Protein AF-A0A943F9J1-F1 (afdb_monomer_lite)

Structure (mmCIF, N/CA/C/O backbone):
data_AF-A0A943F9J1-F1
#
_entry.id   AF-A0A943F9J1-F1
#
loop_
_atom_site.group_PDB
_atom_site.id
_atom_site.type_symbol
_atom_site.label_atom_id
_atom_site.label_alt_id
_atom_site.label_comp_id
_atom_site.label_asym_id
_atom_site.label_entity_id
_atom_site.label_seq_id
_atom_site.pdbx_PDB_ins_code
_atom_site.Cartn_x
_atom_site.Cartn_y
_atom_site.Cartn_z
_atom_site.occupancy
_atom_site.B_iso_or_equiv
_atom_site.auth_seq_id
_atom_site.auth_comp_id
_atom_site.auth_asym_id
_atom_site.auth_atom_id
_atom_site.pdbx_PDB_model_num
ATOM 1 N N . MET A 1 1 ? -6.545 38.038 2.248 1.00 49.56 1 MET A N 1
ATOM 2 C CA . MET A 1 1 ? -5.521 37.145 2.833 1.00 49.56 1 MET A CA 1
ATOM 3 C C . MET A 1 1 ? -4.761 36.527 1.677 1.00 49.56 1 MET A C 1
ATOM 5 O O . MET A 1 1 ? -5.420 36.119 0.730 1.00 49.56 1 MET A O 1
ATOM 9 N N . LYS A 1 2 ? -3.420 36.535 1.690 1.00 49.53 2 LYS A N 1
ATOM 10 C CA . LYS A 1 2 ? -2.661 35.766 0.694 1.00 49.53 2 LYS A CA 1
ATOM 11 C C . LYS A 1 2 ? -3.026 34.298 0.884 1.00 49.53 2 LYS A C 1
ATOM 13 O O . LYS A 1 2 ? -3.078 33.840 2.023 1.00 49.53 2 LYS A O 1
ATOM 18 N N . GLU A 1 3 ? -3.320 33.613 -0.208 1.00 57.94 3 GLU A N 1
ATOM 19 C CA . GLU A 1 3 ? -3.523 32.171 -0.203 1.00 57.94 3 GLU A CA 1
ATOM 20 C C . GLU A 1 3 ? -2.223 31.537 0.317 1.00 57.94 3 GLU A C 1
ATOM 22 O O . GLU A 1 3 ? -1.167 31.671 -0.299 1.00 57.94 3 GLU A O 1
ATOM 27 N N . GLN A 1 4 ? -2.266 30.983 1.528 1.00 74.19 4 GLN A N 1
ATOM 28 C CA . GLN A 1 4 ? -1.142 30.284 2.144 1.00 74.19 4 GLN A CA 1
ATOM 29 C C . GLN A 1 4 ? -1.491 28.802 2.166 1.00 74.19 4 GLN A C 1
ATOM 31 O O . GLN A 1 4 ? -2.358 28.372 2.924 1.00 74.19 4 GLN A O 1
ATOM 36 N N . SER A 1 5 ? -0.832 28.032 1.307 1.00 77.56 5 SER A N 1
ATOM 37 C CA . SER A 1 5 ? -0.854 26.573 1.352 1.00 77.56 5 SER A CA 1
ATOM 38 C C . SER A 1 5 ? 0.151 26.076 2.389 1.00 77.56 5 SER A C 1
ATOM 40 O O . SER A 1 5 ? 1.277 26.572 2.442 1.00 77.56 5 SER A O 1
ATOM 42 N N . LEU A 1 6 ? -0.242 25.085 3.189 1.00 82.19 6 LEU A N 1
ATOM 43 C CA . LEU A 1 6 ? 0.651 24.397 4.119 1.00 82.19 6 LEU A CA 1
ATOM 44 C C . LEU A 1 6 ? 1.064 23.056 3.504 1.00 82.19 6 LEU A C 1
ATOM 46 O O . LEU A 1 6 ? 0.203 22.248 3.165 1.00 82.19 6 LEU A O 1
ATOM 50 N N . GLU A 1 7 ? 2.366 22.819 3.371 1.00 85.38 7 GLU A N 1
ATOM 51 C CA . GLU A 1 7 ? 2.911 21.535 2.923 1.00 85.38 7 GLU A CA 1
ATOM 52 C C . GLU A 1 7 ? 3.159 20.630 4.134 1.00 85.38 7 GLU A C 1
ATOM 54 O O . GLU A 1 7 ? 3.753 21.055 5.126 1.00 85.38 7 GLU A O 1
ATOM 59 N N . TRP A 1 8 ? 2.650 19.398 4.083 1.00 88.38 8 TRP A N 1
ATOM 60 C CA . TRP A 1 8 ? 2.723 18.443 5.189 1.00 88.38 8 TRP A CA 1
ATOM 61 C C . TRP A 1 8 ? 3.667 17.309 4.808 1.00 88.38 8 TRP A C 1
ATOM 63 O O . TRP A 1 8 ? 3.462 16.639 3.796 1.00 88.38 8 TRP A O 1
ATOM 73 N N . LYS A 1 9 ? 4.678 17.064 5.643 1.00 92.00 9 LYS A N 1
ATOM 74 C CA . LYS A 1 9 ? 5.601 15.938 5.487 1.00 92.00 9 LYS A CA 1
ATOM 75 C C . LYS A 1 9 ? 5.171 14.791 6.412 1.00 92.00 9 LYS A C 1
ATOM 77 O O . LYS A 1 9 ? 4.972 15.058 7.599 1.00 92.00 9 LYS A O 1
ATOM 82 N N . PRO A 1 10 ? 5.012 13.547 5.919 1.00 94.69 10 PRO A N 1
ATOM 83 C CA . PRO A 1 10 ? 4.739 12.396 6.779 1.00 94.69 10 PRO A CA 1
ATOM 84 C C . PRO A 1 10 ? 5.828 12.231 7.840 1.00 94.69 10 PRO A C 1
ATOM 86 O O . PRO A 1 10 ? 7.007 12.298 7.508 1.00 94.69 10 PRO A O 1
ATOM 89 N N . ILE A 1 11 ? 5.440 11.998 9.095 1.00 97.19 11 ILE A N 1
ATOM 90 C CA . ILE A 1 11 ? 6.367 11.697 10.200 1.00 97.19 11 ILE A CA 1
ATOM 91 C C . ILE A 1 11 ? 6.554 10.190 10.395 1.00 97.19 11 ILE A C 1
ATOM 93 O O . ILE A 1 11 ? 7.554 9.758 10.966 1.00 97.19 11 ILE A O 1
ATOM 97 N N . ALA A 1 12 ? 5.589 9.393 9.936 1.00 96.88 12 ALA A N 1
ATOM 98 C CA . ALA A 1 12 ? 5.567 7.944 10.057 1.00 96.88 12 ALA A CA 1
ATOM 99 C C . ALA A 1 12 ? 4.621 7.323 9.020 1.00 96.88 12 ALA A C 1
ATOM 101 O O . ALA A 1 12 ? 3.794 8.017 8.426 1.00 96.88 12 ALA A O 1
ATOM 102 N N . TYR A 1 13 ? 4.687 6.003 8.869 1.00 95.94 13 TYR A N 1
ATOM 103 C CA . TYR A 1 13 ? 3.686 5.209 8.156 1.00 95.94 13 TYR A CA 1
ATOM 104 C C . TYR A 1 13 ? 3.177 4.088 9.043 1.00 95.94 13 TYR A C 1
ATOM 106 O O . TYR A 1 13 ? 3.896 3.585 9.911 1.00 95.94 13 TYR A O 1
ATOM 114 N N . ILE A 1 14 ? 1.938 3.673 8.798 1.00 95.56 14 ILE A N 1
ATOM 115 C CA . ILE A 1 14 ? 1.375 2.5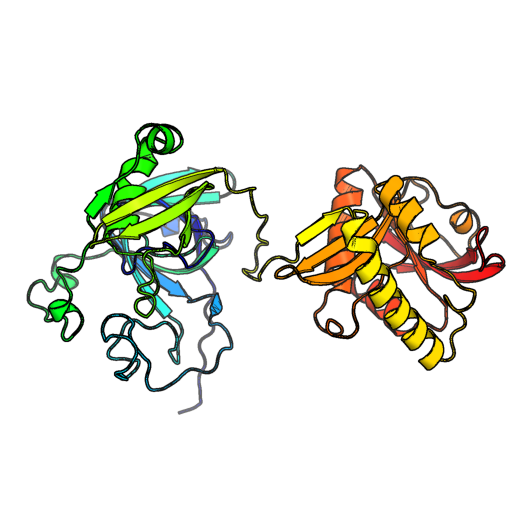06 9.466 1.00 95.56 14 ILE A CA 1
ATOM 116 C C . ILE A 1 14 ? 1.662 1.219 8.688 1.00 95.56 14 ILE A C 1
ATOM 118 O O . ILE A 1 14 ? 1.430 1.143 7.484 1.00 95.56 14 ILE A O 1
ATOM 122 N N . ARG A 1 15 ? 2.136 0.185 9.381 1.00 93.62 15 ARG A N 1
ATOM 123 C CA . ARG A 1 15 ? 2.170 -1.194 8.893 1.00 93.62 15 ARG A CA 1
ATOM 124 C C . ARG A 1 15 ? 0.997 -1.951 9.488 1.00 93.62 15 ARG A C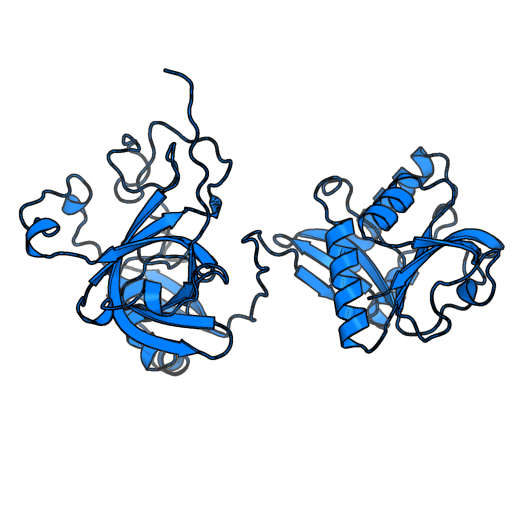 1
ATOM 126 O O . ARG A 1 15 ? 0.960 -2.171 10.697 1.00 93.62 15 ARG A O 1
ATOM 133 N N . SER A 1 16 ? 0.027 -2.308 8.658 1.00 92.75 16 SER A N 1
ATOM 134 C CA . SER A 1 16 ? -1.191 -2.998 9.088 1.00 92.75 16 SER A CA 1
ATOM 135 C C . SER A 1 16 ? -1.422 -4.263 8.271 1.00 92.75 16 SER A C 1
ATOM 137 O O . SER A 1 16 ? -0.820 -4.474 7.222 1.00 92.75 16 SER A O 1
ATOM 139 N N . ASP A 1 17 ? -2.338 -5.100 8.746 1.00 91.81 17 ASP A N 1
ATOM 140 C CA . ASP A 1 17 ? -2.748 -6.328 8.063 1.00 91.81 17 ASP A CA 1
ATOM 141 C C . ASP A 1 17 ? -3.622 -6.078 6.816 1.00 91.81 17 ASP A C 1
ATOM 143 O O . ASP A 1 17 ? -4.121 -7.037 6.227 1.00 91.81 17 ASP A O 1
ATOM 147 N N . PHE A 1 18 ? -3.852 -4.815 6.435 1.00 88.62 18 PHE A N 1
ATOM 148 C CA . PHE A 1 18 ? -4.780 -4.424 5.374 1.00 88.62 18 PHE A CA 1
ATOM 149 C C . PHE A 1 18 ? -4.041 -3.848 4.162 1.00 88.62 18 PHE A C 1
ATOM 151 O O . PHE A 1 18 ? -3.758 -2.649 4.139 1.00 88.62 18 PHE A O 1
ATOM 158 N N . PRO A 1 19 ? -3.745 -4.655 3.132 1.00 77.88 19 PRO A N 1
ATOM 159 C CA . PRO A 1 19 ? -3.079 -4.164 1.926 1.00 77.88 19 PRO A CA 1
ATOM 160 C C . PRO A 1 19 ? -4.005 -3.329 1.030 1.00 77.88 19 PRO A C 1
ATOM 162 O O . PRO A 1 19 ? -3.524 -2.527 0.236 1.00 77.88 19 PRO A O 1
ATOM 165 N N . THR A 1 20 ? -5.328 -3.479 1.163 1.00 81.25 20 THR A N 1
ATOM 166 C CA . THR A 1 20 ? -6.324 -2.730 0.383 1.00 81.25 20 THR A CA 1
ATOM 167 C C . THR A 1 20 ? -7.402 -2.125 1.281 1.00 81.25 20 THR A C 1
ATOM 169 O O . THR A 1 20 ? -7.576 -2.521 2.433 1.00 81.25 20 THR A O 1
ATOM 172 N N . LYS A 1 21 ? -8.183 -1.182 0.738 1.00 80.69 21 LYS A N 1
ATOM 173 C CA . LYS A 1 21 ? -9.325 -0.556 1.430 1.00 80.69 21 LYS A CA 1
ATOM 174 C C . LYS A 1 21 ? -10.444 -1.530 1.814 1.00 80.69 21 LYS A C 1
ATOM 176 O O . LYS A 1 21 ? -11.231 -1.228 2.713 1.00 80.69 21 LYS A O 1
ATOM 181 N N . PHE A 1 22 ? -10.584 -2.649 1.104 1.00 83.25 22 PHE A N 1
ATOM 182 C CA . PHE A 1 22 ? -11.685 -3.581 1.328 1.00 83.25 22 PHE A CA 1
ATOM 183 C C . PHE A 1 22 ? -11.382 -4.487 2.525 1.00 83.25 22 PHE A C 1
ATOM 185 O O . PHE A 1 22 ? -10.398 -5.215 2.520 1.00 83.25 22 PHE A O 1
ATOM 192 N N . GLY A 1 23 ? -12.240 -4.444 3.549 1.00 83.75 23 GLY A N 1
ATOM 193 C CA . GLY A 1 23 ? -12.040 -5.179 4.805 1.00 83.75 23 GLY A CA 1
ATOM 194 C C . GLY A 1 23 ? -11.454 -4.342 5.947 1.00 83.75 23 GLY A C 1
ATOM 195 O O . GLY A 1 23 ? -11.485 -4.792 7.090 1.00 83.75 23 GLY A O 1
ATOM 196 N N . ILE A 1 24 ? -11.001 -3.109 5.685 1.00 86.81 24 ILE A N 1
ATOM 197 C CA . ILE A 1 24 ? -10.580 -2.185 6.749 1.00 86.81 24 ILE A CA 1
ATOM 198 C C . ILE A 1 24 ? -11.785 -1.861 7.653 1.00 86.81 24 ILE A C 1
ATOM 200 O O . ILE A 1 24 ? -12.880 -1.590 7.138 1.00 86.81 24 ILE A O 1
ATOM 204 N N . PRO A 1 25 ? -11.617 -1.853 8.991 1.00 85.94 25 PRO A N 1
ATOM 205 C CA . PRO A 1 25 ? -12.645 -1.388 9.912 1.00 85.94 25 PRO A CA 1
ATOM 206 C C . PRO A 1 25 ? -13.172 -0.006 9.516 1.00 85.94 25 PRO A C 1
ATOM 208 O O . PRO A 1 25 ? -12.422 0.885 9.138 1.00 85.94 25 PRO A O 1
ATOM 211 N N . ARG A 1 26 ? -14.486 0.210 9.617 1.00 81.38 26 ARG A N 1
ATOM 212 C CA . ARG A 1 26 ? -15.098 1.476 9.167 1.00 81.38 26 ARG A CA 1
ATOM 213 C C . ARG A 1 26 ? -14.701 2.686 10.023 1.00 81.38 26 ARG A C 1
ATOM 215 O O . ARG A 1 26 ? -14.882 3.813 9.565 1.00 81.38 26 ARG A O 1
ATOM 222 N N . GLN A 1 27 ? -14.290 2.449 11.270 1.00 83.31 27 GLN A N 1
ATOM 223 C CA . GLN A 1 27 ? -13.806 3.441 12.230 1.00 83.31 27 GLN A CA 1
ATOM 224 C C . GLN A 1 27 ? -12.835 2.779 13.217 1.00 83.31 27 GLN A C 1
ATOM 226 O O . GLN A 1 27 ? -13.004 1.602 13.556 1.00 83.31 27 GLN A O 1
ATOM 231 N N . SER A 1 28 ? -11.873 3.555 13.712 1.00 86.50 28 SER A N 1
ATOM 232 C CA . SER A 1 28 ? -10.908 3.138 14.729 1.00 86.50 28 SER A CA 1
ATOM 233 C C . SER A 1 28 ? -11.588 2.617 15.999 1.00 86.50 28 SER A C 1
ATOM 235 O O . SER A 1 28 ? -12.594 3.174 16.443 1.00 86.50 28 SER A O 1
ATOM 237 N N . GLY A 1 29 ? -11.024 1.569 16.598 1.00 83.19 29 GLY A N 1
ATOM 238 C CA . GLY A 1 29 ? -11.502 0.969 17.851 1.00 83.19 29 GLY A CA 1
ATOM 239 C C . GLY A 1 29 ? -12.700 0.016 17.721 1.00 83.19 29 GLY A C 1
ATOM 240 O O . GLY A 1 29 ? -13.131 -0.540 18.726 1.00 83.19 29 GLY A O 1
ATOM 241 N N . LEU A 1 30 ? -13.239 -0.211 16.514 1.00 81.94 30 LEU A N 1
ATOM 242 C CA . LEU A 1 30 ? -14.321 -1.189 16.296 1.00 81.94 30 LEU A CA 1
ATOM 243 C C . LEU A 1 30 ? -13.842 -2.647 16.255 1.00 81.94 30 LEU A C 1
ATOM 245 O O . LEU A 1 30 ? -14.641 -3.566 16.434 1.00 81.94 30 LEU A O 1
ATOM 249 N N . VAL A 1 31 ? -12.562 -2.857 15.957 1.00 86.06 31 VAL A N 1
ATOM 250 C CA . VAL A 1 31 ? -11.927 -4.167 15.796 1.00 86.06 31 VAL A CA 1
ATOM 251 C C . VAL A 1 31 ? -10.566 -4.111 16.477 1.00 86.06 31 VAL A C 1
ATOM 253 O O . VAL A 1 31 ? -9.858 -3.117 16.336 1.00 86.06 31 VAL A O 1
ATOM 256 N N . ASP A 1 32 ? -10.174 -5.183 17.160 1.00 87.56 32 ASP A N 1
ATOM 257 C CA . ASP A 1 32 ? -8.895 -5.281 17.869 1.00 87.56 32 ASP A CA 1
ATOM 258 C C . ASP A 1 32 ? -7.740 -5.638 16.904 1.00 87.56 32 ASP A C 1
ATOM 260 O O . ASP A 1 32 ? -7.046 -6.642 17.063 1.00 87.56 32 ASP A O 1
ATOM 264 N N . THR A 1 33 ? -7.561 -4.850 15.841 1.00 89.94 33 THR A N 1
ATOM 265 C CA . THR A 1 33 ? -6.482 -5.025 14.853 1.00 89.94 33 THR A CA 1
ATOM 266 C C . THR A 1 33 ? -5.170 -4.498 15.406 1.00 89.94 33 THR A C 1
ATOM 268 O O . THR A 1 33 ? -5.124 -3.382 15.912 1.00 89.94 33 THR A O 1
ATOM 271 N N . THR A 1 34 ? -4.088 -5.270 15.295 1.00 93.69 34 THR A N 1
ATOM 272 C CA . THR A 1 34 ? -2.740 -4.798 15.656 1.00 93.69 34 THR A CA 1
ATOM 273 C C . THR A 1 34 ? -2.045 -4.197 14.439 1.00 93.69 34 THR A C 1
ATOM 275 O O . THR A 1 34 ? -2.126 -4.756 13.347 1.00 93.69 34 THR A O 1
ATOM 278 N N . ALA A 1 35 ? -1.343 -3.085 14.632 1.00 95.75 35 ALA A N 1
ATOM 279 C CA . ALA A 1 35 ? -0.528 -2.434 13.614 1.00 95.75 35 ALA A CA 1
ATOM 280 C C . ALA A 1 35 ? 0.742 -1.828 14.229 1.00 95.75 35 ALA A C 1
ATOM 282 O O . ALA A 1 35 ? 0.831 -1.633 15.444 1.00 95.75 35 ALA A O 1
ATOM 283 N N . GLU A 1 36 ? 1.717 -1.513 13.385 1.00 97.75 36 GLU A N 1
ATOM 284 C CA . GLU A 1 36 ? 2.947 -0.823 13.775 1.00 97.75 36 GLU A CA 1
ATOM 285 C C . GLU A 1 36 ? 2.964 0.586 13.189 1.00 97.75 36 GLU A C 1
ATOM 287 O O . GLU A 1 36 ? 2.632 0.776 12.024 1.00 97.75 36 GLU A O 1
ATOM 292 N N . ILE A 1 37 ? 3.396 1.575 13.961 1.00 98.31 37 ILE A N 1
ATOM 293 C CA . ILE A 1 37 ? 3.711 2.910 13.452 1.00 98.31 37 ILE A CA 1
ATOM 294 C C . ILE A 1 37 ? 5.225 3.019 13.359 1.00 98.31 37 ILE A C 1
ATOM 296 O O . ILE A 1 37 ? 5.921 2.939 14.374 1.00 98.31 37 ILE A O 1
ATOM 300 N N . VAL A 1 38 ? 5.721 3.200 12.137 1.00 96.56 38 VAL A N 1
ATOM 301 C CA . VAL A 1 38 ? 7.149 3.244 11.825 1.00 96.56 38 VAL A CA 1
ATOM 302 C C . VAL A 1 38 ? 7.514 4.647 11.373 1.00 96.56 38 VAL A C 1
ATOM 304 O O . VAL A 1 38 ? 7.017 5.122 10.351 1.00 96.56 38 VAL A O 1
ATOM 307 N N . PHE A 1 39 ? 8.377 5.314 12.137 1.00 97.00 39 PHE A N 1
ATOM 308 C CA . PHE A 1 39 ? 8.769 6.692 11.861 1.00 97.00 39 PHE A CA 1
ATOM 309 C C . PHE A 1 39 ? 9.657 6.808 10.615 1.00 97.00 39 PHE A C 1
ATOM 311 O O . PHE A 1 39 ? 10.505 5.955 10.316 1.00 97.00 39 PHE A O 1
ATOM 318 N N . GLU A 1 40 ? 9.483 7.915 9.902 1.00 94.75 40 GLU A N 1
ATOM 319 C CA . GLU A 1 40 ? 10.371 8.353 8.828 1.00 94.75 40 GLU A CA 1
ATOM 320 C C . GLU A 1 40 ? 11.780 8.616 9.377 1.00 94.75 40 GLU A C 1
ATOM 322 O O . GLU A 1 40 ? 11.898 9.068 10.518 1.00 94.75 40 GLU A O 1
ATOM 327 N N . PRO A 1 41 ? 12.869 8.398 8.608 1.00 93.31 41 PRO A N 1
ATOM 328 C CA . PRO A 1 41 ? 14.241 8.495 9.113 1.00 93.31 41 PRO A CA 1
ATOM 329 C C . PRO A 1 41 ? 14.560 9.780 9.884 1.00 93.31 41 PRO A C 1
ATOM 331 O O . PRO A 1 41 ? 15.302 9.745 10.863 1.00 93.31 41 PRO A O 1
ATOM 334 N N . TYR A 1 42 ? 13.969 10.909 9.483 1.00 93.62 42 TYR A N 1
ATOM 335 C CA . TYR A 1 42 ? 14.193 12.201 10.133 1.00 93.62 42 TYR A CA 1
ATOM 336 C C . TYR A 1 42 ? 13.493 12.351 11.498 1.00 93.62 42 TYR A C 1
ATOM 338 O O . TYR A 1 42 ? 13.812 13.290 12.222 1.00 93.62 42 TYR A O 1
ATOM 346 N N . CYS A 1 43 ? 12.569 11.449 11.845 1.00 94.12 43 CYS A N 1
ATOM 347 C CA . CYS A 1 43 ? 11.760 11.443 13.068 1.00 94.12 43 CYS A CA 1
ATOM 348 C C . CYS A 1 43 ? 11.992 10.168 13.913 1.00 94.12 43 CYS A C 1
ATOM 350 O O . CYS A 1 43 ? 11.144 9.767 14.701 1.00 94.12 43 CYS A O 1
ATOM 352 N N . ARG A 1 44 ? 13.142 9.494 13.750 1.00 94.06 44 ARG A N 1
ATOM 353 C CA . ARG A 1 44 ? 13.496 8.261 14.489 1.00 94.06 44 ARG A CA 1
ATOM 354 C C . ARG A 1 44 ? 14.255 8.498 15.798 1.00 94.06 44 ARG A C 1
ATOM 356 O O . ARG A 1 44 ? 14.685 7.532 16.426 1.00 94.06 44 ARG A O 1
ATOM 363 N N . GLN A 1 45 ? 14.481 9.747 16.209 1.00 92.94 45 GLN A N 1
ATOM 364 C CA . GLN A 1 45 ? 15.189 10.014 17.464 1.00 92.94 45 GLN A CA 1
ATOM 365 C C . GLN A 1 45 ? 14.302 9.620 18.651 1.00 92.94 45 GLN A C 1
ATOM 367 O O . GLN A 1 45 ? 13.115 9.929 18.665 1.00 92.94 45 GLN A O 1
ATOM 372 N N . GLN A 1 46 ? 14.854 8.950 19.662 1.00 91.88 46 GLN A N 1
ATOM 373 C CA . GLN A 1 46 ? 14.066 8.444 20.793 1.00 91.88 46 GLN A CA 1
ATOM 374 C C . GLN A 1 46 ? 13.418 9.576 21.611 1.00 91.88 46 GLN A C 1
ATOM 376 O O . GLN A 1 46 ? 12.390 9.384 22.254 1.00 91.88 46 GLN A O 1
ATOM 381 N N . GLU A 1 47 ? 13.984 10.780 21.573 1.00 95.44 47 GLU A N 1
ATOM 382 C CA . GLU A 1 47 ? 13.471 11.965 22.253 1.00 95.44 47 GLU A CA 1
ATOM 383 C C . GLU A 1 47 ? 12.047 12.327 21.823 1.00 95.44 47 GLU A C 1
ATOM 385 O O . GLU A 1 47 ? 11.283 12.809 22.658 1.00 95.44 47 GLU A O 1
ATOM 390 N N . VAL A 1 48 ? 11.668 12.064 20.565 1.00 92.94 48 VAL A N 1
ATOM 391 C CA . VAL A 1 48 ? 10.346 12.445 20.031 1.00 92.94 48 VAL A CA 1
ATOM 392 C C . VAL A 1 48 ? 9.201 11.653 20.665 1.00 92.94 48 VAL A C 1
ATOM 394 O O . VAL A 1 48 ? 8.061 12.105 20.645 1.00 92.94 48 VAL A O 1
ATOM 397 N N . ILE A 1 49 ? 9.504 10.493 21.255 1.00 96.31 49 ILE A N 1
ATOM 398 C CA . ILE A 1 49 ? 8.538 9.625 21.939 1.00 96.31 49 ILE A CA 1
ATOM 399 C C . ILE A 1 49 ? 8.742 9.590 23.460 1.00 96.31 49 ILE A C 1
ATOM 401 O O . ILE A 1 49 ? 8.152 8.756 24.148 1.00 96.31 49 ILE A O 1
ATOM 405 N N . ARG A 1 50 ? 9.600 10.448 24.022 1.00 97.25 50 ARG A N 1
ATOM 406 C CA . ARG A 1 50 ? 9.849 10.462 25.469 1.00 97.25 50 ARG A CA 1
ATOM 407 C C . ARG A 1 50 ? 8.539 10.724 26.225 1.00 97.25 50 ARG A C 1
ATOM 409 O O . ARG A 1 50 ? 7.881 11.729 25.985 1.00 97.25 50 ARG A O 1
ATOM 416 N N . GLY A 1 51 ? 8.186 9.825 27.146 1.00 97.44 51 GLY A N 1
ATOM 417 C CA . GLY A 1 51 ? 6.948 9.903 27.933 1.00 97.44 51 GLY A CA 1
ATOM 418 C C . GLY A 1 51 ? 5.695 9.392 27.211 1.00 97.44 51 GLY A C 1
ATOM 419 O O . GLY A 1 51 ? 4.614 9.422 27.788 1.00 97.44 51 GLY A O 1
ATOM 420 N N . ILE A 1 52 ? 5.799 8.887 25.972 1.00 98.00 52 ILE A N 1
ATOM 421 C CA . ILE A 1 52 ? 4.619 8.414 25.226 1.00 98.00 52 ILE A CA 1
ATOM 422 C C . ILE A 1 52 ? 3.934 7.215 25.900 1.00 98.00 52 ILE A C 1
ATOM 424 O O . ILE A 1 52 ? 2.716 7.088 25.832 1.00 98.00 52 ILE A O 1
ATOM 428 N N . GLU A 1 53 ? 4.706 6.361 26.581 1.00 97.56 53 GLU A N 1
ATOM 429 C CA . GLU A 1 53 ? 4.209 5.163 27.275 1.00 97.56 53 GLU A CA 1
ATOM 430 C C . GLU A 1 53 ? 3.370 5.485 28.522 1.00 97.56 53 GLU A C 1
ATOM 432 O O . GLU A 1 53 ? 2.691 4.604 29.044 1.00 97.56 53 GLU A O 1
ATOM 437 N N . GLU A 1 54 ? 3.354 6.744 28.975 1.00 97.75 54 GLU A N 1
ATOM 438 C CA . GLU A 1 54 ? 2.446 7.212 30.033 1.00 97.75 54 GLU A CA 1
ATOM 439 C C . GLU A 1 54 ? 0.983 7.276 29.552 1.00 97.75 54 GLU A C 1
ATOM 441 O O . GLU A 1 54 ? 0.055 7.334 30.362 1.00 97.75 54 GLU A O 1
ATOM 446 N N . TYR A 1 55 ? 0.758 7.221 28.233 1.00 98.06 55 TYR A N 1
ATOM 447 C CA . TYR A 1 55 ? -0.560 7.284 27.615 1.00 98.06 55 TYR A CA 1
ATOM 448 C C . TYR A 1 55 ? -0.964 5.930 27.039 1.00 98.06 55 TYR A C 1
ATOM 450 O O . TYR A 1 55 ? -0.237 5.291 26.284 1.00 98.06 55 TYR A O 1
ATOM 458 N N . THR A 1 56 ? -2.191 5.505 27.342 1.00 97.75 56 THR A N 1
ATOM 459 C CA . THR A 1 56 ? -2.740 4.255 26.790 1.00 97.75 56 THR A CA 1
ATOM 460 C C . THR A 1 56 ? -3.360 4.432 25.409 1.00 97.75 56 THR A C 1
ATOM 462 O O . THR A 1 56 ? -3.525 3.447 24.695 1.00 97.75 56 THR A O 1
ATOM 465 N N . HIS A 1 57 ? -3.730 5.659 25.034 1.00 98.31 57 HIS A N 1
ATOM 466 C CA . HIS A 1 57 ? -4.401 5.972 23.777 1.00 98.31 57 HIS A CA 1
ATOM 467 C C . HIS A 1 57 ? -3.747 7.176 23.107 1.00 98.31 57 HIS A C 1
ATOM 469 O O . HIS A 1 57 ? -3.294 8.106 23.777 1.00 98.31 57 HIS A O 1
ATOM 475 N N . LEU A 1 58 ? -3.721 7.145 21.779 1.00 98.50 58 LEU A N 1
ATOM 476 C CA . LEU A 1 58 ? -3.117 8.163 20.934 1.00 98.50 58 LEU A CA 1
ATOM 477 C C . LEU A 1 58 ? -4.103 8.580 19.843 1.00 98.50 58 LEU A C 1
ATOM 479 O O . LEU A 1 58 ? -4.780 7.742 19.244 1.00 98.50 58 LEU A O 1
ATOM 483 N N . TRP A 1 59 ? -4.132 9.874 19.550 1.00 98.44 59 TRP A N 1
ATOM 484 C CA . TRP A 1 59 ? -4.676 10.405 18.311 1.00 98.44 59 TRP A CA 1
ATOM 485 C C . TRP A 1 59 ? -3.649 10.281 17.196 1.00 98.44 59 TRP A C 1
ATOM 487 O O . TRP A 1 59 ? -2.499 10.689 17.360 1.00 98.44 59 TRP A O 1
ATOM 497 N N . LEU A 1 60 ? -4.090 9.781 16.046 1.00 98.38 60 LEU A N 1
ATOM 498 C CA . LEU A 1 60 ? -3.343 9.800 14.795 1.00 98.38 60 LEU A CA 1
ATOM 499 C C . LEU A 1 60 ? -4.005 10.780 13.834 1.00 98.38 60 LEU A C 1
ATOM 501 O O . LEU A 1 60 ? -5.194 10.638 13.541 1.00 98.38 60 LEU A O 1
ATOM 505 N N . ILE A 1 61 ? -3.229 11.723 13.306 1.00 97.56 61 ILE A N 1
ATOM 506 C CA . ILE A 1 61 ? -3.618 12.556 12.166 1.00 97.56 61 ILE A CA 1
ATOM 507 C C . ILE A 1 61 ? -2.907 11.999 10.940 1.00 97.56 61 ILE A C 1
ATOM 509 O O . ILE A 1 61 ? -1.680 11.920 10.913 1.00 97.56 61 ILE A O 1
ATOM 513 N N . TRP A 1 62 ? -3.662 11.596 9.926 1.00 94.94 62 TRP A N 1
ATOM 514 C CA . TRP A 1 62 ? -3.132 10.833 8.794 1.00 94.94 62 TRP A CA 1
ATOM 515 C C . TRP A 1 62 ? -3.757 11.270 7.468 1.00 94.94 62 TRP A C 1
ATOM 517 O O . TRP A 1 62 ? -4.765 11.973 7.453 1.00 94.94 62 TRP A O 1
ATOM 527 N N . GLY A 1 63 ? -3.140 10.906 6.345 1.00 89.38 63 GLY A N 1
ATOM 528 C CA . GLY A 1 63 ? -3.592 11.306 5.009 1.00 89.38 63 GLY A CA 1
ATOM 529 C C . GLY A 1 63 ? -4.335 10.205 4.268 1.00 89.38 63 GLY A C 1
ATOM 530 O O . GLY A 1 63 ? -3.857 9.076 4.221 1.00 89.38 63 GLY A O 1
ATOM 531 N N . PHE A 1 64 ? -5.453 10.520 3.607 1.00 80.56 64 PHE A N 1
ATOM 532 C CA . PHE A 1 64 ? -6.042 9.598 2.629 1.00 80.56 64 PHE A CA 1
ATOM 533 C C . PHE A 1 64 ? -5.154 9.559 1.372 1.00 80.56 64 PHE A C 1
ATOM 535 O O . PHE A 1 64 ? -5.409 10.285 0.413 1.00 80.56 64 PHE A O 1
ATOM 542 N N . SER A 1 65 ? -4.105 8.731 1.389 1.00 65.50 65 SER A N 1
ATOM 543 C CA . SER A 1 65 ? -3.067 8.642 0.345 1.00 65.50 65 SER A CA 1
ATOM 544 C C . SER A 1 65 ? -3.640 8.473 -1.066 1.00 65.50 65 SER A C 1
ATOM 546 O O . SER A 1 65 ? -3.259 9.200 -1.976 1.00 65.50 65 SER A O 1
ATOM 548 N N . GLU A 1 66 ? -4.646 7.613 -1.234 1.00 61.91 66 GLU A N 1
ATOM 549 C CA . GLU A 1 66 ? -5.327 7.397 -2.522 1.00 61.91 66 GLU A CA 1
ATOM 550 C C . GLU A 1 66 ? -6.184 8.585 -3.013 1.00 61.91 66 GLU A C 1
ATOM 552 O O . GLU A 1 66 ? -6.735 8.530 -4.109 1.00 61.91 66 GLU A O 1
ATOM 557 N N . MET A 1 67 ? -6.351 9.644 -2.214 1.00 61.97 67 MET A N 1
ATOM 558 C CA . MET A 1 67 ? -7.123 10.837 -2.586 1.00 61.97 67 MET A CA 1
ATOM 559 C C . MET A 1 67 ? -6.252 12.045 -2.941 1.00 61.97 67 MET A C 1
ATOM 561 O O . MET A 1 67 ? -6.794 13.086 -3.325 1.00 61.97 67 MET A O 1
ATOM 565 N N . ALA A 1 68 ? -4.926 11.934 -2.823 1.00 57.03 68 ALA A N 1
ATOM 566 C CA . ALA A 1 68 ? -4.012 13.007 -3.196 1.00 57.03 68 ALA A CA 1
ATOM 567 C C . ALA A 1 68 ? -4.230 13.402 -4.671 1.00 57.03 68 ALA A C 1
ATOM 569 O O . ALA A 1 68 ? -4.211 12.561 -5.564 1.00 57.03 68 ALA A O 1
ATOM 570 N N . GLY A 1 69 ? -4.507 14.685 -4.928 1.00 57.44 69 GLY A N 1
ATOM 571 C CA . GLY A 1 69 ? -4.754 15.210 -6.280 1.00 57.44 69 GLY A CA 1
ATOM 572 C C . GLY A 1 69 ? -6.168 14.999 -6.843 1.00 57.44 69 GLY A C 1
ATOM 573 O O . GLY A 1 69 ? -6.447 15.442 -7.956 1.00 57.44 69 GLY A O 1
ATOM 574 N N . SER A 1 70 ? -7.085 14.373 -6.099 1.00 61.84 70 SER A N 1
ATOM 575 C CA . SER A 1 70 ? -8.479 14.206 -6.534 1.00 61.84 70 SER A CA 1
ATOM 576 C C . SER A 1 70 ? -9.316 15.474 -6.348 1.00 61.84 70 SER A C 1
ATOM 578 O O . SER A 1 70 ? -9.141 16.229 -5.391 1.00 61.84 70 SER A O 1
ATOM 580 N N . THR A 1 71 ? -10.307 15.682 -7.218 1.00 71.38 71 THR A N 1
ATOM 581 C CA . THR A 1 71 ? -11.306 16.746 -7.044 1.00 71.38 71 THR A CA 1
ATOM 582 C C . THR A 1 71 ? -12.260 16.382 -5.900 1.00 71.38 71 THR A C 1
ATOM 584 O O . THR A 1 71 ? -12.919 15.341 -5.937 1.00 71.38 71 THR A O 1
ATOM 587 N N . TRP A 1 72 ? -12.349 17.221 -4.865 1.00 84.19 72 TRP A N 1
ATOM 588 C CA . TRP A 1 72 ? -13.303 17.018 -3.769 1.00 84.19 72 TRP A CA 1
ATOM 589 C C . TRP A 1 72 ? -14.733 17.412 -4.183 1.00 84.19 72 TRP A C 1
ATOM 591 O O . TRP A 1 72 ? -14.935 18.142 -5.155 1.00 84.19 72 TRP A O 1
ATOM 601 N N . SER A 1 73 ? -15.744 16.948 -3.438 1.00 85.25 73 SER A N 1
ATOM 602 C CA . SER A 1 73 ? -17.148 17.321 -3.671 1.00 85.25 73 SER A CA 1
ATOM 603 C C . SER A 1 73 ? -17.816 17.838 -2.392 1.00 85.25 73 SER A C 1
ATOM 605 O O . SER A 1 73 ? -17.637 17.229 -1.335 1.00 85.25 73 SER A O 1
ATOM 607 N N . PRO A 1 74 ? -18.657 18.894 -2.456 1.00 91.62 74 PRO A N 1
ATOM 608 C CA . PRO A 1 74 ? -19.382 19.414 -1.291 1.00 91.62 74 PRO A CA 1
ATOM 609 C C . PRO A 1 74 ? -20.286 18.400 -0.590 1.00 91.62 74 PRO A C 1
ATOM 611 O O . PRO A 1 74 ? -20.579 18.537 0.598 1.00 91.62 74 PRO A O 1
ATOM 614 N N . THR A 1 75 ? -20.753 17.384 -1.318 1.00 92.44 75 THR A N 1
ATOM 615 C CA . THR A 1 75 ? -21.646 16.352 -0.788 1.00 92.44 75 THR A CA 1
ATOM 616 C C . THR A 1 75 ? -21.226 14.965 -1.259 1.00 92.44 75 THR A C 1
ATOM 618 O O . THR A 1 75 ? -20.692 14.790 -2.351 1.00 92.44 75 THR A O 1
ATOM 621 N N . VAL A 1 76 ? -21.511 13.964 -0.433 1.00 88.38 76 VAL A N 1
ATOM 622 C CA . VAL A 1 76 ? -21.163 12.553 -0.646 1.00 88.38 76 VAL A CA 1
ATOM 623 C C . VAL A 1 76 ? -22.383 11.669 -0.397 1.00 88.38 76 VAL A C 1
ATOM 625 O O . VAL A 1 76 ? -23.396 12.140 0.121 1.00 88.38 76 VAL A O 1
ATOM 628 N N . ARG A 1 77 ? -22.307 10.388 -0.764 1.00 85.81 77 ARG A N 1
ATOM 629 C CA . ARG A 1 77 ? -23.357 9.384 -0.520 1.00 85.81 77 ARG A CA 1
ATOM 630 C C . ARG A 1 77 ? -22.856 8.362 0.506 1.00 85.81 77 ARG A C 1
ATOM 632 O O . ARG A 1 77 ? -22.170 7.418 0.118 1.00 85.81 77 ARG A O 1
ATOM 639 N N . PRO A 1 78 ? -23.123 8.553 1.813 1.00 80.25 78 PRO A N 1
ATOM 640 C CA . PRO A 1 78 ? -22.681 7.610 2.833 1.00 80.25 78 PRO A CA 1
ATOM 641 C C . PRO A 1 78 ? -23.298 6.220 2.616 1.00 80.25 78 PRO A C 1
ATOM 643 O O . PRO A 1 78 ? -24.515 6.129 2.436 1.00 80.25 78 PRO A O 1
ATOM 646 N N . PRO A 1 79 ? -22.512 5.130 2.711 1.00 72.56 79 PRO A N 1
ATOM 647 C CA . PRO A 1 79 ? -23.032 3.772 2.551 1.00 72.56 79 PRO A CA 1
ATOM 648 C C . PRO A 1 79 ? -24.175 3.437 3.522 1.00 72.56 79 PRO A C 1
ATOM 650 O O . PRO A 1 79 ? -25.140 2.796 3.127 1.00 72.56 79 PRO A O 1
ATOM 653 N N . ARG A 1 80 ? -24.109 3.940 4.766 1.00 71.00 80 ARG A N 1
ATOM 654 C CA . ARG A 1 80 ? -25.134 3.718 5.807 1.00 71.00 80 ARG A CA 1
ATOM 655 C C . ARG A 1 80 ? -26.507 4.319 5.485 1.00 71.00 80 ARG A C 1
ATOM 657 O O . ARG A 1 80 ? -27.482 3.946 6.114 1.00 71.00 80 ARG A O 1
ATOM 664 N N . LEU A 1 81 ? -26.597 5.218 4.504 1.00 70.88 81 LEU A N 1
ATOM 665 C CA . LEU A 1 81 ? -27.860 5.805 4.045 1.00 70.88 81 LEU A CA 1
ATOM 666 C C . LEU A 1 81 ? -28.369 5.151 2.748 1.00 70.88 81 LEU A C 1
ATOM 668 O O . LEU A 1 81 ? -29.035 5.799 1.938 1.00 70.88 81 LEU A O 1
ATOM 672 N N . GLY A 1 82 ? -27.979 3.896 2.497 1.00 66.00 82 GLY A N 1
ATOM 673 C CA . GLY A 1 82 ? -28.381 3.133 1.312 1.00 66.00 82 GLY A CA 1
ATOM 674 C C . GLY A 1 82 ? -27.860 3.703 -0.012 1.00 66.00 82 GLY A C 1
ATOM 675 O O . GLY A 1 82 ? -28.370 3.361 -1.071 1.00 66.00 82 GLY A O 1
ATOM 676 N N . GLY A 1 83 ? -26.886 4.622 0.024 1.00 66.06 83 GLY A N 1
ATOM 677 C CA . GLY A 1 83 ? -26.264 5.211 -1.168 1.00 66.06 83 GLY A CA 1
ATOM 678 C C . GLY A 1 83 ? -27.125 6.210 -1.956 1.00 66.06 83 GLY A C 1
ATOM 679 O O . GLY A 1 83 ? -26.599 6.872 -2.848 1.00 66.06 83 GLY A O 1
ATOM 680 N N . ASN A 1 84 ? -28.406 6.387 -1.621 1.00 69.69 84 ASN A N 1
ATOM 681 C CA . ASN A 1 84 ? -29.320 7.255 -2.376 1.00 69.69 84 ASN A CA 1
ATOM 682 C C . ASN A 1 84 ? -29.438 8.673 -1.797 1.00 69.69 84 ASN A C 1
ATOM 684 O O . ASN A 1 84 ? -29.679 9.627 -2.538 1.00 69.69 84 ASN A O 1
ATOM 688 N N . LYS A 1 85 ? -29.206 8.844 -0.489 1.00 83.06 85 LYS A N 1
ATOM 689 C CA . LYS A 1 85 ? -29.242 10.154 0.17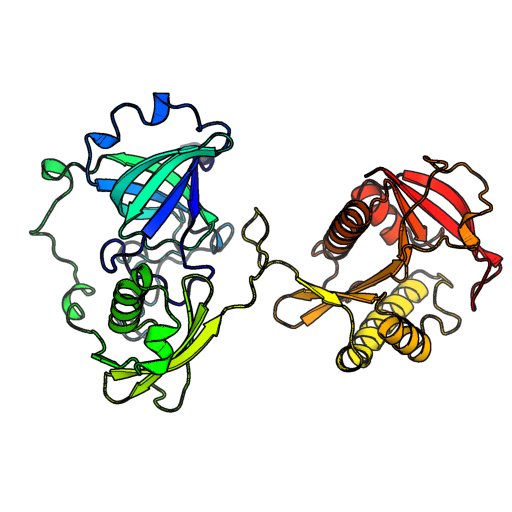7 1.00 83.06 85 LYS A CA 1
ATOM 690 C C . LYS A 1 85 ? -27.861 10.816 0.158 1.00 83.06 85 LYS A C 1
ATOM 692 O O . LYS A 1 85 ? -26.864 10.211 0.556 1.00 83.06 85 LYS A O 1
ATOM 697 N N . ARG A 1 86 ? -27.799 12.073 -0.294 1.00 88.94 86 ARG A N 1
ATOM 698 C CA . ARG A 1 86 ? -26.586 12.901 -0.216 1.00 88.94 86 ARG A CA 1
ATOM 699 C C . ARG A 1 86 ? -26.489 13.610 1.132 1.00 88.94 86 ARG A C 1
ATOM 701 O O . ARG A 1 86 ? -27.491 14.082 1.655 1.00 88.94 86 ARG A O 1
ATOM 708 N N . MET A 1 87 ? -25.270 13.715 1.651 1.00 90.38 87 MET A N 1
ATOM 709 C CA . MET A 1 87 ? -24.931 14.443 2.876 1.00 90.38 87 MET A CA 1
ATOM 710 C C . MET A 1 87 ? -23.773 15.400 2.604 1.00 90.38 87 MET A C 1
ATOM 712 O O . MET A 1 87 ? -22.899 15.083 1.796 1.00 90.38 87 MET A O 1
ATOM 716 N N . GLY A 1 88 ? -23.747 16.552 3.278 1.00 93.00 88 GLY A N 1
ATOM 717 C CA . GLY A 1 88 ? -22.599 17.464 3.231 1.00 93.00 88 GLY A CA 1
ATOM 718 C C . GLY A 1 88 ? -21.324 16.757 3.685 1.00 93.00 88 GLY A C 1
ATOM 719 O O . GLY A 1 88 ? -21.355 16.024 4.670 1.00 93.00 88 GLY A O 1
ATOM 720 N N . VAL A 1 89 ? -20.204 16.956 2.987 1.00 92.19 89 VAL A N 1
ATOM 721 C CA . VAL A 1 89 ? -18.959 16.212 3.252 1.00 92.19 89 VAL A CA 1
ATOM 722 C C . VAL A 1 89 ? -18.491 16.363 4.707 1.00 92.19 89 VAL A C 1
ATOM 724 O O . VAL A 1 89 ? -18.128 15.369 5.340 1.00 92.19 89 VAL A O 1
ATOM 727 N N . PHE A 1 90 ? -18.610 17.563 5.282 1.00 92.56 90 PHE A N 1
ATOM 728 C CA . PHE A 1 90 ? -18.240 17.850 6.673 1.00 92.56 90 PHE A CA 1
ATOM 729 C C . PHE A 1 90 ? -19.192 17.250 7.714 1.00 92.56 90 PHE A C 1
ATOM 731 O O . PHE A 1 90 ? -18.792 17.073 8.856 1.00 92.56 90 PHE A O 1
ATOM 738 N N . ALA A 1 91 ? -20.403 16.857 7.315 1.00 92.25 91 ALA A N 1
ATOM 739 C CA . ALA A 1 91 ? -21.343 16.115 8.158 1.00 92.25 91 ALA A CA 1
ATOM 740 C C . ALA A 1 91 ? -21.111 14.590 8.105 1.00 92.25 91 ALA A C 1
ATOM 742 O O . ALA A 1 91 ? -21.937 13.813 8.574 1.00 92.25 91 ALA A O 1
ATOM 743 N N . THR A 1 92 ? -20.019 14.136 7.485 1.00 89.50 92 THR A N 1
ATOM 744 C CA . THR A 1 92 ? -19.659 12.714 7.369 1.00 89.50 92 THR A CA 1
ATOM 745 C C . THR A 1 92 ? -18.229 12.486 7.857 1.00 89.50 92 THR A C 1
ATOM 747 O O . THR A 1 92 ? -17.594 13.420 8.335 1.00 89.50 92 THR A O 1
ATOM 750 N N . ARG A 1 93 ? -17.690 11.270 7.690 1.00 88.81 93 ARG A N 1
ATOM 751 C CA . ARG A 1 93 ? -16.248 10.950 7.786 1.00 88.81 93 ARG A CA 1
ATOM 752 C C . ARG A 1 93 ? -15.646 10.537 6.432 1.00 88.81 93 ARG A C 1
ATOM 754 O O . ARG A 1 93 ? -14.677 9.800 6.369 1.00 88.81 93 ARG A O 1
ATOM 761 N N . SER A 1 94 ? -16.250 10.987 5.329 1.00 86.56 94 SER A N 1
ATOM 762 C CA . SER A 1 94 ? -15.796 10.648 3.974 1.00 86.56 94 SER A CA 1
ATOM 763 C C . SER A 1 94 ? -14.386 11.180 3.669 1.00 86.56 94 SER A C 1
ATOM 765 O O . SER A 1 94 ? -14.068 12.271 4.148 1.00 86.56 94 SER A O 1
ATOM 767 N N . PRO A 1 95 ? -13.586 10.475 2.843 1.00 84.81 95 PRO A N 1
ATOM 768 C CA . PRO A 1 95 ? -12.254 10.922 2.435 1.00 84.81 95 PRO A CA 1
ATOM 769 C C . PRO A 1 95 ? -12.250 12.030 1.362 1.00 84.81 95 PRO A C 1
ATOM 771 O O . PRO A 1 95 ? -11.236 12.696 1.185 1.00 84.81 95 PRO A O 1
ATOM 774 N N . PHE A 1 96 ? -13.368 12.273 0.662 1.00 86.12 96 PHE A N 1
ATOM 775 C CA . PHE A 1 96 ? -13.475 13.236 -0.454 1.00 86.12 96 PHE A CA 1
ATOM 776 C C . PHE A 1 96 ? -13.608 14.698 0.018 1.00 86.12 96 PHE A C 1
ATOM 778 O O . PHE A 1 96 ? -14.583 15.382 -0.303 1.00 86.12 96 PHE A O 1
ATOM 785 N N . ARG A 1 97 ? -12.652 15.165 0.823 1.00 89.00 97 ARG A N 1
ATOM 786 C CA . ARG A 1 97 ? -12.627 16.490 1.468 1.00 89.00 97 ARG A CA 1
ATOM 787 C C . ARG A 1 97 ? -11.655 17.448 0.780 1.00 89.00 97 ARG A C 1
ATOM 789 O O . ARG A 1 97 ? -10.744 16.971 0.115 1.00 89.00 97 ARG A O 1
ATOM 796 N N . PRO A 1 98 ? -11.780 18.773 1.005 1.00 88.69 98 PRO A N 1
ATOM 797 C CA . PRO A 1 98 ? -10.772 19.736 0.552 1.00 88.69 98 PRO A CA 1
ATOM 798 C C . PRO A 1 98 ? -9.369 19.408 1.075 1.00 88.69 98 PRO A C 1
ATOM 800 O O . PRO A 1 98 ? -8.412 19.435 0.315 1.00 88.69 98 PRO A O 1
ATOM 803 N N . ASN A 1 99 ? -9.278 19.037 2.358 1.00 88.81 99 ASN A N 1
ATOM 804 C CA . ASN A 1 99 ? -8.066 18.512 2.976 1.00 88.81 99 ASN A CA 1
ATOM 805 C C . ASN A 1 99 ? -8.310 17.035 3.311 1.00 88.81 99 ASN A C 1
ATOM 807 O O . ASN A 1 99 ? -9.145 16.758 4.184 1.00 88.81 99 ASN A O 1
ATOM 811 N N . PRO A 1 100 ? -7.642 16.088 2.629 1.00 89.06 100 PRO A N 1
ATOM 812 C CA . PRO A 1 100 ? -7.847 14.656 2.818 1.00 89.06 100 PRO A CA 1
ATOM 813 C C . PRO A 1 100 ? -7.138 14.158 4.090 1.00 89.06 100 PRO A C 1
ATOM 815 O O . PRO A 1 100 ? -6.261 13.300 4.033 1.00 89.06 100 PRO A O 1
ATOM 818 N N . VAL A 1 101 ? -7.549 14.687 5.243 1.00 91.88 101 VAL A N 1
ATOM 819 C CA . VAL A 1 101 ? -7.012 14.350 6.564 1.00 91.88 101 VAL A CA 1
ATOM 820 C C . VAL A 1 101 ? -8.000 13.462 7.320 1.00 91.88 101 VAL A C 1
ATOM 822 O O . VAL A 1 101 ? -9.183 13.794 7.450 1.00 91.88 101 VAL A O 1
ATOM 825 N N . GLY A 1 102 ? -7.500 12.329 7.802 1.00 93.25 102 GLY A N 1
ATOM 826 C CA . GLY A 1 102 ? -8.176 11.399 8.693 1.00 93.25 102 GLY A CA 1
ATOM 827 C C . GLY A 1 102 ? -7.754 11.587 10.151 1.00 93.25 102 GLY A C 1
ATOM 828 O O . GLY A 1 102 ? -6.722 12.192 10.451 1.00 93.25 102 GLY A O 1
ATOM 829 N N . LEU A 1 103 ? -8.586 11.068 11.053 1.00 95.88 103 LEU A N 1
ATOM 830 C CA . LEU A 1 103 ? -8.369 11.075 12.496 1.00 95.88 103 LEU A CA 1
ATOM 831 C C . LEU A 1 103 ? -8.756 9.707 13.058 1.00 95.88 103 LEU A C 1
ATOM 833 O O . LEU A 1 103 ? -9.893 9.273 12.855 1.00 95.88 103 LEU A O 1
ATOM 837 N N . SER A 1 104 ? -7.843 9.078 13.795 1.00 96.31 104 SER A N 1
ATOM 838 C CA . SER A 1 104 ? -8.070 7.776 14.436 1.00 96.31 104 SER A CA 1
ATOM 839 C C . SER A 1 104 ? -7.602 7.802 15.886 1.00 96.31 104 SER A C 1
ATOM 841 O O . SER A 1 104 ? -6.529 8.330 16.171 1.00 96.31 104 SER A O 1
ATOM 843 N N . CYS A 1 105 ? -8.392 7.227 16.794 1.00 96.94 105 CYS A N 1
ATOM 844 C CA . CYS A 1 105 ? -7.969 6.965 18.171 1.00 96.94 105 CYS A CA 1
ATOM 845 C C . CYS A 1 105 ? -7.524 5.508 18.261 1.00 96.94 105 CYS A C 1
ATOM 847 O O . CYS A 1 105 ? -8.320 4.603 18.004 1.00 96.94 105 CYS A O 1
ATOM 849 N N . VAL A 1 106 ? -6.258 5.285 18.603 1.00 97.81 106 VAL A N 1
ATOM 850 C CA . VAL A 1 106 ? -5.667 3.948 18.719 1.00 97.81 106 VAL A CA 1
ATOM 851 C C . VAL A 1 106 ? -5.172 3.712 20.135 1.00 97.81 106 VAL A C 1
ATOM 853 O O . VAL A 1 106 ? -4.777 4.648 20.832 1.00 97.81 106 VAL A O 1
ATOM 856 N N . ARG A 1 107 ? -5.155 2.452 20.563 1.00 97.94 107 ARG A N 1
ATOM 857 C CA . ARG A 1 107 ? -4.557 2.059 21.838 1.00 97.94 107 ARG A CA 1
ATOM 858 C C . ARG A 1 107 ? -3.070 1.777 21.648 1.00 97.94 107 ARG A C 1
ATOM 860 O O . ARG A 1 107 ? -2.716 0.935 20.830 1.00 97.94 107 ARG A O 1
ATOM 867 N N . LEU A 1 108 ? -2.204 2.414 22.430 1.00 98.38 108 LEU A N 1
ATOM 868 C CA . LEU A 1 108 ? -0.784 2.071 22.499 1.00 98.38 108 LEU A CA 1
ATOM 869 C C . LEU A 1 108 ? -0.612 0.780 23.310 1.00 98.38 108 LEU A C 1
ATOM 871 O O . LEU A 1 108 ? -1.077 0.677 24.447 1.00 98.38 108 LEU A O 1
ATOM 875 N N . LYS A 1 109 ? 0.031 -0.230 22.718 1.00 97.94 109 LYS A N 1
ATOM 876 C CA . LYS A 1 109 ? 0.295 -1.522 23.369 1.00 97.94 109 LYS A CA 1
ATOM 877 C C . LYS A 1 109 ? 1.699 -1.585 23.950 1.00 97.94 109 LYS A C 1
ATOM 879 O O . LYS A 1 109 ? 1.856 -2.083 25.059 1.00 97.94 109 LYS A O 1
ATOM 884 N N . LYS A 1 110 ? 2.695 -1.125 23.191 1.00 97.62 110 LYS A N 1
ATOM 885 C CA . LYS A 1 110 ? 4.100 -1.037 23.608 1.00 97.62 110 LYS A CA 1
ATOM 886 C C . LYS A 1 110 ? 4.905 -0.185 22.633 1.00 97.62 110 LYS A C 1
ATOM 888 O O . LYS A 1 110 ? 4.496 -0.003 21.484 1.00 97.62 110 LYS A O 1
ATOM 893 N N . VAL A 1 111 ? 6.074 0.254 23.081 1.00 97.75 111 VAL A N 1
ATOM 894 C CA . VAL A 1 111 ? 7.127 0.804 22.228 1.00 97.75 111 VAL A CA 1
ATOM 895 C C . VAL A 1 111 ? 8.217 -0.247 22.033 1.00 97.75 111 VAL A C 1
ATOM 897 O O . VAL A 1 111 ? 8.661 -0.887 22.983 1.00 97.75 111 VAL A O 1
ATOM 900 N N . GLU A 1 112 ? 8.669 -0.427 20.796 1.00 96.81 112 GLU A N 1
ATOM 901 C CA . GLU A 1 112 ? 9.826 -1.257 20.467 1.00 96.81 112 GLU A CA 1
ATOM 902 C C . GLU A 1 112 ? 10.950 -0.393 19.901 1.00 96.81 112 GLU A C 1
ATOM 904 O O . GLU A 1 112 ? 10.726 0.408 19.000 1.00 96.81 112 GLU A O 1
ATOM 909 N N . LEU A 1 113 ? 12.176 -0.571 20.394 1.00 94.25 113 LEU A N 1
ATOM 910 C CA . LEU A 1 113 ? 13.359 0.066 19.816 1.00 94.25 113 LEU A CA 1
ATOM 911 C C . LEU A 1 113 ? 14.049 -0.922 18.874 1.00 94.25 113 LEU A C 1
ATOM 913 O O . LEU A 1 113 ? 14.552 -1.960 19.306 1.00 94.25 113 LEU A O 1
ATOM 917 N N . ARG A 1 114 ? 14.079 -0.600 17.580 1.00 92.62 114 ARG A N 1
ATOM 918 C CA . ARG A 1 114 ? 14.653 -1.446 16.526 1.00 92.62 114 ARG A CA 1
ATOM 919 C C . ARG A 1 114 ? 15.887 -0.786 15.918 1.00 92.62 114 ARG A C 1
ATOM 921 O O . ARG A 1 114 ? 15.912 0.417 15.679 1.00 92.62 114 ARG A O 1
ATOM 928 N N . LYS A 1 115 ? 16.912 -1.586 15.608 1.00 86.31 115 LYS A N 1
ATOM 929 C CA . LYS A 1 115 ? 18.231 -1.094 15.162 1.00 86.31 115 LYS A CA 1
ATOM 930 C C . LYS A 1 115 ? 18.178 -0.214 13.903 1.00 86.31 115 LYS A C 1
ATOM 932 O O . LYS A 1 115 ? 18.882 0.785 13.841 1.00 86.31 115 LYS A O 1
ATOM 937 N N . SER A 1 116 ? 17.384 -0.592 12.902 1.00 85.62 116 SER A N 1
ATOM 938 C CA . SER A 1 116 ? 17.260 0.128 11.622 1.00 85.62 116 SER A CA 1
ATOM 939 C C . SER A 1 116 ? 16.094 1.123 11.585 1.00 85.62 116 SER A C 1
ATOM 941 O O . SER A 1 116 ? 16.131 2.091 10.826 1.00 85.62 116 SER A O 1
ATOM 943 N N . GLU A 1 117 ? 15.060 0.898 12.396 1.00 85.69 117 GLU A N 1
ATOM 944 C CA . GLU A 1 117 ? 13.792 1.642 12.337 1.00 85.69 117 GLU A CA 1
ATOM 945 C C . GLU A 1 117 ? 13.628 2.654 13.474 1.00 85.69 117 GLU A C 1
ATOM 947 O O . GLU A 1 117 ? 12.734 3.490 13.408 1.00 85.69 117 GLU A O 1
ATOM 952 N N . GLY A 1 118 ? 14.507 2.635 14.479 1.00 92.88 118 GLY A N 1
ATOM 953 C CA . GLY A 1 118 ? 14.368 3.476 15.664 1.00 92.88 118 GLY A CA 1
ATOM 954 C C . GLY A 1 118 ? 13.167 3.041 16.517 1.00 92.88 118 GLY A C 1
ATOM 955 O O . GLY A 1 118 ? 12.928 1.834 16.640 1.00 92.88 118 GLY A O 1
ATOM 956 N N . PRO A 1 119 ? 12.435 3.976 17.149 1.00 95.69 119 PRO A N 1
ATOM 957 C CA . PRO A 1 119 ? 11.217 3.650 17.876 1.00 95.69 119 PRO A CA 1
ATOM 958 C C . PRO A 1 119 ? 10.113 3.186 16.922 1.00 95.69 119 PRO A C 1
ATOM 960 O O . PRO A 1 119 ? 9.889 3.779 15.873 1.00 95.69 119 PRO A O 1
ATOM 963 N N . VAL A 1 120 ? 9.387 2.147 17.317 1.00 97.62 120 VAL A N 1
ATOM 964 C CA . VAL A 1 120 ? 8.194 1.640 16.638 1.00 97.62 120 VAL A CA 1
ATOM 965 C C . VAL A 1 120 ? 7.074 1.543 17.661 1.00 97.62 120 VAL A C 1
ATOM 967 O O . VAL A 1 120 ? 7.238 0.919 18.711 1.00 97.62 120 VAL A O 1
ATOM 970 N N . LEU A 1 121 ? 5.932 2.170 17.373 1.00 98.38 121 LEU A N 1
ATOM 971 C CA . LEU A 1 121 ? 4.766 2.100 18.255 1.00 98.38 121 LEU A CA 1
ATOM 972 C C . LEU A 1 121 ? 3.889 0.936 17.818 1.00 98.38 121 LEU A C 1
ATOM 974 O O . LEU A 1 121 ? 3.389 0.923 16.695 1.00 98.38 121 LEU A O 1
ATOM 978 N N . ILE A 1 122 ? 3.673 -0.026 18.706 1.00 98.06 122 ILE A N 1
ATOM 979 C CA . ILE A 1 122 ? 2.737 -1.120 18.463 1.00 98.06 122 ILE A CA 1
ATOM 980 C C . ILE A 1 122 ? 1.380 -0.685 18.990 1.00 98.06 122 ILE A C 1
ATOM 982 O O . ILE A 1 122 ? 1.227 -0.423 20.187 1.00 98.06 122 ILE A O 1
ATOM 986 N N . VAL A 1 123 ? 0.403 -0.589 18.095 1.00 97.88 123 VAL A N 1
ATOM 987 C CA . VAL A 1 123 ? -0.925 -0.046 18.385 1.00 97.88 123 VAL A CA 1
ATOM 988 C C . VAL A 1 123 ? -2.033 -1.041 18.058 1.00 97.88 123 VAL A C 1
ATOM 990 O O . VAL A 1 123 ? -1.857 -1.960 17.260 1.00 97.88 123 VAL A O 1
ATOM 993 N N . GLU A 1 124 ? -3.188 -0.850 18.686 1.00 95.88 124 GLU A N 1
ATOM 994 C CA . GLU A 1 124 ? -4.400 -1.641 18.488 1.00 95.88 124 GLU A CA 1
ATOM 995 C C . GLU A 1 124 ? -5.585 -0.739 18.116 1.00 95.88 124 GLU A C 1
ATOM 997 O O . GLU A 1 124 ? -5.694 0.393 18.595 1.00 95.88 124 GLU A O 1
ATOM 1002 N N . GLY A 1 125 ? -6.478 -1.241 17.262 1.00 92.44 125 GLY A N 1
ATOM 1003 C CA . GLY A 1 125 ? -7.695 -0.537 16.855 1.00 92.44 125 GLY A CA 1
ATOM 1004 C C . GLY A 1 125 ? -7.514 0.425 15.683 1.00 92.44 125 GLY A C 1
ATOM 1005 O O . GLY A 1 125 ? -8.380 1.269 15.454 1.00 92.44 125 GLY A O 1
ATOM 1006 N N . ALA A 1 126 ? -6.408 0.317 14.946 1.00 92.50 126 ALA A N 1
ATOM 1007 C CA . ALA A 1 126 ? -6.160 1.139 13.771 1.00 92.50 126 ALA A CA 1
ATOM 1008 C C . ALA A 1 126 ? -7.063 0.733 12.591 1.00 92.50 126 ALA A C 1
ATOM 1010 O O . ALA A 1 126 ? -7.208 -0.449 12.270 1.00 92.50 126 ALA A O 1
ATOM 1011 N N . ASP A 1 127 ? -7.625 1.734 11.919 1.00 91.62 127 ASP A N 1
ATOM 1012 C CA . ASP A 1 127 ? -8.500 1.645 10.744 1.00 91.62 127 ASP A CA 1
ATOM 1013 C C . ASP A 1 127 ? -7.826 2.201 9.475 1.00 91.62 127 ASP A C 1
ATOM 1015 O O . ASP A 1 127 ? -8.461 2.844 8.639 1.00 91.62 127 ASP A O 1
ATOM 1019 N N . LEU A 1 128 ? -6.518 1.969 9.339 1.00 91.44 128 LEU A N 1
ATOM 1020 C CA . LEU A 1 128 ? -5.701 2.492 8.246 1.00 91.44 128 LEU A CA 1
ATOM 1021 C C . LEU A 1 128 ? -5.167 1.359 7.360 1.00 91.44 128 LEU A C 1
ATOM 1023 O O . LEU A 1 128 ? -4.786 0.284 7.841 1.00 91.44 128 LEU A O 1
ATOM 1027 N N . MET A 1 129 ? -5.086 1.638 6.060 1.00 88.69 129 MET A N 1
ATOM 1028 C CA . MET A 1 129 ? -4.451 0.755 5.082 1.00 88.69 129 MET A CA 1
ATOM 1029 C C . MET A 1 129 ? -2.940 0.715 5.319 1.00 88.69 129 MET A C 1
ATOM 1031 O O . MET A 1 129 ? -2.347 1.712 5.744 1.00 88.69 129 MET A O 1
ATOM 1035 N N . ASN A 1 130 ? -2.309 -0.413 5.024 1.00 87.69 130 ASN A N 1
ATOM 1036 C CA . ASN A 1 130 ? -0.865 -0.553 5.085 1.00 87.69 130 ASN A CA 1
ATOM 1037 C C . ASN A 1 130 ? -0.181 0.528 4.227 1.00 87.69 130 ASN A C 1
ATOM 1039 O O . ASN A 1 130 ? -0.604 0.799 3.105 1.00 87.69 130 ASN A O 1
ATOM 1043 N N . GLY A 1 131 ? 0.853 1.168 4.769 1.00 88.06 131 GLY A N 1
ATOM 1044 C CA . GLY A 1 131 ? 1.571 2.266 4.121 1.00 88.06 131 GLY A CA 1
ATOM 1045 C C . GLY A 1 131 ? 0.871 3.628 4.186 1.00 88.06 131 GLY A C 1
ATOM 1046 O O . GLY A 1 131 ? 1.361 4.584 3.592 1.00 88.06 131 GLY A O 1
ATOM 1047 N N . THR A 1 132 ? -0.255 3.770 4.897 1.00 90.31 132 THR A N 1
ATOM 1048 C CA . THR A 1 132 ? -0.913 5.082 5.037 1.00 90.31 132 THR A CA 1
ATOM 1049 C C . THR A 1 132 ? -0.003 6.063 5.800 1.00 90.31 132 THR A C 1
ATOM 1051 O O . THR A 1 132 ? 0.474 5.712 6.887 1.00 90.31 132 THR A O 1
ATOM 1054 N N . PRO A 1 133 ? 0.235 7.286 5.275 1.00 94.25 133 PRO A N 1
ATOM 1055 C CA . PRO A 1 133 ? 1.076 8.286 5.925 1.00 94.25 133 PRO A CA 1
ATOM 1056 C C . PRO A 1 133 ? 0.402 8.874 7.164 1.00 94.25 133 PRO A C 1
ATOM 1058 O O . PRO A 1 133 ? -0.763 9.278 7.128 1.00 94.25 133 PRO A O 1
ATOM 1061 N N . ILE A 1 134 ? 1.173 8.990 8.239 1.00 97.12 134 ILE A N 1
ATOM 1062 C CA . ILE A 1 134 ? 0.814 9.678 9.477 1.00 97.12 134 ILE A CA 1
ATOM 1063 C C . ILE A 1 134 ? 1.570 11.003 9.508 1.00 97.12 134 ILE A C 1
ATOM 1065 O O . ILE A 1 134 ? 2.785 11.051 9.319 1.00 97.12 134 ILE A O 1
ATOM 1069 N N . TYR A 1 135 ? 0.838 12.083 9.749 1.00 96.62 135 TYR A N 1
ATOM 1070 C CA . TYR A 1 135 ? 1.365 13.441 9.811 1.00 96.62 135 TYR A CA 1
ATOM 1071 C C . TYR A 1 135 ? 1.589 13.928 11.236 1.00 96.62 135 TYR A C 1
ATOM 1073 O O . TYR A 1 135 ? 2.450 14.775 11.448 1.00 96.62 135 TYR A O 1
ATOM 1081 N N . ASP A 1 136 ? 0.832 13.409 12.204 1.00 97.94 136 ASP A N 1
ATOM 1082 C CA . ASP A 1 136 ? 0.983 13.800 13.601 1.00 97.94 136 ASP A CA 1
ATOM 1083 C C . ASP A 1 136 ? 0.450 12.728 14.558 1.00 97.94 136 ASP A C 1
ATOM 1085 O O . ASP A 1 136 ? -0.466 11.969 14.220 1.00 97.94 136 ASP A O 1
ATOM 1089 N N . ILE A 1 137 ? 1.021 12.692 15.762 1.00 98.44 137 ILE A N 1
ATOM 1090 C CA . ILE A 1 137 ? 0.619 11.808 16.860 1.00 98.44 137 ILE A CA 1
ATOM 1091 C C . ILE A 1 137 ? 0.452 12.664 18.112 1.00 98.44 137 ILE A C 1
ATOM 1093 O O . ILE A 1 137 ? 1.348 13.428 18.470 1.00 98.44 137 ILE A O 1
ATOM 1097 N N . LYS A 1 138 ? -0.679 12.521 18.805 1.00 98.38 138 LYS A N 1
ATOM 1098 C CA . LYS A 1 138 ? -0.939 13.227 20.068 1.00 98.38 138 LYS A CA 1
ATOM 1099 C C . LYS A 1 138 ? -1.433 12.268 21.146 1.00 98.38 138 LYS A C 1
ATOM 1101 O O . LYS A 1 138 ? -2.127 11.309 20.814 1.00 98.38 138 LYS A O 1
ATOM 1106 N N . PRO A 1 139 ? -1.131 12.512 22.431 1.00 98.12 139 PRO A N 1
ATOM 1107 C CA . PRO A 1 139 ? -1.774 11.773 23.508 1.00 98.12 139 PRO A CA 1
ATOM 1108 C C . PRO A 1 139 ? -3.285 12.026 23.502 1.00 98.12 139 PRO A C 1
ATOM 1110 O O . PRO A 1 139 ? -3.724 13.160 23.314 1.00 98.12 139 PRO A O 1
ATOM 1113 N N . TYR A 1 140 ? -4.072 10.973 23.718 1.00 98.06 140 TYR A N 1
ATOM 1114 C CA . TYR A 1 140 ? -5.505 11.093 23.975 1.00 98.06 140 TYR A CA 1
ATOM 1115 C C . TYR A 1 140 ? -5.728 11.366 25.464 1.00 98.06 140 TYR A C 1
ATOM 1117 O O . TYR A 1 140 ? -5.295 10.589 26.322 1.00 98.06 140 TYR A O 1
ATOM 1125 N N . LEU A 1 141 ? -6.439 12.444 25.784 1.00 97.62 141 LEU A N 1
ATOM 1126 C CA . LEU A 1 141 ? -6.708 12.859 27.156 1.00 97.62 141 LEU A CA 1
ATOM 1127 C C . LEU A 1 141 ? -8.185 12.649 27.468 1.00 97.62 141 LEU A C 1
ATOM 1129 O O . LEU A 1 141 ? -9.018 13.478 27.130 1.00 97.62 141 LEU A O 1
ATOM 1133 N N . ALA A 1 142 ? -8.528 11.563 28.165 1.00 95.81 142 ALA A N 1
ATOM 1134 C CA . ALA A 1 142 ? -9.929 11.177 28.374 1.00 95.81 142 ALA A CA 1
ATOM 1135 C C . ALA A 1 142 ? -10.810 12.270 29.005 1.00 95.81 142 ALA A C 1
ATOM 1137 O O . ALA A 1 142 ? -11.968 12.393 28.637 1.00 95.81 142 ALA A O 1
ATOM 1138 N N . HIS A 1 143 ? -10.269 13.084 29.912 1.00 94.62 143 HIS A N 1
ATOM 1139 C CA . HIS A 1 143 ? -11.012 14.179 30.546 1.00 94.62 143 HIS A CA 1
ATOM 1140 C C . HIS A 1 143 ? -11.271 15.386 29.623 1.00 94.62 143 HIS A C 1
ATOM 1142 O O . HIS A 1 143 ? -12.065 16.248 29.985 1.00 94.62 143 HIS A O 1
ATOM 1148 N N . ILE A 1 144 ? -10.595 15.463 28.470 1.00 95.12 144 ILE A N 1
ATOM 1149 C CA . ILE A 1 144 ? -10.730 16.541 27.474 1.00 95.12 144 ILE A CA 1
ATOM 1150 C C . ILE A 1 144 ? -11.419 16.025 26.211 1.00 95.12 144 ILE A C 1
ATOM 1152 O O . ILE A 1 144 ? -12.295 16.689 25.676 1.00 95.12 144 ILE A O 1
ATOM 1156 N N . ASP A 1 145 ? -11.023 14.844 25.743 1.00 96.44 145 ASP A N 1
ATOM 1157 C CA . ASP A 1 145 ? -11.401 14.327 24.430 1.00 96.44 145 ASP A CA 1
ATOM 1158 C C . ASP A 1 145 ? -12.651 13.433 24.470 1.00 96.44 145 ASP A C 1
ATOM 1160 O O . ASP A 1 145 ? -13.318 13.253 23.446 1.00 96.44 145 ASP A O 1
ATOM 1164 N N . ALA A 1 146 ? -12.976 12.832 25.624 1.00 95.62 146 ALA A N 1
ATOM 1165 C CA . ALA A 1 146 ? -14.121 11.934 25.732 1.00 95.62 146 ALA A CA 1
ATOM 1166 C C . ALA A 1 146 ? -15.415 12.718 25.978 1.00 95.62 146 ALA A C 1
ATOM 1168 O O . ALA A 1 146 ? -15.604 13.307 27.039 1.00 95.62 146 ALA A O 1
ATOM 1169 N N . HIS A 1 147 ? -16.346 12.604 25.031 1.00 94.69 147 HIS A N 1
ATOM 1170 C CA . HIS A 1 147 ? -17.705 13.140 25.126 1.00 94.69 147 HIS A CA 1
ATOM 1171 C C . HIS A 1 147 ? -18.747 12.018 24.972 1.00 94.69 147 HIS A C 1
ATOM 1173 O O . HIS A 1 147 ? -19.333 11.869 23.893 1.00 94.69 147 HIS A O 1
ATOM 1179 N N . PRO A 1 148 ? -18.965 11.167 25.997 1.00 92.56 148 PRO A N 1
ATOM 1180 C CA . PRO A 1 148 ? -19.936 10.068 25.931 1.00 92.56 148 PRO A CA 1
ATOM 1181 C C . PRO A 1 148 ? -21.374 10.522 25.632 1.00 92.56 148 PRO A C 1
ATOM 1183 O O . PRO A 1 148 ? -22.180 9.742 25.134 1.00 92.56 148 PRO A O 1
ATOM 1186 N N . GLU A 1 149 ? -21.696 11.779 25.930 1.00 93.69 149 GLU A N 1
ATOM 1187 C CA . GLU A 1 149 ? -22.985 12.427 25.689 1.00 93.69 149 GLU A CA 1
ATOM 1188 C C . GLU A 1 149 ? -23.221 12.845 24.227 1.00 93.69 149 GLU A C 1
ATOM 1190 O O . GLU A 1 149 ? -24.335 13.240 23.867 1.00 93.69 149 GLU A O 1
ATOM 1195 N N . ALA A 1 150 ? -22.189 12.791 23.378 1.00 92.38 150 ALA A N 1
ATOM 1196 C CA . ALA A 1 150 ? -22.274 13.238 21.995 1.00 92.38 150 ALA A CA 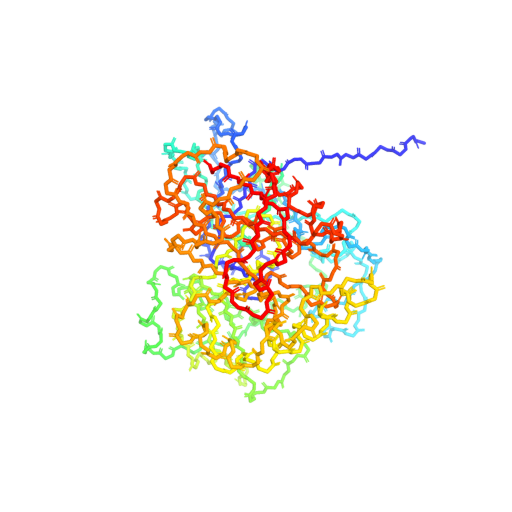1
ATOM 1197 C C . ALA A 1 150 ? -23.269 12.397 21.172 1.00 92.38 150 ALA A C 1
ATOM 1199 O O . ALA A 1 150 ? -23.289 11.167 21.232 1.00 92.38 150 ALA A O 1
ATOM 1200 N N . LYS A 1 151 ? -24.067 13.069 20.333 1.00 90.62 151 LYS A N 1
ATOM 1201 C CA . LYS A 1 151 ? -25.001 12.423 19.395 1.00 90.62 151 LYS A CA 1
ATOM 1202 C C . LYS A 1 151 ? -24.331 12.202 18.034 1.00 90.62 151 LYS A C 1
ATOM 1204 O O . LYS A 1 151 ? -23.743 13.124 17.476 1.00 90.62 151 LYS A O 1
ATOM 1209 N N . GLY A 1 152 ? -24.476 11.009 17.463 1.00 82.94 152 GLY A N 1
ATOM 1210 C CA . GLY A 1 152 ? -23.899 10.586 16.180 1.00 82.94 152 GLY A CA 1
ATOM 1211 C C . GLY A 1 152 ? -24.782 10.825 14.947 1.00 82.94 152 GLY A C 1
ATOM 1212 O O . GLY A 1 152 ? -24.373 10.512 13.825 1.00 82.94 152 GLY A O 1
ATOM 1213 N N . GLY A 1 153 ? -25.988 11.377 15.114 1.00 85.38 153 GLY A N 1
ATOM 1214 C CA . GLY A 1 153 ? -26.916 11.655 14.010 1.00 85.38 153 GLY A CA 1
ATOM 1215 C C . GLY A 1 153 ? -27.305 10.383 13.247 1.00 85.38 153 GLY A C 1
ATOM 1216 O O . GLY A 1 153 ? -27.552 9.346 13.852 1.00 85.38 153 GLY A O 1
ATOM 1217 N N . PHE A 1 154 ? -27.293 10.425 11.910 1.00 78.50 154 PHE A N 1
ATOM 1218 C CA . PHE A 1 154 ? -27.634 9.257 11.078 1.00 78.50 154 PHE A CA 1
ATOM 1219 C C . PHE A 1 154 ? -26.701 8.050 11.283 1.00 78.50 154 PHE A C 1
ATOM 1221 O O . PHE A 1 154 ? -27.022 6.941 10.866 1.00 78.50 154 PHE A O 1
ATOM 1228 N N . ALA A 1 155 ? -25.514 8.246 11.870 1.00 73.12 155 ALA A N 1
ATOM 1229 C CA . ALA A 1 155 ? -24.613 7.141 12.171 1.00 73.12 155 ALA A CA 1
ATOM 1230 C C . ALA A 1 155 ? -25.094 6.305 13.370 1.00 73.12 155 ALA A C 1
ATOM 1232 O O . ALA A 1 155 ? -24.734 5.128 13.427 1.00 73.12 155 ALA A O 1
ATOM 1233 N N . ASP A 1 156 ? -25.893 6.892 14.274 1.00 73.06 156 ASP A N 1
ATOM 1234 C CA . ASP A 1 156 ? -26.475 6.217 15.442 1.00 73.06 156 ASP A CA 1
ATOM 1235 C C . ASP A 1 156 ? -27.712 5.386 15.084 1.00 73.06 156 ASP A C 1
ATOM 1237 O O . ASP A 1 156 ? -27.905 4.324 15.663 1.00 73.06 156 ASP A O 1
ATOM 1241 N N . GLU A 1 157 ? -28.504 5.801 14.091 1.00 62.69 157 GLU A N 1
ATOM 1242 C CA . GLU A 1 157 ? -29.694 5.060 13.623 1.00 62.69 157 GLU A CA 1
ATOM 1243 C C . GLU A 1 157 ? -29.354 3.659 13.074 1.00 62.69 157 GLU A C 1
ATOM 1245 O O . GLU A 1 157 ? -30.227 2.809 12.933 1.00 62.69 157 GLU A O 1
ATOM 1250 N N . VAL A 1 158 ? -28.074 3.407 12.777 1.00 60.50 158 VAL A N 1
ATOM 1251 C CA . VAL A 1 158 ? -27.558 2.168 12.169 1.00 60.50 158 VAL A CA 1
ATOM 1252 C C . VAL A 1 158 ? -26.510 1.491 13.074 1.00 60.50 158 VAL A C 1
ATOM 1254 O O . VAL A 1 158 ? -25.735 0.656 12.610 1.00 60.50 158 VAL A O 1
ATOM 1257 N N . LYS A 1 159 ? -26.430 1.862 14.364 1.00 57.25 159 LYS A N 1
ATOM 1258 C CA . LYS A 1 159 ? -25.422 1.337 15.314 1.00 57.25 159 LYS A CA 1
ATOM 1259 C C . LYS A 1 159 ? -25.504 -0.178 15.528 1.00 57.25 159 LYS A C 1
ATOM 1261 O O . LYS A 1 159 ? -24.477 -0.790 15.798 1.00 57.25 159 LYS A O 1
ATOM 1266 N N . GLU A 1 160 ? -26.691 -0.765 15.397 1.00 56.97 160 GLU A N 1
ATOM 1267 C CA . GLU A 1 160 ? -26.946 -2.181 15.709 1.00 56.97 160 GLU A CA 1
ATOM 1268 C C . GLU A 1 160 ? -26.795 -3.130 14.509 1.00 56.97 160 GLU A C 1
ATOM 1270 O O . GLU A 1 160 ? -27.004 -4.334 14.641 1.00 56.97 160 GLU A O 1
ATOM 1275 N N . TYR A 1 161 ? -26.415 -2.626 13.331 1.00 67.94 161 TYR A N 1
ATOM 1276 C CA . TYR A 1 161 ? -26.204 -3.486 12.168 1.00 67.94 161 TYR A CA 1
ATOM 1277 C C . TYR A 1 161 ? -24.856 -4.213 12.268 1.00 67.94 161 TYR A C 1
ATOM 1279 O O . TYR A 1 161 ? -23.798 -3.613 12.062 1.00 67.94 161 TYR A O 1
ATOM 1287 N N . GLY A 1 162 ? -24.903 -5.513 12.556 1.00 80.88 162 GLY A N 1
ATOM 1288 C CA . GLY A 1 162 ? -23.759 -6.413 12.488 1.00 80.88 162 GLY A CA 1
ATOM 1289 C C . GLY A 1 162 ? -24.171 -7.785 11.963 1.00 80.88 162 GLY A C 1
ATOM 1290 O O . GLY A 1 162 ? -25.278 -8.250 12.228 1.00 80.88 162 GLY A O 1
ATOM 1291 N N . LEU A 1 163 ? -23.289 -8.429 11.200 1.00 88.31 163 LEU A N 1
ATOM 1292 C CA . LEU A 1 163 ? -23.523 -9.787 10.715 1.00 88.31 163 LEU A CA 1
ATOM 1293 C C . LEU A 1 163 ? -23.207 -10.804 11.809 1.00 88.31 163 LEU A C 1
ATOM 1295 O O . LEU A 1 163 ? -22.207 -10.684 12.522 1.00 88.31 163 LEU A O 1
ATOM 1299 N N . ASN A 1 164 ? -23.993 -11.877 11.863 1.00 93.06 164 ASN A N 1
ATOM 1300 C CA . ASN A 1 164 ? -23.504 -13.116 12.455 1.00 93.06 164 ASN A CA 1
ATOM 1301 C C . ASN A 1 164 ? -22.343 -13.641 11.606 1.00 93.06 164 ASN A C 1
ATOM 1303 O O . ASN A 1 164 ? -22.298 -13.422 10.397 1.00 93.06 164 ASN A O 1
ATOM 1307 N N . VAL A 1 165 ? -21.394 -14.349 12.213 1.00 95.69 165 VAL A N 1
ATOM 1308 C CA . VAL A 1 165 ? -20.224 -14.858 11.486 1.00 95.69 165 VAL A CA 1
ATOM 1309 C C . VAL A 1 165 ? -20.055 -16.341 11.748 1.00 95.69 165 VAL A C 1
ATOM 1311 O O . VAL A 1 165 ? -19.895 -16.764 12.894 1.00 95.69 165 VAL A O 1
ATOM 1314 N N . HIS A 1 166 ? -20.045 -17.114 10.665 1.00 96.50 166 HIS A N 1
ATOM 1315 C CA . HIS A 1 166 ? -19.748 -18.535 10.670 1.00 96.50 166 HIS A CA 1
ATOM 1316 C C . HIS A 1 166 ? -18.456 -18.802 9.894 1.00 96.50 166 HIS A C 1
ATOM 1318 O O . HIS A 1 166 ? -18.385 -18.609 8.676 1.00 96.50 166 HIS A O 1
ATOM 1324 N N . ILE A 1 167 ? -17.440 -19.277 10.613 1.00 96.50 167 ILE A N 1
ATOM 1325 C CA . ILE A 1 167 ? -16.162 -19.706 10.046 1.00 96.50 167 ILE A CA 1
ATOM 1326 C C . ILE A 1 167 ? -16.038 -21.211 10.304 1.00 96.50 167 ILE A C 1
ATOM 1328 O O . ILE A 1 167 ? -15.893 -21.598 11.464 1.00 96.50 167 ILE A O 1
ATOM 1332 N N . PRO A 1 168 ? -16.128 -22.064 9.268 1.00 95.19 168 PRO A N 1
ATOM 1333 C CA . PRO A 1 168 ? -15.833 -23.487 9.403 1.00 95.19 168 PRO A CA 1
ATOM 1334 C C . PRO A 1 168 ? -14.440 -23.718 10.004 1.00 95.19 168 PRO A C 1
ATOM 1336 O O . PRO A 1 168 ? -13.489 -23.051 9.597 1.00 95.19 168 PRO A O 1
ATOM 1339 N N . GLU A 1 169 ? -14.313 -24.689 10.912 1.00 93.62 169 GLU A N 1
ATOM 1340 C CA . GLU A 1 169 ? -13.074 -24.979 11.663 1.00 93.62 169 GLU A CA 1
ATOM 1341 C C . GLU A 1 169 ? -11.862 -25.156 10.739 1.00 93.62 169 GLU A C 1
ATOM 1343 O O . GLU A 1 169 ? -10.847 -24.496 10.926 1.00 93.62 169 GLU A O 1
ATOM 1348 N N . ARG A 1 170 ? -12.044 -25.884 9.626 1.00 92.56 170 ARG A N 1
ATOM 1349 C CA . ARG A 1 170 ? -11.018 -26.064 8.583 1.00 92.56 170 ARG A CA 1
ATOM 1350 C C . ARG A 1 170 ? -10.393 -24.766 8.062 1.00 92.56 170 ARG A C 1
ATOM 1352 O O . ARG A 1 170 ? -9.237 -24.787 7.682 1.00 92.56 170 ARG A O 1
ATOM 1359 N N . TYR A 1 171 ? -11.152 -23.668 8.002 1.00 94.00 171 TYR A N 1
ATOM 1360 C CA . TYR A 1 171 ? -10.638 -22.369 7.562 1.00 94.00 171 TYR A CA 1
ATOM 1361 C C . TYR A 1 171 ? -10.106 -21.555 8.737 1.00 94.00 171 TYR A C 1
ATOM 1363 O O . TYR A 1 171 ? -9.152 -20.805 8.577 1.00 94.00 171 TYR A O 1
ATOM 1371 N N . LEU A 1 172 ? -10.712 -21.688 9.918 1.00 92.31 172 LEU A N 1
ATOM 1372 C CA . LEU A 1 172 ? -10.242 -20.994 11.112 1.00 92.31 172 LEU A CA 1
ATOM 1373 C C . LEU A 1 172 ? -8.828 -21.451 11.503 1.00 92.31 172 LEU A C 1
ATOM 1375 O O . LEU A 1 172 ? -8.015 -20.619 11.894 1.00 92.31 172 LEU A O 1
ATOM 1379 N N . ASP A 1 173 ? -8.523 -22.737 11.321 1.00 90.81 173 ASP A N 1
ATOM 1380 C CA . ASP A 1 173 ? -7.200 -23.319 11.573 1.00 90.81 173 ASP A CA 1
ATOM 1381 C C . ASP A 1 173 ? -6.110 -22.807 10.617 1.00 90.81 173 ASP A C 1
ATOM 1383 O O . ASP A 1 173 ? -4.927 -22.837 10.957 1.00 90.81 173 ASP A O 1
ATOM 1387 N N . GLU A 1 174 ? -6.484 -22.290 9.442 1.00 89.75 174 GLU A N 1
ATOM 1388 C CA . GLU A 1 174 ? -5.547 -21.644 8.511 1.00 89.75 174 GLU A CA 1
ATOM 1389 C C . GLU A 1 174 ? -5.162 -20.221 8.954 1.00 89.75 174 GLU A C 1
ATOM 1391 O O . GLU A 1 174 ? -4.176 -19.662 8.469 1.00 89.75 174 GLU A O 1
ATOM 1396 N N . VAL A 1 175 ? -5.921 -19.628 9.882 1.00 92.19 175 VAL A N 1
ATOM 1397 C CA . VAL A 1 175 ? -5.728 -18.258 10.367 1.00 92.19 175 VAL A CA 1
ATOM 1398 C C . VAL A 1 175 ? -4.854 -18.273 11.625 1.00 92.19 175 VAL A C 1
ATOM 1400 O O . VAL A 1 175 ? -5.202 -18.963 12.591 1.00 92.19 175 VAL A O 1
ATOM 1403 N N . PRO A 1 176 ? -3.769 -17.471 11.686 1.00 92.44 176 PRO A N 1
ATOM 1404 C CA . PRO A 1 176 ? -2.960 -17.342 12.896 1.00 92.44 176 PRO A CA 1
ATOM 1405 C C . PRO A 1 176 ? -3.826 -17.008 14.115 1.00 92.44 176 PRO A C 1
ATOM 1407 O O . PRO A 1 176 ? -4.716 -16.156 14.033 1.00 92.44 176 PRO A O 1
ATOM 1410 N N . LYS A 1 177 ? -3.591 -17.682 15.248 1.00 92.19 177 LYS A N 1
ATOM 1411 C CA . LYS A 1 177 ? -4.477 -17.634 16.430 1.00 92.19 177 LYS A CA 1
ATOM 1412 C C . LYS A 1 177 ? -4.750 -16.208 16.907 1.00 92.19 177 LYS A C 1
ATOM 1414 O O . LYS A 1 177 ? -5.877 -15.870 17.258 1.00 92.19 177 LYS A O 1
ATOM 1419 N N . GLU A 1 178 ? -3.734 -15.359 16.872 1.00 90.06 178 GLU A N 1
ATOM 1420 C CA . GLU A 1 178 ? -3.794 -13.949 17.242 1.00 90.06 178 GLU A CA 1
ATOM 1421 C C . GLU A 1 178 ? -4.651 -13.097 16.289 1.00 90.06 178 GLU A C 1
ATOM 1423 O O . GLU A 1 178 ? -5.161 -12.053 16.691 1.00 90.06 178 GLU A O 1
ATOM 1428 N N . LYS A 1 179 ? -4.867 -13.547 15.048 1.00 93.19 179 LYS A N 1
ATOM 1429 C CA . LYS A 1 179 ? -5.660 -12.851 14.022 1.00 93.19 179 LYS A CA 1
ATOM 1430 C C . LYS A 1 179 ? -7.111 -13.332 13.946 1.00 93.19 179 LYS A C 1
ATOM 1432 O O . LYS A 1 179 ? -7.960 -12.609 13.426 1.00 93.19 179 LYS A O 1
ATOM 1437 N N . GLN A 1 180 ? -7.433 -14.506 14.494 1.00 94.31 180 GLN A N 1
ATOM 1438 C CA . GLN A 1 180 ? -8.775 -15.108 14.413 1.00 94.31 180 GLN A CA 1
ATOM 1439 C C . GLN A 1 180 ? -9.878 -14.207 14.991 1.00 94.31 180 GLN A C 1
ATOM 1441 O O . GLN A 1 180 ? -10.939 -14.041 14.384 1.00 94.31 180 GLN A O 1
ATOM 1446 N N . LYS A 1 181 ? -9.621 -13.584 16.150 1.00 93.75 181 LYS A N 1
ATOM 1447 C CA . LYS A 1 181 ? -10.574 -12.665 16.795 1.00 93.75 181 LYS A CA 1
ATOM 1448 C C . LYS A 1 181 ? -10.857 -11.446 15.914 1.00 93.75 181 LYS A C 1
ATOM 1450 O O . LYS A 1 181 ? -12.022 -11.119 15.685 1.00 93.75 181 LYS A O 1
ATOM 1455 N N . ALA A 1 182 ? -9.799 -10.820 15.399 1.00 93.06 182 ALA A N 1
ATOM 1456 C CA . ALA A 1 182 ? -9.898 -9.656 14.528 1.00 93.06 182 ALA A CA 1
ATOM 1457 C C . ALA A 1 182 ? -10.640 -9.999 13.229 1.00 93.06 182 ALA A C 1
ATOM 1459 O O . ALA A 1 182 ? -11.562 -9.281 12.854 1.00 93.06 182 ALA A O 1
ATOM 1460 N N . LEU A 1 183 ? -10.336 -11.142 12.601 1.00 94.94 183 LEU A N 1
ATOM 1461 C CA . LEU A 1 183 ? -11.040 -11.607 11.404 1.00 94.94 183 LEU A CA 1
ATOM 1462 C C . LEU A 1 183 ? -12.555 -11.710 11.630 1.00 94.94 183 LEU A C 1
ATOM 1464 O O . LEU A 1 183 ? -13.347 -11.211 10.828 1.00 94.94 183 LEU A O 1
ATOM 1468 N N . LYS A 1 184 ? -12.970 -12.326 12.743 1.00 94.69 184 LYS A N 1
ATOM 1469 C CA . LYS A 1 184 ? -14.390 -12.443 13.091 1.00 94.69 184 LYS A CA 1
ATOM 1470 C C . LYS A 1 184 ? -15.036 -11.068 13.272 1.00 94.69 184 LYS A C 1
ATOM 1472 O O . LYS A 1 184 ? -16.098 -10.821 12.711 1.00 94.69 184 LYS A O 1
ATOM 1477 N N . GLN A 1 185 ? -14.390 -10.170 14.013 1.00 92.75 185 GLN A N 1
ATOM 1478 C CA . GLN A 1 185 ? -14.873 -8.805 14.239 1.00 92.75 185 GLN A CA 1
ATOM 1479 C C . GLN A 1 185 ? -14.980 -7.995 12.930 1.00 92.75 185 GLN A C 1
ATOM 1481 O O . GLN A 1 185 ? -15.962 -7.280 12.747 1.00 92.75 185 GLN A O 1
ATOM 1486 N N . ILE A 1 186 ? -14.036 -8.145 11.993 1.00 92.88 186 ILE A N 1
ATOM 1487 C CA . ILE A 1 186 ? -14.095 -7.514 10.661 1.00 92.88 186 ILE A CA 1
ATOM 1488 C C . ILE A 1 186 ? -15.338 -7.982 9.901 1.00 92.88 186 ILE A C 1
ATOM 1490 O O . ILE A 1 186 ? -16.099 -7.159 9.398 1.00 92.88 186 ILE A O 1
ATOM 1494 N N . LEU A 1 187 ? -15.578 -9.295 9.850 1.00 93.88 187 LEU A N 1
ATOM 1495 C CA . LEU A 1 187 ? -16.743 -9.862 9.165 1.00 93.88 187 LEU A CA 1
ATOM 1496 C C . LEU A 1 187 ? -18.067 -9.416 9.809 1.00 93.88 187 LEU A C 1
ATOM 1498 O O . LEU A 1 187 ? -19.027 -9.139 9.091 1.00 93.88 187 LEU A O 1
ATOM 1502 N N . MET A 1 188 ? -18.107 -9.274 11.140 1.00 92.06 188 MET A N 1
ATOM 1503 C CA . MET A 1 188 ? -19.281 -8.760 11.861 1.00 92.06 188 MET A CA 1
ATOM 1504 C C . MET A 1 188 ? -19.639 -7.326 11.452 1.00 92.06 188 MET A C 1
ATOM 1506 O O . MET A 1 188 ? -20.813 -6.975 11.459 1.00 92.06 188 MET A O 1
ATOM 1510 N N . GLN A 1 189 ? -18.662 -6.505 11.054 1.00 87.44 189 GLN A N 1
ATOM 1511 C CA . GLN A 1 189 ? -18.880 -5.116 10.616 1.00 87.44 189 GLN A CA 1
ATOM 1512 C C . GLN A 1 189 ? -19.457 -4.992 9.193 1.00 87.44 189 GLN A C 1
ATOM 1514 O O . GLN A 1 189 ? -19.592 -3.876 8.678 1.00 87.44 189 GLN A O 1
ATOM 1519 N N . ASP A 1 190 ? -19.778 -6.125 8.559 1.00 88.31 190 ASP A N 1
ATOM 1520 C CA . ASP A 1 190 ? -20.209 -6.244 7.169 1.00 88.31 190 ASP A CA 1
ATOM 1521 C C . ASP A 1 190 ? -19.283 -5.478 6.209 1.00 88.31 190 ASP A C 1
ATOM 1523 O O . ASP A 1 190 ? -19.568 -4.332 5.829 1.00 88.31 190 ASP A O 1
ATOM 1527 N N . PRO A 1 191 ? -18.153 -6.074 5.797 1.00 84.94 191 PRO A N 1
ATOM 1528 C CA . PRO A 1 191 ? -17.196 -5.387 4.938 1.00 84.94 191 PRO A CA 1
ATOM 1529 C C . PRO A 1 191 ? -17.732 -5.141 3.519 1.00 84.94 191 PRO A C 1
ATOM 1531 O O . PRO A 1 191 ? -17.125 -4.378 2.768 1.00 84.94 191 PRO A O 1
ATOM 1534 N N . ARG A 1 192 ? -18.878 -5.724 3.133 1.00 87.12 192 ARG A N 1
ATOM 1535 C CA . ARG A 1 192 ? -19.444 -5.566 1.788 1.00 87.12 192 ARG A CA 1
ATOM 1536 C C . ARG A 1 192 ? -19.821 -4.107 1.483 1.00 87.12 192 ARG A C 1
ATOM 1538 O O . ARG A 1 192 ? -20.160 -3.320 2.380 1.00 87.12 192 ARG A O 1
ATOM 1545 N N . PRO A 1 193 ? -19.852 -3.727 0.193 1.00 74.50 193 PRO A N 1
ATOM 1546 C CA . PRO A 1 193 ? -20.455 -2.467 -0.213 1.00 74.50 193 PRO A CA 1
ATOM 1547 C C . PRO A 1 193 ? -21.961 -2.479 0.083 1.00 74.50 193 PRO A C 1
ATOM 1549 O O . PRO A 1 193 ? -22.667 -3.393 -0.331 1.00 74.50 193 PRO A O 1
ATOM 1552 N N . ALA A 1 194 ? -22.469 -1.433 0.740 1.00 69.25 194 ALA A N 1
ATOM 1553 C CA . ALA A 1 194 ? -23.860 -1.373 1.213 1.00 69.25 194 ALA A CA 1
ATOM 1554 C C . ALA A 1 194 ? -24.931 -1.465 0.102 1.00 69.25 194 ALA A C 1
ATOM 1556 O O . ALA A 1 194 ? -26.089 -1.740 0.390 1.00 69.25 194 ALA A O 1
ATOM 1557 N N . TYR A 1 195 ? -24.557 -1.229 -1.159 1.00 66.12 195 TYR A N 1
ATOM 1558 C CA . TYR A 1 195 ? -25.452 -1.310 -2.318 1.00 66.12 195 TYR A CA 1
ATOM 1559 C C . TYR A 1 195 ? -25.530 -2.716 -2.941 1.00 66.12 195 TYR A C 1
ATOM 1561 O O . TYR A 1 195 ? -26.244 -2.901 -3.922 1.00 66.12 195 TYR A O 1
ATOM 1569 N N . GLN A 1 196 ? -24.785 -3.699 -2.423 1.00 66.31 196 GLN A N 1
ATOM 1570 C CA . GLN A 1 196 ? -24.771 -5.063 -2.951 1.00 66.31 196 GLN A CA 1
ATOM 1571 C C . GLN A 1 196 ? -25.431 -6.028 -1.962 1.00 66.31 196 GLN A C 1
ATOM 1573 O O . GLN A 1 196 ? -24.910 -6.261 -0.874 1.00 66.31 196 GLN A O 1
ATOM 1578 N N . GLN A 1 197 ? -26.559 -6.612 -2.366 1.00 67.25 197 GLN A N 1
ATOM 1579 C CA . GLN A 1 197 ? -27.315 -7.610 -1.600 1.00 67.25 197 GLN A CA 1
ATOM 1580 C C . GLN A 1 197 ? -27.568 -8.860 -2.455 1.00 67.25 197 GLN A C 1
ATOM 1582 O O . GLN A 1 197 ? -28.704 -9.267 -2.663 1.00 67.25 197 GLN A O 1
ATOM 1587 N N . ASP A 1 198 ? -26.499 -9.433 -3.009 1.00 77.69 198 ASP A N 1
ATOM 1588 C CA . ASP A 1 198 ? -26.574 -10.695 -3.748 1.00 77.69 198 ASP A CA 1
ATOM 1589 C C . ASP A 1 198 ? -26.043 -11.835 -2.875 1.00 77.69 198 ASP A C 1
ATOM 1591 O O . ASP A 1 198 ? -24.845 -11.921 -2.600 1.00 77.69 198 ASP A O 1
ATOM 1595 N N . GLU A 1 199 ? -26.944 -12.713 -2.442 1.00 82.62 199 GLU A N 1
ATOM 1596 C CA . GLU A 1 199 ? -26.633 -13.862 -1.585 1.00 82.62 199 GLU A CA 1
ATOM 1597 C C . GLU A 1 199 ? -25.786 -14.931 -2.288 1.00 82.62 199 GLU A C 1
ATOM 1599 O O . GLU A 1 199 ? -25.111 -15.733 -1.635 1.00 82.62 199 GLU A O 1
ATOM 1604 N N . LYS A 1 200 ? -25.789 -14.950 -3.628 1.00 82.12 200 LYS A N 1
ATOM 1605 C CA . LYS A 1 200 ? -24.975 -15.880 -4.424 1.00 82.12 200 LYS A CA 1
ATOM 1606 C C . LYS A 1 200 ? -23.553 -15.370 -4.624 1.00 82.12 200 LYS A C 1
ATOM 1608 O O . LYS A 1 200 ? -22.676 -16.144 -5.011 1.00 82.12 200 LYS A O 1
ATOM 1613 N N . ARG A 1 201 ? -23.309 -14.083 -4.371 1.00 87.94 201 ARG A N 1
ATOM 1614 C CA . ARG A 1 201 ? -22.010 -13.461 -4.599 1.00 87.94 201 ARG A CA 1
ATOM 1615 C C . ARG A 1 201 ? -21.010 -13.861 -3.520 1.00 87.94 201 ARG A C 1
ATOM 1617 O O . ARG A 1 201 ? -21.267 -13.753 -2.322 1.00 87.94 201 ARG A O 1
ATOM 1624 N N . VAL A 1 202 ? -19.826 -14.259 -3.974 1.00 89.94 202 VAL A N 1
ATOM 1625 C CA . VAL A 1 202 ? -18.655 -14.451 -3.120 1.00 89.94 202 VAL A CA 1
ATOM 1626 C C . VAL A 1 202 ? -17.816 -13.179 -3.151 1.00 89.94 202 VAL A C 1
ATOM 1628 O O . VAL A 1 202 ? -17.452 -12.683 -4.217 1.00 89.94 202 VAL A O 1
ATOM 1631 N N . TYR A 1 203 ? -17.526 -12.651 -1.971 1.00 89.75 203 TYR A N 1
ATOM 1632 C CA . TYR A 1 203 ? -16.647 -11.512 -1.745 1.00 89.75 203 TYR A CA 1
ATOM 1633 C C . TYR A 1 203 ? -15.277 -12.022 -1.312 1.00 89.75 203 TYR A C 1
ATOM 1635 O O . TYR A 1 203 ? -15.204 -13.005 -0.580 1.00 89.75 203 TYR A O 1
ATOM 1643 N N . GLY A 1 204 ? -14.211 -11.357 -1.750 1.00 90.38 204 GLY A N 1
ATOM 1644 C CA . GLY A 1 204 ? -12.841 -11.617 -1.307 1.00 90.38 204 GLY A CA 1
ATOM 1645 C C . GLY A 1 204 ? -12.277 -10.377 -0.629 1.00 90.38 204 GLY A C 1
ATOM 1646 O O . GLY A 1 204 ? -12.391 -9.292 -1.194 1.00 90.38 204 GLY A O 1
ATOM 1647 N N . MET A 1 205 ? -11.717 -10.524 0.570 1.00 90.25 205 MET A N 1
ATOM 1648 C CA . MET A 1 205 ? -10.960 -9.471 1.252 1.00 90.25 205 MET A CA 1
ATOM 1649 C C . MET A 1 205 ? -9.579 -9.973 1.639 1.00 90.25 205 MET A C 1
ATOM 1651 O O . MET A 1 205 ? -9.429 -11.134 2.017 1.00 90.25 205 MET A O 1
ATOM 1655 N N . GLU A 1 206 ? -8.590 -9.092 1.580 1.00 89.69 206 GLU A N 1
ATOM 1656 C CA . GLU A 1 206 ? -7.245 -9.404 2.042 1.00 89.69 206 GLU A CA 1
ATOM 1657 C C . GLU A 1 206 ? -7.063 -8.969 3.491 1.00 89.69 206 GLU A C 1
ATOM 1659 O O . GLU A 1 206 ? -7.381 -7.839 3.865 1.00 89.69 206 GLU A O 1
ATOM 1664 N N . PHE A 1 207 ? -6.557 -9.882 4.311 1.00 92.19 207 PHE A N 1
ATOM 1665 C CA . PHE A 1 207 ? -6.287 -9.632 5.716 1.00 92.19 207 PHE A CA 1
ATOM 1666 C C . PHE A 1 207 ? -5.115 -10.487 6.190 1.00 92.19 207 PHE A C 1
ATOM 1668 O O . PHE A 1 207 ? -5.129 -11.705 6.028 1.00 92.19 207 PHE A O 1
ATOM 1675 N N . ALA A 1 208 ? -4.111 -9.852 6.791 1.00 88.69 208 ALA A N 1
ATOM 1676 C CA . ALA A 1 208 ? -2.952 -10.501 7.406 1.00 88.69 208 ALA A CA 1
ATOM 1677 C C . ALA A 1 208 ? -2.242 -11.491 6.456 1.00 88.69 208 ALA A C 1
ATOM 1679 O O . ALA A 1 208 ? -1.889 -12.606 6.840 1.00 88.69 208 ALA A O 1
ATOM 1680 N N . GLY A 1 209 ? -2.071 -11.091 5.189 1.00 83.81 209 GLY A N 1
ATOM 1681 C CA . GLY A 1 209 ? -1.445 -11.923 4.155 1.00 83.81 209 GLY A CA 1
ATOM 1682 C C . GLY A 1 209 ? -2.305 -13.100 3.683 1.00 83.81 209 GLY A C 1
ATOM 1683 O O . GLY A 1 209 ? -1.773 -14.062 3.132 1.00 83.81 209 GLY A O 1
ATOM 1684 N N . MET A 1 210 ? -3.621 -13.062 3.906 1.00 91.00 210 MET A N 1
ATOM 1685 C CA . MET A 1 210 ? -4.576 -14.077 3.454 1.00 91.00 210 MET A CA 1
ATOM 1686 C C . MET A 1 210 ? -5.678 -13.453 2.598 1.00 91.00 210 MET A C 1
ATOM 1688 O O . MET A 1 210 ? -6.187 -12.386 2.929 1.00 91.00 210 MET A O 1
ATOM 1692 N N . GLU A 1 211 ? -6.103 -14.155 1.548 1.00 92.69 211 GLU A N 1
ATOM 1693 C CA . GLU A 1 211 ? -7.356 -13.889 0.841 1.00 92.69 211 GLU A CA 1
ATOM 1694 C C . GLU A 1 211 ? -8.490 -14.649 1.548 1.00 92.69 211 GLU A C 1
ATOM 1696 O O . GLU A 1 211 ? -8.535 -15.883 1.544 1.00 92.69 211 GLU A O 1
ATOM 1701 N N . VAL A 1 212 ? -9.425 -13.914 2.150 1.00 94.19 212 VAL A N 1
ATOM 1702 C CA . VAL A 1 212 ? -10.613 -14.453 2.818 1.00 94.19 212 VAL A CA 1
ATOM 1703 C C . VAL A 1 212 ? -11.824 -14.306 1.907 1.00 94.19 212 VAL A C 1
ATOM 1705 O O . VAL A 1 212 ? -12.274 -13.195 1.619 1.00 94.19 212 VAL A O 1
ATOM 1708 N N . LYS A 1 213 ? -12.399 -15.439 1.498 1.00 95.00 213 LYS A N 1
ATOM 1709 C CA . LYS A 1 213 ? -13.626 -15.512 0.703 1.00 95.00 213 LYS A CA 1
ATOM 1710 C C . LYS A 1 213 ? -14.832 -15.783 1.579 1.00 95.00 213 LYS A C 1
ATOM 1712 O O . LYS A 1 213 ? -14.874 -16.774 2.309 1.00 95.00 213 LYS A O 1
ATOM 1717 N N . PHE A 1 214 ? -15.857 -14.954 1.458 1.00 94.62 214 PHE A N 1
ATOM 1718 C CA . PHE A 1 214 ? -17.093 -15.103 2.215 1.00 94.62 214 PHE A CA 1
ATOM 1719 C C . PHE A 1 214 ? -18.317 -14.729 1.378 1.00 94.62 214 PHE A C 1
ATOM 1721 O O . PHE A 1 214 ? -18.245 -13.946 0.432 1.00 94.62 214 PHE A O 1
ATOM 1728 N N . ARG A 1 215 ? -19.460 -15.297 1.744 1.00 94.12 215 ARG A N 1
ATOM 1729 C CA . ARG A 1 215 ? -20.783 -14.908 1.243 1.00 94.12 215 ARG A CA 1
ATOM 1730 C C . ARG A 1 215 ? -21.645 -14.491 2.420 1.00 94.12 215 ARG A C 1
ATOM 1732 O O . ARG A 1 215 ? -21.389 -14.928 3.540 1.00 94.12 215 ARG A O 1
ATOM 1739 N N . VAL A 1 216 ? -22.672 -13.694 2.174 1.00 91.69 216 VAL A N 1
ATOM 1740 C CA . VAL A 1 216 ? -23.614 -13.309 3.226 1.00 91.69 216 VAL A CA 1
ATOM 1741 C C . VAL A 1 216 ? -25.009 -13.757 2.833 1.00 91.69 216 VAL A C 1
ATOM 1743 O O . VAL A 1 216 ? -25.473 -13.412 1.752 1.00 91.69 216 VAL A O 1
ATOM 1746 N N . VAL A 1 217 ? -25.635 -14.532 3.713 1.00 91.12 217 VAL A N 1
ATOM 1747 C CA . VAL A 1 217 ? -26.975 -15.108 3.544 1.00 91.12 217 VAL A CA 1
ATOM 1748 C C . VAL A 1 217 ? -27.727 -14.871 4.847 1.00 91.12 217 VAL A C 1
ATOM 1750 O O . VAL A 1 217 ? -27.163 -15.138 5.910 1.00 91.12 217 VAL A O 1
ATOM 1753 N N . ASP A 1 218 ? -28.939 -14.317 4.778 1.00 88.25 218 ASP A N 1
ATOM 1754 C CA . ASP A 1 218 ? -29.807 -14.085 5.945 1.00 88.25 218 ASP A CA 1
ATOM 1755 C C . ASP A 1 218 ? -29.093 -13.420 7.145 1.00 88.25 218 ASP A C 1
ATOM 1757 O O . ASP A 1 218 ? -29.165 -13.870 8.289 1.00 88.25 218 ASP A O 1
ATOM 1761 N N . GLY A 1 219 ? -28.315 -12.362 6.888 1.00 88.25 219 GLY A N 1
ATOM 1762 C CA . GLY A 1 219 ? -27.596 -11.627 7.941 1.00 88.25 219 GLY A CA 1
ATOM 1763 C C . GLY A 1 219 ? -26.402 -12.374 8.557 1.00 88.25 219 GLY A C 1
ATOM 1764 O O . GLY A 1 219 ? -25.868 -11.941 9.578 1.00 88.25 219 GLY A O 1
ATOM 1765 N N . THR A 1 220 ? -25.951 -13.469 7.939 1.00 93.25 220 THR A N 1
ATOM 1766 C CA . THR A 1 220 ? -24.786 -14.246 8.381 1.00 93.25 220 THR A CA 1
ATOM 1767 C C . THR A 1 220 ? -23.693 -14.266 7.315 1.00 93.25 220 THR A C 1
ATOM 1769 O O . THR A 1 220 ? -23.927 -14.684 6.183 1.00 93.25 220 THR A O 1
ATOM 1772 N N . ALA A 1 221 ? -22.476 -13.853 7.674 1.00 95.06 221 ALA A N 1
ATOM 1773 C CA . ALA A 1 221 ? -21.276 -14.034 6.868 1.00 95.06 221 ALA A CA 1
ATOM 1774 C C . ALA A 1 221 ? -20.731 -15.459 7.025 1.00 95.06 221 ALA A C 1
ATOM 1776 O O . ALA A 1 221 ? -20.260 -15.846 8.096 1.00 95.06 221 ALA A O 1
ATOM 1777 N N . TYR A 1 222 ? -20.760 -16.224 5.937 1.00 96.06 222 TYR A N 1
ATOM 1778 C CA . TYR A 1 222 ? -20.193 -17.564 5.840 1.00 96.06 222 TYR A CA 1
ATOM 1779 C C . TYR A 1 222 ? -18.849 -17.509 5.125 1.00 96.06 222 TYR A C 1
ATOM 1781 O O . TYR A 1 222 ? -18.795 -17.212 3.926 1.00 96.06 222 TYR A O 1
ATOM 1789 N N . VAL A 1 223 ? -17.770 -17.842 5.834 1.00 96.62 223 VAL A N 1
ATOM 1790 C CA . VAL A 1 223 ? -16.452 -18.021 5.212 1.00 96.62 223 VAL A CA 1
ATOM 1791 C C . VAL A 1 223 ? -16.467 -19.299 4.376 1.00 96.62 223 VAL A C 1
ATOM 1793 O O . VAL A 1 223 ? -16.791 -20.384 4.861 1.00 96.62 223 VAL A O 1
ATOM 1796 N N . CYS A 1 224 ? -16.134 -19.155 3.098 1.00 94.62 224 CYS A N 1
ATOM 1797 C CA . CYS A 1 224 ? -16.160 -20.218 2.094 1.00 94.62 224 CYS A CA 1
ATOM 1798 C C . CYS A 1 224 ? -14.780 -20.519 1.490 1.00 94.62 224 CYS A C 1
ATOM 1800 O O . CYS A 1 224 ? -14.652 -21.456 0.706 1.00 94.62 224 CYS A O 1
ATOM 1802 N N . GLY A 1 225 ? -13.747 -19.769 1.875 1.00 94.12 225 GLY A N 1
ATOM 1803 C CA . GLY A 1 225 ? -12.362 -20.068 1.541 1.00 94.12 225 GLY A CA 1
ATOM 1804 C C . GLY A 1 225 ? -11.403 -19.133 2.261 1.00 94.12 225 GLY A C 1
ATOM 1805 O O . GLY A 1 225 ? -11.694 -17.950 2.405 1.00 94.12 225 GLY A O 1
ATOM 1806 N N . ILE A 1 226 ? -10.264 -19.662 2.690 1.00 93.81 226 ILE A N 1
ATOM 1807 C CA . ILE A 1 226 ? -9.095 -18.882 3.089 1.00 93.81 226 ILE A CA 1
ATOM 1808 C C . ILE A 1 226 ? -7.924 -19.447 2.297 1.00 93.81 226 ILE A C 1
ATOM 1810 O O . ILE A 1 226 ? -7.860 -20.648 2.045 1.00 93.81 226 ILE A O 1
ATOM 1814 N N . LYS A 1 227 ? -7.073 -18.565 1.786 1.00 87.25 227 LYS A N 1
ATOM 1815 C CA . LYS A 1 227 ? -5.814 -18.927 1.137 1.00 87.25 227 LYS A CA 1
ATOM 1816 C C . LYS A 1 227 ? -4.773 -17.905 1.548 1.00 87.25 227 LYS A C 1
ATOM 1818 O O . LYS A 1 227 ? -5.114 -16.745 1.759 1.00 87.25 227 LYS A O 1
ATOM 1823 N N . LYS A 1 228 ? -3.502 -18.298 1.620 1.00 76.81 228 LYS A N 1
ATOM 1824 C CA . LYS A 1 228 ? -2.422 -17.307 1.691 1.00 76.81 228 LYS A CA 1
ATOM 1825 C C . LYS A 1 228 ? -2.510 -16.426 0.448 1.00 76.81 228 LYS A C 1
ATOM 1827 O O . LYS A 1 228 ? -2.534 -16.954 -0.663 1.00 76.81 228 LYS A O 1
ATOM 1832 N N . ALA A 1 229 ? -2.609 -15.119 0.654 1.00 60.12 229 ALA A N 1
ATOM 1833 C CA . ALA A 1 229 ? -2.464 -14.169 -0.429 1.00 60.12 229 ALA A CA 1
ATOM 1834 C C . ALA A 1 229 ? -1.032 -14.324 -0.952 1.00 60.12 229 ALA A C 1
ATOM 1836 O O . ALA A 1 229 ? -0.081 -14.387 -0.165 1.00 60.12 229 ALA A O 1
ATOM 1837 N N . GLU A 1 230 ? -0.872 -14.460 -2.266 1.00 50.97 230 GLU A N 1
ATOM 1838 C CA . GLU A 1 230 ? 0.449 -14.332 -2.874 1.00 50.97 230 GLU A CA 1
ATOM 1839 C C . GLU A 1 230 ? 0.965 -12.944 -2.478 1.00 50.97 230 GLU A C 1
ATOM 1841 O O . GLU A 1 230 ? 0.269 -11.962 -2.712 1.00 50.97 230 GLU A O 1
ATOM 1846 N N . MET A 1 231 ? 2.106 -12.854 -1.781 1.00 39.94 231 MET A N 1
ATOM 1847 C CA . MET A 1 231 ? 2.634 -11.572 -1.294 1.00 39.94 231 MET A CA 1
ATOM 1848 C C . MET A 1 231 ? 2.784 -10.601 -2.470 1.00 39.94 231 MET A C 1
ATOM 1850 O O . MET A 1 231 ? 3.712 -10.718 -3.272 1.00 39.94 231 MET A O 1
ATOM 1854 N N . GLU A 1 232 ? 1.862 -9.648 -2.573 1.00 39.44 232 GLU A N 1
ATOM 1855 C CA . GLU A 1 232 ? 1.892 -8.618 -3.599 1.00 39.44 232 GLU A CA 1
ATOM 1856 C C . GLU A 1 232 ? 2.917 -7.554 -3.190 1.00 39.44 232 GLU A C 1
ATOM 1858 O O . GLU A 1 232 ? 2.786 -6.900 -2.156 1.00 39.44 232 GLU A O 1
ATOM 1863 N N . GLN A 1 233 ? 3.986 -7.410 -3.974 1.00 35.00 233 GLN A N 1
ATOM 1864 C CA . GLN A 1 233 ? 5.026 -6.412 -3.727 1.00 35.00 233 GLN A CA 1
ATOM 1865 C C . GLN A 1 233 ? 4.486 -5.015 -4.072 1.00 35.00 233 GLN A C 1
ATOM 1867 O O . GLN A 1 233 ? 4.347 -4.671 -5.243 1.00 35.00 233 GLN A O 1
ATOM 1872 N N . ILE A 1 234 ? 4.159 -4.221 -3.050 1.00 38.00 234 ILE A N 1
ATOM 1873 C CA . ILE A 1 234 ? 3.819 -2.793 -3.158 1.00 38.00 234 ILE A CA 1
ATOM 1874 C C . ILE A 1 234 ? 5.122 -1.987 -3.027 1.00 38.00 234 ILE A C 1
ATOM 1876 O O . ILE A 1 234 ? 5.947 -2.311 -2.174 1.00 38.00 234 ILE A O 1
ATOM 1880 N N . ASN A 1 235 ? 5.324 -0.957 -3.857 1.00 42.41 235 ASN A N 1
ATOM 1881 C CA . ASN A 1 235 ? 6.484 -0.064 -3.744 1.00 42.41 235 ASN A CA 1
ATOM 1882 C C . ASN A 1 235 ? 6.215 1.108 -2.777 1.00 42.41 235 ASN A C 1
ATOM 1884 O O . ASN A 1 235 ? 5.068 1.406 -2.443 1.00 42.41 235 ASN A O 1
ATOM 1888 N N . ASP A 1 236 ? 7.276 1.796 -2.348 1.00 36.03 236 ASP A N 1
ATOM 1889 C CA . ASP A 1 236 ? 7.265 2.815 -1.280 1.00 36.03 236 ASP A CA 1
ATOM 1890 C C . ASP A 1 236 ? 6.367 4.053 -1.532 1.00 36.03 236 ASP A C 1
ATOM 1892 O O . ASP A 1 236 ? 6.296 4.942 -0.687 1.00 36.03 236 ASP A O 1
ATOM 1896 N N . GLN A 1 237 ? 5.679 4.152 -2.677 1.00 37.97 237 GLN A N 1
ATOM 1897 C CA . GLN A 1 237 ? 4.929 5.348 -3.093 1.00 37.97 237 GLN A CA 1
ATOM 1898 C C . GLN A 1 237 ? 3.402 5.174 -3.131 1.00 37.97 237 GLN A C 1
ATOM 1900 O O . GLN A 1 237 ? 2.693 6.129 -3.441 1.00 37.97 237 GLN A O 1
ATOM 1905 N N . GLY A 1 238 ? 2.865 3.995 -2.796 1.00 36.75 238 GLY A N 1
ATOM 1906 C CA . GLY A 1 238 ? 1.411 3.789 -2.701 1.00 36.75 238 GLY A CA 1
ATOM 1907 C C . GLY A 1 238 ? 0.654 3.846 -4.037 1.00 36.75 238 GLY A C 1
ATOM 1908 O O . GLY A 1 238 ? -0.573 3.955 -4.040 1.00 36.75 238 GLY A O 1
ATOM 1909 N N . GLU A 1 239 ? 1.353 3.759 -5.172 1.00 43.25 239 GLU A N 1
ATOM 1910 C CA . GLU A 1 239 ? 0.734 3.485 -6.472 1.00 43.25 239 GLU A CA 1
ATOM 1911 C C . GLU A 1 239 ? 0.400 1.988 -6.578 1.00 43.25 239 GLU A C 1
ATOM 1913 O O . GLU A 1 239 ? 1.121 1.151 -6.028 1.00 43.25 239 GLU A O 1
ATOM 1918 N N . LYS A 1 240 ? -0.660 1.624 -7.322 1.00 49.16 240 LYS A N 1
ATOM 1919 C CA . LYS A 1 240 ? -0.859 0.223 -7.731 1.00 49.16 240 LYS A CA 1
ATOM 1920 C C . LYS A 1 240 ? 0.422 -0.230 -8.427 1.00 49.16 240 LYS A C 1
ATOM 1922 O O . LYS A 1 240 ? 0.786 0.311 -9.468 1.00 49.16 240 LYS A O 1
ATOM 1927 N N . ALA A 1 241 ? 1.146 -1.160 -7.811 1.00 58.38 241 ALA A N 1
ATOM 1928 C CA . ALA A 1 241 ? 2.446 -1.550 -8.318 1.00 58.38 241 ALA A CA 1
ATOM 1929 C C . ALA A 1 241 ? 2.255 -2.270 -9.653 1.00 58.38 241 ALA A C 1
ATOM 1931 O O . ALA A 1 241 ? 1.613 -3.318 -9.731 1.00 58.38 241 ALA A O 1
ATOM 1932 N N . MET A 1 242 ? 2.824 -1.683 -10.701 1.00 77.75 242 MET A N 1
ATOM 1933 C CA . MET A 1 242 ? 3.085 -2.370 -11.955 1.00 77.75 242 MET A CA 1
ATOM 1934 C C . MET A 1 242 ? 3.835 -3.662 -11.627 1.00 77.75 242 MET A C 1
ATOM 1936 O O . MET A 1 242 ? 4.974 -3.622 -11.162 1.00 77.75 242 MET A O 1
ATOM 1940 N N . LYS A 1 243 ? 3.168 -4.799 -11.812 1.00 86.81 243 LYS A N 1
ATOM 1941 C CA . LYS A 1 243 ? 3.748 -6.119 -11.589 1.00 86.81 243 LYS A CA 1
ATOM 1942 C C . LYS A 1 243 ? 4.582 -6.492 -12.801 1.00 86.81 24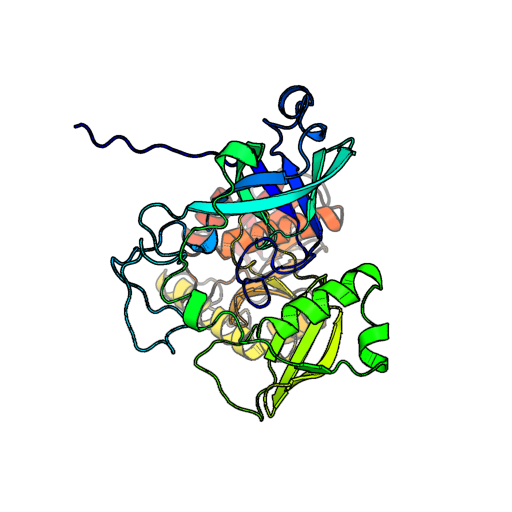3 LYS A C 1
ATOM 1944 O O . LYS A 1 243 ? 4.213 -6.191 -13.934 1.00 86.81 243 LYS A O 1
ATOM 1949 N N . PHE A 1 244 ? 5.674 -7.199 -12.561 1.00 90.12 244 PHE A N 1
ATOM 1950 C CA . PHE A 1 244 ? 6.474 -7.786 -13.623 1.00 90.12 244 PHE A CA 1
ATOM 1951 C C . PHE A 1 244 ? 6.342 -9.298 -13.559 1.00 90.12 244 PHE A C 1
ATOM 1953 O O . PHE A 1 244 ? 6.687 -9.915 -12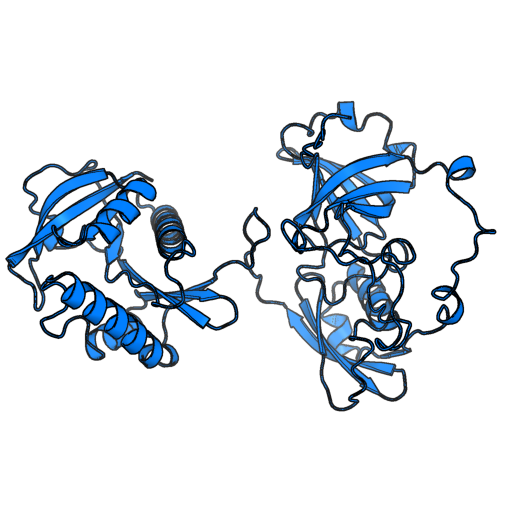.553 1.00 90.12 244 PHE A O 1
ATOM 1960 N N . ILE A 1 245 ? 5.801 -9.890 -14.620 1.00 91.50 245 ILE A N 1
ATOM 1961 C CA . ILE A 1 245 ? 5.603 -11.339 -14.718 1.00 91.50 245 ILE A CA 1
ATOM 1962 C C . ILE A 1 245 ? 6.396 -11.901 -15.891 1.00 91.50 245 ILE A C 1
ATOM 1964 O O . ILE A 1 245 ? 6.572 -11.228 -16.904 1.00 91.50 245 ILE A O 1
ATOM 1968 N N . VAL A 1 246 ? 6.842 -13.151 -15.780 1.00 91.56 246 VAL A N 1
ATOM 1969 C CA . VAL A 1 246 ? 7.429 -13.875 -16.916 1.00 91.56 246 VAL A CA 1
ATOM 1970 C C . VAL A 1 246 ? 6.324 -14.185 -17.928 1.00 91.56 246 VAL A C 1
ATOM 1972 O O . VAL A 1 246 ? 5.233 -14.636 -17.562 1.00 91.56 246 VAL A O 1
ATOM 1975 N N . ALA A 1 247 ? 6.593 -13.932 -19.205 1.00 93.88 247 ALA A N 1
ATOM 1976 C CA . ALA A 1 247 ? 5.655 -14.202 -20.281 1.00 93.88 247 ALA A CA 1
ATOM 1977 C C . ALA A 1 247 ? 5.368 -15.709 -20.416 1.00 93.88 247 ALA A C 1
ATOM 1979 O O . ALA A 1 247 ? 6.230 -16.559 -20.202 1.00 93.88 247 ALA A O 1
ATOM 1980 N N . LYS A 1 248 ? 4.133 -16.036 -20.801 1.00 93.75 248 LYS A N 1
ATOM 1981 C CA . LYS A 1 248 ? 3.620 -17.395 -21.010 1.00 93.75 248 LYS A CA 1
ATOM 1982 C C . LYS A 1 248 ? 2.905 -17.436 -22.354 1.00 93.75 248 LYS A C 1
ATOM 1984 O O . LYS A 1 248 ? 2.559 -16.388 -22.897 1.00 93.75 248 LYS A O 1
ATOM 1989 N N . ASN A 1 249 ? 2.629 -18.636 -22.865 1.00 91.19 249 ASN A N 1
ATOM 1990 C CA . ASN A 1 249 ? 1.968 -18.818 -24.164 1.00 91.19 249 ASN A CA 1
ATOM 1991 C C . ASN A 1 249 ? 0.630 -18.066 -24.271 1.00 91.19 249 ASN A C 1
ATOM 1993 O O . ASN A 1 249 ? 0.311 -17.547 -25.336 1.00 91.19 249 ASN A O 1
ATOM 1997 N N . GLU A 1 250 ? -0.114 -17.956 -23.168 1.00 94.06 250 GLU A N 1
ATOM 1998 C CA . GLU A 1 250 ? -1.382 -17.216 -23.103 1.00 94.06 250 GLU A CA 1
ATOM 1999 C C . GLU A 1 250 ? -1.230 -15.703 -23.351 1.00 94.06 250 GLU A C 1
ATOM 2001 O O . GLU A 1 250 ? -2.175 -15.052 -23.783 1.00 94.06 250 GLU A O 1
ATOM 2006 N N . HIS A 1 251 ? -0.036 -15.138 -23.148 1.00 95.50 251 HIS A N 1
ATOM 2007 C CA . HIS A 1 251 ? 0.229 -13.707 -23.327 1.00 95.50 251 HIS A CA 1
ATOM 2008 C C . HIS A 1 251 ? 0.656 -13.334 -24.757 1.00 95.50 251 HIS A C 1
ATOM 2010 O O . HIS A 1 251 ? 0.670 -12.153 -25.107 1.00 95.50 251 HIS A O 1
ATOM 2016 N N . VAL A 1 252 ? 1.014 -14.312 -25.599 1.00 93.81 252 VAL A N 1
ATOM 2017 C CA . VAL A 1 252 ? 1.698 -14.071 -26.886 1.00 93.81 252 VAL A CA 1
ATOM 2018 C C . VAL A 1 252 ? 0.851 -13.245 -27.856 1.00 93.81 252 VAL A C 1
ATOM 2020 O O . VAL A 1 252 ? 1.395 -12.438 -28.610 1.00 93.81 252 VAL A O 1
ATOM 2023 N N . ASP A 1 253 ? -0.474 -13.385 -27.825 1.00 94.38 253 ASP A N 1
ATOM 2024 C CA . ASP A 1 253 ? -1.373 -12.604 -28.684 1.00 94.38 253 ASP A CA 1
ATOM 2025 C C . ASP A 1 253 ? -1.290 -11.112 -28.366 1.00 94.38 253 ASP A C 1
ATOM 2027 O O . ASP A 1 253 ? -1.036 -10.293 -29.254 1.00 94.38 253 ASP A O 1
ATOM 2031 N N . ARG A 1 254 ? -1.378 -10.771 -27.078 1.00 95.00 254 ARG A N 1
ATOM 2032 C CA . ARG A 1 254 ? -1.215 -9.397 -26.607 1.00 95.00 254 ARG A CA 1
ATOM 2033 C C . ARG A 1 254 ? 0.199 -8.871 -26.860 1.00 95.00 254 ARG A C 1
ATOM 2035 O O . ARG A 1 254 ? 0.377 -7.712 -27.230 1.00 95.00 254 ARG A O 1
ATOM 2042 N N . MET A 1 255 ? 1.214 -9.727 -26.743 1.00 94.94 255 MET A N 1
ATOM 2043 C CA . MET A 1 255 ? 2.594 -9.353 -27.062 1.00 94.94 255 MET A CA 1
ATOM 2044 C C . MET A 1 255 ? 2.773 -8.981 -28.537 1.00 94.94 255 MET A C 1
ATOM 2046 O O . MET A 1 255 ? 3.418 -7.978 -28.860 1.00 94.94 255 MET A O 1
ATOM 2050 N N . CYS A 1 256 ? 2.164 -9.756 -29.437 1.00 93.44 256 CYS A N 1
ATOM 2051 C CA . CYS A 1 256 ? 2.163 -9.477 -30.870 1.00 93.44 256 CYS A CA 1
ATOM 2052 C C . CYS A 1 256 ? 1.439 -8.161 -31.184 1.00 93.44 256 CYS A C 1
ATOM 2054 O O . CYS A 1 256 ? 1.910 -7.394 -32.024 1.00 93.44 256 CYS A O 1
ATOM 2056 N N . GLU A 1 257 ? 0.338 -7.871 -30.489 1.00 94.50 257 GLU A N 1
ATOM 2057 C CA . GLU A 1 257 ? -0.403 -6.618 -30.639 1.00 94.50 257 GLU A CA 1
ATOM 2058 C C . GLU A 1 257 ? 0.455 -5.394 -30.281 1.00 94.50 257 GLU A C 1
ATOM 2060 O O . GLU A 1 257 ? 0.636 -4.507 -31.121 1.00 94.50 257 GLU A O 1
ATOM 2065 N N . ILE A 1 258 ? 1.044 -5.377 -29.079 1.00 93.12 258 ILE A N 1
ATOM 2066 C CA . ILE A 1 258 ? 1.909 -4.284 -28.594 1.00 93.12 258 ILE A CA 1
ATOM 2067 C C . ILE A 1 258 ? 3.139 -4.125 -29.497 1.00 93.12 258 ILE A C 1
ATOM 2069 O O . ILE A 1 258 ? 3.538 -3.014 -29.848 1.00 93.12 258 ILE A O 1
ATOM 2073 N N . THR A 1 259 ? 3.724 -5.233 -29.950 1.00 92.38 259 THR A N 1
ATOM 2074 C CA . THR A 1 259 ? 4.837 -5.192 -30.910 1.00 92.38 259 THR A CA 1
ATOM 2075 C C . THR A 1 259 ? 4.394 -4.583 -32.244 1.00 92.38 259 THR A C 1
ATOM 2077 O O . THR A 1 259 ? 5.120 -3.793 -32.846 1.00 92.38 259 THR A O 1
ATOM 2080 N N . GLY A 1 260 ? 3.190 -4.914 -32.718 1.00 91.44 260 GLY A N 1
ATOM 2081 C CA . GLY A 1 260 ? 2.606 -4.333 -33.925 1.00 91.44 260 GLY A CA 1
ATOM 2082 C C . GLY A 1 260 ? 2.377 -2.825 -33.804 1.00 91.44 260 GLY A C 1
ATOM 2083 O O . GLY A 1 260 ? 2.640 -2.090 -34.758 1.00 91.44 260 GLY A O 1
ATOM 2084 N N . GLN A 1 261 ? 1.942 -2.353 -32.632 1.00 92.06 261 GLN A N 1
ATOM 2085 C CA . GLN A 1 261 ? 1.855 -0.925 -32.305 1.00 92.06 261 GLN A CA 1
ATOM 2086 C C . GLN A 1 261 ? 3.237 -0.253 -32.395 1.00 92.06 261 GLN A C 1
ATOM 2088 O O . GLN A 1 261 ? 3.406 0.729 -33.124 1.00 92.06 261 GLN A O 1
ATOM 2093 N N . ALA A 1 262 ? 4.260 -0.839 -31.763 1.00 88.19 262 ALA A N 1
ATOM 2094 C CA . ALA A 1 262 ? 5.629 -0.324 -31.804 1.00 88.19 262 ALA A CA 1
ATOM 2095 C C . ALA A 1 262 ? 6.210 -0.282 -33.234 1.00 88.19 262 ALA A C 1
ATOM 2097 O O . ALA A 1 262 ? 6.776 0.733 -33.643 1.00 88.19 262 ALA A O 1
ATOM 2098 N N . LYS A 1 263 ? 5.995 -1.330 -34.045 1.00 88.88 263 LYS A N 1
ATOM 2099 C CA . LYS A 1 263 ? 6.399 -1.366 -35.466 1.00 88.88 263 LYS A CA 1
ATOM 2100 C C . LYS A 1 263 ? 5.770 -0.238 -36.279 1.00 88.88 263 LYS A C 1
ATOM 2102 O O . LYS A 1 263 ? 6.462 0.401 -37.072 1.00 88.88 263 LYS A O 1
ATOM 2107 N N . ARG A 1 264 ? 4.471 0.030 -36.088 1.00 89.94 264 ARG A N 1
ATOM 2108 C CA . ARG A 1 264 ? 3.774 1.137 -36.768 1.00 89.94 264 ARG A CA 1
ATOM 2109 C C . ARG A 1 264 ? 4.336 2.494 -36.361 1.00 89.94 264 ARG A C 1
ATOM 2111 O O . ARG A 1 264 ? 4.491 3.359 -37.218 1.00 89.94 264 ARG A O 1
ATOM 2118 N N . GLN A 1 265 ? 4.676 2.668 -35.086 1.00 86.06 265 GLN A N 1
ATOM 2119 C CA . GLN A 1 265 ? 5.290 3.900 -34.600 1.00 86.06 265 GLN A CA 1
ATOM 2120 C C . GLN A 1 265 ? 6.661 4.144 -35.238 1.00 86.06 265 GLN A C 1
ATOM 2122 O O . GLN A 1 265 ? 6.911 5.243 -35.727 1.00 86.06 265 GLN A O 1
ATOM 2127 N N . LEU A 1 266 ? 7.531 3.131 -35.257 1.00 85.75 266 LEU A N 1
ATOM 2128 C CA . LEU A 1 266 ? 8.859 3.233 -35.871 1.00 85.75 266 LEU A CA 1
ATOM 2129 C C . LEU A 1 266 ? 8.751 3.581 -37.359 1.00 85.75 266 LEU A C 1
ATOM 2131 O O . LEU A 1 266 ? 9.402 4.517 -37.821 1.00 85.75 266 LEU A O 1
ATOM 2135 N N . LYS A 1 267 ? 7.826 2.930 -38.075 1.00 89.19 267 LYS A N 1
ATOM 2136 C CA . LYS A 1 267 ? 7.513 3.258 -39.471 1.00 89.19 267 LYS A CA 1
ATOM 2137 C C . LYS A 1 267 ? 7.026 4.699 -39.643 1.00 89.19 267 LYS A C 1
ATOM 2139 O O . LYS A 1 267 ? 7.434 5.371 -40.584 1.00 89.19 267 LYS A O 1
ATOM 2144 N N . GLY A 1 268 ? 6.172 5.187 -38.739 1.00 84.19 268 GLY A N 1
ATOM 2145 C CA . GLY A 1 268 ? 5.677 6.569 -38.744 1.00 84.19 268 GLY A CA 1
ATOM 2146 C C . GLY A 1 268 ? 6.768 7.619 -38.508 1.00 84.19 268 GLY A C 1
ATOM 2147 O O . GLY A 1 268 ? 6.634 8.749 -38.965 1.00 84.19 268 GLY A O 1
ATOM 2148 N N . LEU A 1 269 ? 7.867 7.237 -37.852 1.00 82.38 269 LEU A N 1
ATOM 2149 C CA . LEU A 1 269 ? 9.076 8.052 -37.700 1.00 82.38 269 LEU A CA 1
ATOM 2150 C C . LEU A 1 269 ? 10.041 7.927 -38.895 1.00 82.38 269 LEU A C 1
ATOM 2152 O O . LEU A 1 269 ? 11.120 8.514 -38.865 1.00 82.38 269 LEU A O 1
ATOM 2156 N N . GLY A 1 270 ? 9.678 7.163 -39.931 1.00 83.69 270 GLY A N 1
ATOM 2157 C CA . GLY A 1 270 ? 10.534 6.895 -41.088 1.00 83.69 270 GLY A CA 1
ATOM 2158 C C . GLY A 1 270 ? 11.703 5.952 -40.789 1.00 83.69 270 GLY A C 1
ATOM 2159 O O . GLY A 1 270 ? 12.695 5.983 -41.511 1.00 83.69 270 GLY A O 1
ATOM 2160 N N . LEU A 1 271 ? 11.614 5.146 -39.725 1.00 83.94 271 LEU A N 1
ATOM 2161 C CA . LEU A 1 271 ? 12.672 4.229 -39.299 1.00 83.94 271 LEU A CA 1
ATOM 2162 C C . LEU A 1 271 ? 12.412 2.814 -39.826 1.00 83.94 271 LEU A C 1
ATOM 2164 O O . LEU A 1 271 ? 11.275 2.338 -39.835 1.00 83.94 271 LEU A O 1
ATOM 2168 N N . ASP A 1 272 ? 13.478 2.127 -40.221 1.00 81.31 272 ASP A N 1
ATOM 2169 C CA . ASP A 1 272 ? 13.467 0.743 -40.705 1.00 81.31 272 ASP A CA 1
ATOM 2170 C C . ASP A 1 272 ? 13.586 -0.301 -39.579 1.00 81.31 272 ASP A C 1
ATOM 2172 O O . ASP A 1 272 ? 13.353 -1.491 -39.814 1.00 81.31 272 ASP A O 1
ATOM 2176 N N . GLN A 1 273 ? 13.840 0.146 -38.343 1.00 81.25 273 GLN A N 1
ATOM 2177 C CA . GLN A 1 273 ? 13.805 -0.691 -37.147 1.00 81.25 273 GLN A CA 1
ATOM 2178 C C . GLN A 1 273 ? 12.473 -1.463 -37.065 1.00 81.25 273 GLN A C 1
ATOM 2180 O O . GLN A 1 273 ? 11.374 -0.894 -37.106 1.00 81.25 273 GLN A O 1
ATOM 2185 N N . TRP A 1 274 ? 12.594 -2.783 -36.953 1.00 81.94 274 TRP A N 1
ATOM 2186 C CA . TRP A 1 274 ? 11.535 -3.789 -36.864 1.00 81.94 274 TRP A CA 1
ATOM 2187 C C . TRP A 1 274 ? 10.627 -3.906 -38.096 1.00 81.94 274 TRP A C 1
ATOM 2189 O O . TRP A 1 274 ? 9.559 -4.526 -38.040 1.00 81.94 274 TRP A O 1
ATOM 2199 N N . GLN A 1 275 ? 11.052 -3.358 -39.239 1.00 80.69 275 GLN A N 1
ATOM 2200 C CA . GLN A 1 275 ? 10.276 -3.416 -40.483 1.00 80.69 275 GLN A CA 1
ATOM 2201 C C . GLN A 1 275 ? 10.543 -4.686 -41.310 1.00 80.69 275 GLN A C 1
ATOM 2203 O O . GLN A 1 275 ? 9.735 -5.033 -42.167 1.00 80.69 275 GLN A O 1
ATOM 2208 N N . LYS A 1 276 ? 11.611 -5.442 -41.015 1.00 78.75 276 LYS A N 1
ATOM 2209 C CA . LYS A 1 276 ? 11.980 -6.702 -41.700 1.00 78.75 276 LYS A CA 1
ATOM 2210 C C . LYS A 1 276 ? 11.275 -7.947 -41.118 1.00 78.75 276 LYS A C 1
ATOM 2212 O O . LYS A 1 276 ? 11.821 -9.043 -41.121 1.00 78.75 276 LYS A O 1
ATOM 2217 N N . GLY A 1 277 ? 10.075 -7.783 -40.554 1.00 68.44 277 GLY A N 1
ATOM 2218 C CA . GLY A 1 277 ? 9.286 -8.874 -39.951 1.00 68.44 277 GLY A CA 1
ATOM 2219 C C . GLY A 1 277 ? 9.637 -9.223 -38.495 1.00 68.44 277 GLY A C 1
ATOM 2220 O O . GLY A 1 277 ? 8.876 -9.930 -37.838 1.00 68.44 277 GLY A O 1
ATOM 2221 N N . TYR A 1 278 ? 10.706 -8.653 -37.941 1.00 75.31 278 TYR A N 1
ATOM 2222 C CA . TYR A 1 278 ? 11.183 -8.889 -36.573 1.00 75.31 278 TYR A CA 1
ATOM 2223 C C . TYR A 1 278 ? 10.673 -7.837 -35.565 1.00 75.31 278 TYR A C 1
ATOM 2225 O O . TYR A 1 278 ? 10.563 -6.683 -35.960 1.00 75.31 278 TYR A O 1
ATOM 2233 N N . PRO A 1 279 ? 10.366 -8.171 -34.292 1.00 79.94 279 PRO A N 1
ATOM 2234 C CA . PRO A 1 279 ? 10.186 -9.524 -33.770 1.00 79.94 279 PRO A CA 1
ATOM 2235 C C . PRO A 1 279 ? 8.876 -10.137 -34.283 1.00 79.94 279 PRO A C 1
ATOM 2237 O O . PRO A 1 279 ? 7.869 -9.436 -34.432 1.00 79.94 279 PRO A O 1
ATOM 2240 N N . SER A 1 280 ? 8.907 -11.426 -34.622 1.00 86.25 280 SER A N 1
ATOM 2241 C CA . SER A 1 280 ? 7.744 -12.180 -35.108 1.00 86.25 280 SER A CA 1
ATOM 2242 C C . SER A 1 280 ? 7.062 -12.942 -33.968 1.00 86.25 280 SER A C 1
ATOM 2244 O O . SER A 1 280 ? 7.564 -12.984 -32.842 1.00 86.25 280 SER A O 1
ATOM 2246 N N . ARG A 1 281 ? 5.914 -13.569 -34.247 1.00 91.44 281 ARG A N 1
ATOM 2247 C CA . ARG A 1 281 ? 5.242 -14.433 -33.267 1.00 91.44 281 ARG A CA 1
ATOM 2248 C C . ARG A 1 281 ? 6.139 -15.594 -32.837 1.00 91.44 281 ARG A C 1
ATOM 2250 O O . ARG A 1 281 ? 6.162 -15.942 -31.663 1.00 91.44 281 ARG A O 1
ATOM 2257 N N . GLU A 1 282 ? 6.884 -16.169 -33.775 1.00 90.00 282 GLU A N 1
ATOM 2258 C CA . GLU A 1 282 ? 7.814 -17.271 -33.526 1.00 90.00 282 GLU A CA 1
ATOM 2259 C C . GLU A 1 282 ? 8.941 -16.844 -32.580 1.00 90.00 282 GLU A C 1
ATOM 2261 O O . GLU A 1 282 ? 9.284 -17.602 -31.678 1.00 90.00 282 GLU A O 1
ATOM 2266 N N . VAL A 1 283 ? 9.451 -15.612 -32.725 1.00 89.00 283 VAL A N 1
ATOM 2267 C CA . VAL A 1 283 ? 10.439 -15.036 -31.793 1.00 89.00 283 VAL A CA 1
ATOM 2268 C C . VAL A 1 283 ? 9.864 -14.957 -30.382 1.00 89.00 283 VAL A C 1
ATOM 2270 O O . VAL A 1 283 ? 10.520 -15.368 -29.432 1.00 89.00 283 VAL A O 1
ATOM 2273 N N . TRP A 1 284 ? 8.622 -14.488 -30.231 1.00 92.25 284 TRP A N 1
ATOM 2274 C CA . TRP A 1 284 ? 7.985 -14.423 -28.915 1.00 92.25 284 TRP A CA 1
ATOM 2275 C C . TRP A 1 284 ? 7.723 -15.799 -28.304 1.00 92.25 284 TRP A C 1
ATOM 2277 O O . TRP A 1 284 ? 7.902 -15.968 -27.102 1.00 92.25 284 TRP A O 1
ATOM 2287 N N . LEU A 1 285 ? 7.333 -16.789 -29.108 1.00 90.88 285 LEU A N 1
ATOM 2288 C CA . LEU A 1 285 ? 7.166 -18.167 -28.638 1.00 90.88 285 LEU A CA 1
ATOM 2289 C C . LEU A 1 285 ? 8.495 -18.778 -28.170 1.00 90.88 285 LEU A C 1
ATOM 2291 O O . LEU A 1 285 ? 8.524 -19.465 -27.149 1.00 90.88 285 LEU A O 1
ATOM 2295 N N . ASP A 1 286 ? 9.590 -18.516 -28.886 1.00 91.06 286 ASP A N 1
ATOM 2296 C CA . ASP A 1 286 ? 10.927 -18.971 -28.497 1.00 91.06 286 ASP A CA 1
ATOM 2297 C C . ASP A 1 286 ? 11.421 -18.271 -27.220 1.00 91.06 286 ASP A C 1
ATOM 2299 O O . ASP A 1 286 ? 11.885 -18.931 -26.290 1.00 91.06 286 ASP A O 1
ATOM 2303 N N . ASP A 1 287 ? 11.232 -16.956 -27.115 1.00 90.62 287 ASP A N 1
ATOM 2304 C CA . ASP A 1 287 ? 11.572 -16.190 -25.915 1.00 90.62 287 ASP A CA 1
ATOM 2305 C C . ASP A 1 287 ? 10.766 -16.641 -24.680 1.00 90.62 287 ASP A C 1
ATOM 2307 O O . ASP A 1 287 ? 11.317 -16.774 -23.583 1.00 90.62 287 ASP A O 1
ATOM 2311 N N . VAL A 1 288 ? 9.467 -16.917 -24.848 1.00 90.81 288 VAL A N 1
ATOM 2312 C CA . VAL A 1 288 ? 8.609 -17.485 -23.794 1.00 90.81 288 VAL A CA 1
ATOM 2313 C C . VAL A 1 288 ? 9.127 -18.855 -23.364 1.00 90.81 288 VAL A C 1
ATOM 2315 O O . VAL A 1 288 ? 9.226 -19.126 -22.169 1.00 90.81 288 VAL A O 1
ATOM 2318 N N . LYS A 1 289 ? 9.516 -19.709 -24.317 1.00 89.25 289 LYS A N 1
ATOM 2319 C CA . LYS A 1 289 ? 10.094 -21.027 -24.022 1.00 89.25 289 LYS A CA 1
ATOM 2320 C C . LYS A 1 289 ? 11.420 -20.920 -23.263 1.00 89.25 289 LYS A C 1
ATOM 2322 O O . LYS A 1 289 ? 11.687 -21.748 -22.395 1.00 89.25 289 LYS A O 1
ATOM 2327 N N . LYS A 1 290 ? 12.235 -19.911 -23.576 1.00 88.69 290 LYS A N 1
ATOM 2328 C CA . LYS A 1 290 ? 13.496 -19.603 -22.883 1.00 88.69 290 LYS A CA 1
ATOM 2329 C C . LYS A 1 290 ? 13.290 -18.937 -21.519 1.00 88.69 290 LYS A C 1
ATOM 2331 O O . LYS A 1 290 ? 14.244 -18.849 -20.754 1.00 88.69 290 LYS A O 1
ATOM 2336 N N . GLY A 1 291 ? 12.078 -18.470 -21.210 1.00 91.06 291 GLY A N 1
ATOM 2337 C CA . GLY A 1 291 ? 11.770 -17.777 -19.958 1.00 91.06 291 GLY A CA 1
ATOM 2338 C C . GLY A 1 291 ? 12.449 -16.410 -19.830 1.00 91.06 291 GLY A C 1
ATOM 2339 O O . GLY A 1 291 ? 12.653 -15.942 -18.716 1.00 91.06 291 GLY A O 1
ATOM 2340 N N . CYS A 1 292 ? 12.818 -15.778 -20.950 1.00 92.06 292 CYS A N 1
ATOM 2341 C CA . CYS A 1 292 ? 13.613 -14.546 -20.964 1.00 92.06 292 CYS A CA 1
ATOM 2342 C C . CYS A 1 292 ? 12.794 -13.275 -21.243 1.00 92.06 292 CYS A C 1
ATOM 2344 O O . CYS A 1 292 ? 13.365 -12.192 -21.331 1.00 92.06 292 CYS A O 1
ATOM 2346 N N . THR A 1 293 ? 11.470 -13.377 -21.400 1.00 95.62 293 THR A N 1
ATOM 2347 C CA . THR A 1 293 ? 10.588 -12.218 -21.628 1.00 95.62 293 THR A CA 1
ATOM 2348 C C . THR A 1 293 ? 9.722 -11.920 -20.419 1.00 95.62 293 THR A C 1
ATOM 2350 O O . THR A 1 293 ? 9.127 -12.820 -19.826 1.00 95.62 293 THR A O 1
ATOM 2353 N N . TYR A 1 294 ? 9.609 -10.633 -20.106 1.00 95.88 294 TYR A N 1
ATOM 2354 C CA . TYR A 1 294 ? 8.906 -10.095 -18.954 1.00 95.88 294 TYR A CA 1
ATOM 2355 C C . TYR A 1 294 ? 7.857 -9.077 -19.401 1.00 95.88 294 TYR A C 1
ATOM 2357 O O . TYR A 1 294 ? 8.046 -8.334 -20.368 1.00 95.88 294 TYR A O 1
ATOM 2365 N N . LEU A 1 295 ? 6.737 -9.059 -18.685 1.00 96.94 295 LEU A N 1
ATOM 2366 C CA . LEU A 1 295 ? 5.568 -8.239 -18.973 1.00 96.94 295 LEU A CA 1
ATOM 2367 C C . LEU A 1 295 ? 5.311 -7.291 -17.811 1.00 96.94 295 LEU A C 1
ATOM 2369 O O . LEU A 1 295 ? 5.220 -7.735 -16.669 1.00 96.94 295 LEU A O 1
ATOM 2373 N N . ALA A 1 296 ? 5.151 -6.009 -18.121 1.00 94.44 296 ALA A N 1
ATOM 2374 C CA . ALA A 1 296 ? 4.658 -5.008 -17.189 1.00 94.44 296 ALA A CA 1
ATOM 2375 C C . ALA A 1 296 ? 3.126 -5.068 -17.161 1.00 94.44 296 ALA A C 1
ATOM 2377 O O . ALA A 1 296 ? 2.487 -4.802 -18.181 1.00 94.44 296 ALA A O 1
ATOM 2378 N N . VAL A 1 297 ? 2.548 -5.420 -16.014 1.00 92.62 297 VAL A N 1
ATOM 2379 C CA . VAL A 1 297 ? 1.113 -5.661 -15.839 1.00 92.62 297 VAL A CA 1
ATOM 2380 C C . VAL A 1 297 ? 0.545 -4.755 -14.757 1.00 92.62 297 VAL A C 1
ATOM 2382 O O . VAL A 1 297 ? 1.065 -4.696 -13.645 1.00 92.62 297 VAL A O 1
ATOM 2385 N N . GLU A 1 298 ? -0.555 -4.081 -15.062 1.00 86.00 298 GLU A N 1
ATOM 2386 C CA . GLU A 1 298 ? -1.293 -3.241 -14.118 1.00 86.00 298 GLU A CA 1
ATOM 2387 C C . GLU A 1 298 ? -2.786 -3.533 -14.280 1.00 86.00 298 GLU A C 1
ATOM 2389 O O . GLU A 1 298 ? -3.287 -3.571 -15.397 1.00 86.00 298 GLU A O 1
ATOM 2394 N N . GLU A 1 299 ? -3.494 -3.810 -13.182 1.00 83.38 299 GLU A N 1
ATOM 2395 C CA . GLU A 1 299 ? -4.935 -4.148 -13.197 1.00 83.38 299 GLU A CA 1
ATOM 2396 C C . GLU A 1 299 ? -5.330 -5.320 -14.125 1.00 83.38 299 GLU A C 1
ATOM 2398 O O . GLU A 1 299 ? -6.476 -5.425 -14.550 1.00 83.38 299 GLU A O 1
ATOM 2403 N N . GLY A 1 300 ? -4.398 -6.236 -14.407 1.00 82.00 300 GLY A N 1
ATOM 2404 C CA . GLY A 1 300 ? -4.612 -7.360 -15.329 1.00 82.00 300 GLY A CA 1
ATOM 2405 C C . GLY A 1 300 ? -4.303 -7.036 -16.793 1.00 82.00 300 GLY A C 1
ATOM 2406 O O . GLY A 1 300 ? -4.307 -7.940 -17.624 1.00 82.00 300 GLY A O 1
ATOM 2407 N N . GLU A 1 301 ? -3.954 -5.787 -17.099 1.00 90.12 301 GLU A N 1
ATOM 2408 C CA . GLU A 1 301 ? -3.608 -5.332 -18.441 1.00 90.12 301 GLU A CA 1
ATOM 2409 C C . GLU A 1 301 ? -2.095 -5.333 -18.661 1.00 90.12 301 GLU A C 1
ATOM 2411 O O . GLU A 1 301 ? -1.325 -4.817 -17.849 1.00 90.12 301 GLU A O 1
ATOM 2416 N N . ILE A 1 302 ? -1.655 -5.883 -19.796 1.00 94.44 302 ILE A N 1
ATOM 2417 C CA . ILE A 1 302 ? -0.246 -5.848 -20.207 1.00 94.44 302 ILE A CA 1
ATOM 2418 C C . ILE A 1 302 ? 0.032 -4.486 -20.850 1.00 94.44 302 ILE A C 1
ATOM 2420 O O . ILE A 1 302 ? -0.491 -4.169 -21.925 1.00 94.44 302 ILE A O 1
ATOM 2424 N N . LEU A 1 303 ? 0.881 -3.698 -20.191 1.00 94.62 303 LEU A N 1
ATOM 2425 C CA . LEU A 1 303 ? 1.231 -2.329 -20.575 1.00 94.62 303 LEU A CA 1
ATOM 2426 C C . LEU A 1 303 ? 2.577 -2.234 -21.304 1.00 94.62 303 LEU A C 1
ATOM 2428 O O . LEU A 1 303 ? 2.826 -1.269 -22.030 1.00 94.62 303 LEU A O 1
ATOM 2432 N N . GLY A 1 304 ? 3.464 -3.207 -21.102 1.00 95.12 304 GLY A N 1
ATOM 2433 C CA . GLY A 1 304 ? 4.811 -3.198 -21.664 1.00 95.12 304 GLY A CA 1
ATOM 2434 C C . GLY A 1 304 ? 5.465 -4.572 -21.665 1.00 95.12 304 GLY A C 1
ATOM 2435 O O . GLY A 1 304 ? 5.023 -5.487 -20.972 1.00 95.12 304 GLY A O 1
ATOM 2436 N N . ILE A 1 305 ? 6.499 -4.711 -22.490 1.00 97.06 305 ILE A N 1
ATOM 2437 C CA . ILE A 1 305 ? 7.209 -5.964 -22.751 1.00 97.06 305 ILE A CA 1
ATOM 2438 C C . ILE A 1 305 ? 8.694 -5.648 -22.840 1.00 97.06 305 ILE A C 1
ATOM 2440 O O . ILE A 1 305 ? 9.072 -4.666 -23.480 1.00 97.06 305 ILE A O 1
ATOM 2444 N N . PHE A 1 306 ? 9.538 -6.494 -22.263 1.00 96.75 306 PHE A N 1
ATOM 2445 C CA . PHE A 1 306 ? 10.966 -6.493 -22.555 1.00 96.75 306 PHE A CA 1
ATOM 2446 C C . PHE A 1 306 ? 11.542 -7.904 -22.426 1.00 96.75 306 PHE A C 1
ATOM 2448 O O . PHE A 1 306 ? 11.033 -8.732 -21.671 1.00 96.75 306 PHE A O 1
ATOM 2455 N N . ALA A 1 307 ? 12.613 -8.172 -23.165 1.00 94.25 307 ALA A N 1
ATOM 2456 C CA . ALA A 1 307 ? 13.432 -9.362 -22.999 1.00 94.25 307 ALA A CA 1
ATOM 2457 C C . ALA A 1 307 ? 14.663 -9.026 -22.150 1.00 94.25 307 ALA A C 1
ATOM 2459 O O . ALA A 1 307 ? 15.250 -7.955 -22.307 1.00 94.25 307 ALA A O 1
ATOM 2460 N N . PHE A 1 308 ? 15.053 -9.943 -21.272 1.00 95.19 308 PHE A N 1
ATOM 2461 C CA . PHE A 1 308 ? 16.211 -9.832 -20.394 1.00 95.19 308 PHE A CA 1
ATOM 2462 C C . PHE A 1 308 ? 17.117 -11.043 -20.580 1.00 95.19 308 PHE A C 1
ATOM 2464 O O . PHE A 1 308 ? 16.649 -12.183 -20.559 1.00 95.19 308 PHE A O 1
ATOM 2471 N N . GLN A 1 309 ? 18.408 -10.800 -20.767 1.00 92.81 309 GLN A N 1
ATOM 2472 C CA . GLN A 1 309 ? 19.394 -11.846 -21.005 1.00 92.81 309 GLN A CA 1
ATOM 2473 C C . GLN A 1 309 ? 20.613 -11.641 -20.106 1.00 92.81 309 GLN A C 1
ATOM 2475 O O . GLN A 1 309 ? 21.041 -10.521 -19.841 1.00 92.81 309 GLN A O 1
ATOM 2480 N N . THR A 1 310 ? 21.166 -12.751 -19.627 1.00 90.12 310 THR A N 1
ATOM 2481 C CA . THR A 1 310 ? 22.382 -12.802 -18.798 1.00 90.12 310 THR A CA 1
ATOM 2482 C C . THR A 1 310 ? 23.570 -13.389 -19.557 1.00 90.12 310 THR A C 1
ATOM 2484 O O . THR A 1 310 ? 24.658 -13.537 -19.010 1.00 90.12 310 THR A O 1
ATOM 2487 N N . THR A 1 311 ? 23.354 -13.765 -20.817 1.00 86.88 311 THR A N 1
ATOM 2488 C CA . THR A 1 311 ? 24.392 -14.235 -21.730 1.00 86.88 311 THR A CA 1
ATOM 2489 C C . THR A 1 311 ? 24.914 -13.062 -22.554 1.00 86.88 311 THR A C 1
ATOM 2491 O O . THR A 1 311 ? 24.101 -12.230 -22.960 1.00 86.88 311 THR A O 1
ATOM 2494 N N . PRO A 1 312 ? 26.220 -13.006 -22.859 1.00 85.00 312 PRO A N 1
ATOM 2495 C CA . PRO A 1 312 ? 26.774 -11.958 -23.709 1.00 85.00 312 PRO A CA 1
ATOM 2496 C C . PRO A 1 312 ? 26.080 -11.881 -25.077 1.00 85.00 312 PRO A C 1
ATOM 2498 O O . PRO A 1 312 ? 25.815 -12.912 -25.697 1.00 85.00 312 PRO A O 1
ATOM 2501 N N . ASP A 1 313 ? 25.828 -10.660 -25.554 1.00 87.94 313 ASP A N 1
ATOM 2502 C CA . ASP A 1 313 ? 25.338 -10.407 -26.911 1.00 87.94 313 ASP A CA 1
ATOM 2503 C C . ASP A 1 313 ? 26.539 -10.262 -27.851 1.00 87.94 313 ASP A C 1
ATOM 2505 O O . ASP A 1 313 ? 27.409 -9.406 -27.659 1.00 87.94 313 ASP A O 1
ATOM 2509 N N . VAL A 1 314 ? 26.585 -11.102 -28.884 1.00 90.06 314 VAL A N 1
ATOM 2510 C CA . VAL A 1 314 ? 27.642 -11.091 -29.905 1.00 90.06 314 VAL A CA 1
ATOM 2511 C C . VAL A 1 314 ? 27.742 -9.750 -30.640 1.00 90.06 314 VAL A C 1
ATOM 2513 O O . VAL A 1 314 ? 28.828 -9.358 -31.059 1.00 90.06 314 VAL A O 1
ATOM 2516 N N . SER A 1 315 ? 26.642 -8.998 -30.735 1.00 91.62 315 SER A N 1
ATOM 2517 C CA . SER A 1 315 ? 26.600 -7.657 -31.331 1.00 91.62 315 SER A CA 1
ATOM 2518 C C . SER A 1 315 ? 27.326 -6.611 -30.481 1.00 91.62 315 SER A C 1
ATOM 2520 O O . SER A 1 315 ? 27.587 -5.512 -30.961 1.00 91.62 315 SER A O 1
ATOM 2522 N N . TYR A 1 316 ? 27.627 -6.907 -29.210 1.00 94.31 316 TYR A N 1
ATOM 2523 C CA . TYR A 1 316 ? 28.267 -5.969 -28.275 1.00 94.31 316 TYR A CA 1
ATOM 2524 C C . TYR A 1 316 ? 29.783 -6.184 -28.156 1.00 94.31 316 TYR A C 1
ATOM 2526 O O . TYR A 1 316 ? 30.443 -5.459 -27.404 1.00 94.31 316 TYR A O 1
ATOM 2534 N N . TYR A 1 317 ? 30.341 -7.163 -28.879 1.00 91.81 317 TYR A N 1
ATOM 2535 C CA . TYR A 1 317 ? 31.775 -7.474 -28.857 1.00 91.81 317 TYR A CA 1
ATOM 2536 C C . TYR A 1 317 ? 32.615 -6.400 -29.548 1.00 91.81 317 TYR A C 1
ATOM 2538 O O . TYR A 1 317 ? 33.702 -6.074 -29.074 1.00 91.81 317 TYR A O 1
ATOM 2546 N N . GLU A 1 318 ? 32.095 -5.821 -30.630 1.00 92.31 318 GLU A N 1
ATOM 2547 C CA . GLU A 1 318 ? 32.732 -4.725 -31.355 1.00 92.31 318 GLU A CA 1
ATOM 2548 C C . GLU A 1 318 ? 31.908 -3.445 -31.205 1.00 92.31 318 GLU A C 1
ATOM 2550 O O . GLU A 1 318 ? 30.697 -3.435 -31.429 1.00 92.31 318 GLU A O 1
ATOM 2555 N N . ILE A 1 319 ? 32.571 -2.348 -30.842 1.00 96.19 319 ILE A N 1
ATOM 2556 C CA . ILE A 1 319 ? 31.950 -1.032 -30.697 1.00 96.19 319 ILE A CA 1
ATOM 2557 C C . ILE A 1 319 ? 32.882 0.052 -31.244 1.00 96.19 319 ILE A C 1
ATOM 2559 O O . ILE A 1 319 ? 34.065 0.097 -30.915 1.00 96.19 319 ILE A O 1
ATOM 2563 N N . ASP A 1 320 ? 32.333 0.952 -32.058 1.00 96.56 320 ASP A N 1
ATOM 2564 C CA . ASP A 1 320 ? 32.945 2.243 -32.371 1.00 96.56 320 ASP A CA 1
ATOM 2565 C C . ASP A 1 320 ? 32.618 3.214 -31.228 1.00 96.56 320 ASP A C 1
ATOM 2567 O O . ASP A 1 320 ? 31.559 3.855 -31.188 1.00 96.56 320 ASP A O 1
ATOM 2571 N N . GLY A 1 321 ? 33.482 3.196 -30.216 1.00 95.06 321 GLY A N 1
ATOM 2572 C CA . GLY A 1 321 ? 33.292 3.857 -28.932 1.00 95.06 321 GLY A CA 1
ATOM 2573 C C . GLY A 1 321 ? 33.957 3.069 -27.808 1.00 95.06 321 GLY A C 1
ATOM 2574 O O . GLY A 1 321 ? 34.944 2.368 -28.030 1.00 95.06 321 GLY A O 1
ATOM 2575 N N . LYS A 1 322 ? 33.433 3.188 -26.587 1.00 96.06 322 LYS A N 1
ATOM 2576 C CA . LYS A 1 322 ? 33.935 2.428 -25.439 1.00 96.06 322 LYS A CA 1
ATOM 2577 C C . LYS A 1 322 ? 32.822 2.155 -24.431 1.00 96.06 322 LYS A C 1
ATOM 2579 O O . LYS A 1 322 ? 32.102 3.071 -24.033 1.00 96.06 322 LYS A O 1
ATOM 2584 N N . TRP A 1 323 ? 32.718 0.902 -23.995 1.00 97.31 323 TRP A N 1
ATOM 2585 C CA . TRP A 1 323 ? 31.911 0.527 -22.835 1.00 97.31 323 TRP A CA 1
ATOM 2586 C C . TRP A 1 323 ? 32.466 1.182 -21.558 1.00 97.31 323 TRP A C 1
ATOM 2588 O O . TRP A 1 323 ? 33.669 1.415 -21.423 1.00 97.31 323 TRP A O 1
ATOM 2598 N N . LEU A 1 324 ? 31.586 1.512 -20.619 1.00 95.19 324 LEU A N 1
ATOM 2599 C CA . LEU A 1 324 ? 31.950 2.023 -19.300 1.00 95.19 324 LEU A CA 1
ATOM 2600 C C . LEU A 1 324 ? 32.685 0.968 -18.471 1.00 95.19 324 LEU A C 1
ATOM 2602 O O . LEU A 1 324 ? 33.526 1.322 -17.644 1.00 95.19 324 LEU A O 1
ATOM 2606 N N . THR A 1 325 ? 32.354 -0.310 -18.675 1.00 93.50 325 THR A N 1
ATOM 2607 C CA . THR A 1 325 ? 32.962 -1.433 -17.959 1.00 93.50 325 THR A CA 1
ATOM 2608 C C . THR A 1 325 ? 33.434 -2.528 -18.913 1.00 93.50 325 THR A C 1
ATOM 2610 O O . THR A 1 325 ? 32.809 -2.790 -19.940 1.00 93.50 325 THR A O 1
ATOM 2613 N N . ASP A 1 326 ? 34.524 -3.203 -18.543 1.00 88.00 326 ASP A N 1
ATOM 2614 C CA . ASP A 1 326 ? 35.068 -4.362 -19.269 1.00 88.00 326 ASP A CA 1
ATOM 2615 C C . ASP A 1 326 ? 34.536 -5.707 -18.716 1.00 88.00 326 ASP A C 1
ATOM 2617 O O . ASP A 1 326 ? 34.991 -6.775 -19.118 1.00 88.00 326 ASP A O 1
ATOM 2621 N N . GLY A 1 327 ? 33.611 -5.662 -17.747 1.00 84.56 327 GLY A N 1
ATOM 2622 C CA . GLY A 1 327 ? 33.109 -6.827 -17.012 1.00 84.56 327 GLY A CA 1
ATOM 2623 C C . GLY A 1 327 ? 31.866 -7.480 -17.620 1.00 84.56 327 GLY A C 1
ATOM 2624 O O . GLY A 1 327 ? 31.346 -7.057 -18.653 1.00 84.56 327 GLY A O 1
ATOM 2625 N N . GLU A 1 328 ? 31.373 -8.519 -16.943 1.00 92.38 328 GLU A N 1
ATOM 2626 C CA . GLU A 1 328 ? 30.099 -9.157 -17.276 1.00 92.38 328 GLU A CA 1
ATOM 2627 C C . GLU A 1 328 ? 28.929 -8.175 -17.129 1.00 92.38 328 GLU A C 1
ATOM 2629 O O . GLU A 1 328 ? 28.885 -7.348 -16.211 1.00 92.38 328 GLU A O 1
ATOM 2634 N N . TYR A 1 329 ? 27.954 -8.302 -18.024 1.00 95.94 329 TYR A N 1
ATOM 2635 C CA . TYR A 1 329 ? 26.775 -7.450 -18.087 1.00 95.94 329 TYR A CA 1
ATOM 2636 C C . TYR A 1 329 ? 25.525 -8.289 -18.347 1.00 95.94 329 TYR A C 1
ATOM 2638 O O . TYR A 1 329 ? 25.592 -9.350 -18.966 1.00 95.94 329 TYR A O 1
ATOM 2646 N N . ALA A 1 330 ? 24.378 -7.770 -17.919 1.00 96.56 330 ALA A N 1
ATOM 2647 C CA . ALA A 1 330 ? 23.085 -8.216 -18.423 1.00 96.56 330 ALA A CA 1
ATOM 2648 C C . ALA A 1 330 ? 22.647 -7.325 -19.594 1.00 96.56 330 ALA A C 1
ATOM 2650 O O . ALA A 1 330 ? 23.074 -6.170 -19.694 1.00 96.56 330 ALA A O 1
ATOM 2651 N N . SER A 1 331 ? 21.783 -7.823 -20.474 1.00 96.12 331 SER A N 1
ATOM 2652 C CA . SER A 1 331 ? 21.234 -7.038 -21.580 1.00 96.12 331 SER A CA 1
ATOM 2653 C C . SER A 1 331 ? 19.711 -7.020 -21.591 1.00 96.12 331 SER A C 1
ATOM 2655 O O . SER A 1 331 ? 19.035 -7.981 -21.214 1.00 96.12 331 SER A O 1
ATOM 2657 N N . MET A 1 332 ? 19.163 -5.886 -22.025 1.00 96.56 332 MET A N 1
ATOM 2658 C CA . MET A 1 332 ? 17.731 -5.707 -22.241 1.00 96.56 332 MET A CA 1
ATOM 2659 C C . MET A 1 332 ? 17.453 -5.525 -23.733 1.00 96.56 332 MET A C 1
ATOM 2661 O O . MET A 1 332 ? 18.029 -4.651 -24.375 1.00 96.56 332 MET A O 1
ATOM 2665 N N . HIS A 1 333 ? 16.519 -6.305 -24.275 1.00 92.94 333 HIS A N 1
ATOM 2666 C CA . HIS A 1 333 ? 16.130 -6.262 -25.687 1.00 92.94 333 HIS A CA 1
ATOM 2667 C C . HIS A 1 333 ? 14.615 -6.128 -25.850 1.00 92.94 333 HIS A C 1
ATOM 2669 O O . HIS A 1 333 ? 13.843 -6.328 -24.913 1.00 92.94 333 HIS A O 1
ATOM 2675 N N . ARG A 1 334 ? 14.173 -5.810 -27.075 1.00 92.44 334 ARG A N 1
ATOM 2676 C CA . ARG A 1 334 ? 12.753 -5.834 -27.489 1.00 92.44 334 ARG A CA 1
ATOM 2677 C C . ARG A 1 334 ? 11.812 -5.049 -26.556 1.00 92.44 334 ARG A C 1
ATOM 2679 O O . ARG A 1 334 ? 10.670 -5.443 -26.336 1.00 92.44 334 ARG A O 1
ATOM 2686 N N . VAL A 1 335 ? 12.287 -3.919 -26.032 1.00 94.00 335 VAL A N 1
ATOM 2687 C CA . VAL A 1 335 ? 11.525 -3.060 -25.115 1.00 94.00 335 VAL A CA 1
ATOM 2688 C C . VAL A 1 335 ? 10.380 -2.369 -25.863 1.00 94.00 335 VAL A C 1
ATOM 2690 O O . VAL A 1 335 ? 10.617 -1.534 -26.737 1.00 94.00 335 VAL A O 1
ATOM 2693 N N . CYS A 1 336 ? 9.138 -2.697 -25.507 1.00 93.00 336 CYS A N 1
ATOM 2694 C CA . CYS A 1 336 ? 7.918 -2.159 -26.108 1.00 93.00 336 CYS A CA 1
ATOM 2695 C C . CYS A 1 336 ? 6.961 -1.635 -25.029 1.00 93.00 336 CYS A C 1
ATOM 2697 O O . CYS A 1 336 ? 6.835 -2.227 -23.960 1.00 93.00 336 CYS A O 1
ATOM 2699 N N . VAL A 1 337 ? 6.232 -0.558 -25.330 1.00 92.62 337 VAL A N 1
ATOM 2700 C CA . VAL A 1 337 ? 5.157 -0.019 -24.478 1.00 92.62 337 VAL A CA 1
ATOM 2701 C C . VAL A 1 337 ? 3.891 0.096 -25.316 1.00 92.62 337 VAL A C 1
ATOM 2703 O O . VAL A 1 337 ? 3.957 0.612 -26.434 1.00 92.62 337 VAL A O 1
ATOM 2706 N N . ALA A 1 338 ? 2.763 -0.363 -24.771 1.00 92.62 338 ALA A N 1
ATOM 2707 C CA . ALA A 1 338 ? 1.457 -0.258 -25.412 1.00 92.62 338 ALA A CA 1
ATOM 2708 C C . ALA A 1 338 ? 1.089 1.213 -25.680 1.00 92.62 338 ALA A C 1
ATOM 2710 O O . ALA A 1 338 ? 1.368 2.086 -24.850 1.00 92.62 338 ALA A O 1
ATOM 2711 N N . ASP A 1 339 ? 0.467 1.503 -26.824 1.00 88.88 339 ASP A N 1
ATOM 2712 C CA . ASP A 1 339 ? 0.135 2.864 -27.270 1.00 88.88 339 ASP A CA 1
ATOM 2713 C C . ASP A 1 339 ? -0.687 3.629 -26.219 1.00 88.88 339 ASP A C 1
ATOM 2715 O O . ASP A 1 339 ? -0.358 4.763 -25.864 1.00 88.88 339 ASP A O 1
ATOM 2719 N N . GLU A 1 340 ? -1.690 2.968 -25.648 1.00 87.19 340 GLU A N 1
ATOM 2720 C CA . GLU A 1 340 ? -2.581 3.449 -24.586 1.00 87.19 340 GLU A CA 1
ATOM 2721 C C . GLU A 1 340 ? -1.881 3.715 -23.239 1.00 87.19 340 GLU A C 1
ATOM 2723 O O . GLU A 1 340 ? -2.459 4.302 -22.318 1.00 87.19 340 GLU A O 1
ATOM 2728 N N . SER A 1 341 ? -0.625 3.287 -23.109 1.00 85.44 341 SER A N 1
ATOM 2729 C CA . SER A 1 341 ? 0.172 3.393 -21.883 1.00 85.44 341 SER A CA 1
ATOM 2730 C C . SER A 1 341 ? 1.388 4.307 -22.029 1.00 85.44 341 SER A C 1
ATOM 2732 O O . SER A 1 341 ? 2.169 4.485 -21.089 1.00 85.44 341 SER A O 1
ATOM 2734 N N . LYS A 1 342 ? 1.544 4.949 -23.190 1.00 80.69 342 LYS A N 1
ATOM 2735 C CA . LYS A 1 342 ? 2.595 5.941 -23.421 1.00 80.69 342 LYS A CA 1
ATOM 2736 C C . LYS A 1 342 ? 2.420 7.157 -22.511 1.00 80.69 342 LYS A C 1
ATOM 2738 O O . LYS A 1 342 ? 1.315 7.557 -22.166 1.00 80.69 342 LYS A O 1
ATOM 2743 N N . GLY A 1 343 ? 3.542 7.740 -22.092 1.00 75.12 343 GLY A N 1
ATOM 2744 C CA . GLY A 1 343 ? 3.562 8.892 -21.182 1.00 75.12 343 GLY A CA 1
ATOM 2745 C C . GLY A 1 343 ? 3.329 8.559 -19.702 1.00 75.12 343 GLY A C 1
ATOM 2746 O O . GLY A 1 343 ? 3.615 9.402 -18.861 1.00 75.12 343 GLY A O 1
ATOM 2747 N N . LYS A 1 344 ? 2.922 7.328 -19.360 1.00 80.25 344 LYS A N 1
ATOM 2748 C CA . LYS A 1 344 ? 2.681 6.881 -17.972 1.00 80.25 344 LYS A CA 1
ATOM 2749 C C . LYS A 1 344 ? 3.931 6.363 -17.241 1.00 80.25 344 LYS A C 1
ATOM 2751 O O . LYS A 1 344 ? 3.833 5.735 -16.197 1.00 80.25 344 LYS A O 1
ATOM 2756 N N . GLY A 1 345 ? 5.123 6.549 -17.811 1.00 84.00 345 GLY A N 1
ATOM 2757 C CA . GLY A 1 345 ? 6.382 6.108 -17.191 1.00 84.00 345 GLY A CA 1
ATOM 2758 C C . GLY A 1 345 ? 6.678 4.600 -17.249 1.00 84.00 345 GLY A C 1
ATOM 2759 O O . GLY A 1 345 ? 7.678 4.180 -16.676 1.00 84.00 345 GLY A O 1
ATOM 2760 N N . VAL A 1 346 ? 5.888 3.797 -17.978 1.00 89.00 346 VAL A N 1
ATOM 2761 C CA . VAL A 1 346 ? 6.044 2.325 -18.086 1.00 89.00 346 VAL A CA 1
ATOM 2762 C C . VAL A 1 346 ? 7.463 1.896 -18.475 1.00 89.00 346 VAL A C 1
ATOM 2764 O O . VAL A 1 346 ? 8.036 1.021 -17.836 1.00 89.00 346 VAL A O 1
ATOM 2767 N N . ALA A 1 347 ? 8.066 2.538 -19.484 1.00 88.88 347 ALA A N 1
ATOM 2768 C CA . ALA A 1 347 ? 9.435 2.228 -19.909 1.00 88.88 347 ALA A CA 1
ATOM 2769 C C . ALA A 1 347 ? 10.460 2.435 -18.784 1.00 88.88 347 ALA A C 1
ATOM 2771 O O . ALA A 1 347 ? 11.321 1.590 -18.581 1.00 88.88 347 ALA A O 1
ATOM 2772 N N . GLY A 1 348 ? 10.322 3.521 -18.016 1.00 87.31 348 GLY A N 1
ATOM 2773 C CA . GLY A 1 348 ? 11.178 3.784 -16.859 1.00 87.31 348 GLY A CA 1
ATOM 2774 C C . GLY A 1 348 ? 11.056 2.687 -15.802 1.00 87.31 348 GLY A C 1
ATOM 2775 O O . GLY A 1 348 ? 12.072 2.175 -15.348 1.00 87.31 348 GLY A O 1
ATOM 2776 N N . LYS A 1 349 ? 9.822 2.269 -15.486 1.00 87.88 349 LYS A N 1
ATOM 2777 C CA . LYS A 1 349 ? 9.559 1.170 -14.544 1.00 87.88 349 LYS A CA 1
ATOM 2778 C C . LYS A 1 349 ? 10.152 -0.163 -15.045 1.00 87.88 349 LYS A C 1
ATOM 2780 O O . LYS A 1 349 ? 10.757 -0.878 -14.254 1.00 87.88 349 LYS A O 1
ATOM 2785 N N . MET A 1 350 ? 10.058 -0.471 -16.347 1.00 94.88 350 MET A N 1
ATOM 2786 C CA . MET A 1 350 ? 10.712 -1.651 -16.946 1.00 94.88 350 MET A CA 1
ATOM 2787 C C . MET A 1 350 ? 12.239 -1.606 -16.810 1.00 94.88 350 MET A C 1
ATOM 2789 O O . MET A 1 350 ? 12.842 -2.619 -16.470 1.00 94.88 350 MET A O 1
ATOM 2793 N N . PHE A 1 351 ? 12.869 -0.450 -17.049 1.00 92.25 351 PHE A N 1
ATOM 2794 C CA . PHE A 1 351 ? 14.317 -0.301 -16.876 1.00 92.25 351 PHE A CA 1
ATOM 2795 C C . PHE A 1 351 ? 14.735 -0.505 -15.419 1.00 92.25 351 PHE A C 1
ATOM 2797 O O . PHE A 1 351 ? 15.627 -1.305 -15.164 1.00 92.25 351 PHE A O 1
ATOM 2804 N N . SER A 1 352 ? 14.049 0.138 -14.467 1.00 87.81 352 SER A N 1
ATOM 2805 C CA . SER A 1 352 ? 14.298 -0.057 -13.033 1.00 87.81 352 SER A CA 1
ATOM 2806 C C . SER A 1 352 ? 14.206 -1.526 -12.628 1.00 87.81 352 SER A C 1
ATOM 2808 O O . SER A 1 352 ? 15.104 -2.032 -11.963 1.00 87.81 352 SER A O 1
ATOM 2810 N N . TYR A 1 353 ? 13.179 -2.238 -13.092 1.00 91.25 353 TYR A N 1
ATOM 2811 C CA . TYR A 1 353 ? 13.041 -3.660 -12.798 1.00 91.25 353 TYR A CA 1
ATOM 2812 C C . TYR A 1 353 ? 14.146 -4.510 -13.452 1.00 91.25 353 TYR A C 1
ATOM 2814 O O . TYR A 1 353 ? 14.683 -5.417 -12.819 1.00 91.25 353 TYR A O 1
ATOM 2822 N N . GLY A 1 354 ? 14.558 -4.187 -14.683 1.00 91.50 354 GLY A N 1
ATOM 2823 C CA . GLY A 1 354 ? 15.715 -4.818 -15.325 1.00 91.50 354 GLY A CA 1
ATOM 2824 C C . GLY A 1 354 ? 17.027 -4.602 -14.558 1.00 91.50 354 GLY A C 1
ATOM 2825 O O . GLY A 1 354 ? 17.853 -5.511 -14.491 1.00 91.50 354 GLY A O 1
ATOM 2826 N N . PHE A 1 355 ? 17.204 -3.438 -13.926 1.00 93.19 355 PHE A N 1
ATOM 2827 C CA . PHE A 1 355 ? 18.353 -3.156 -13.058 1.00 93.19 355 PHE A CA 1
ATOM 2828 C C . PHE A 1 355 ? 18.342 -4.047 -11.817 1.00 93.19 355 PHE A C 1
ATOM 2830 O O . PHE A 1 355 ? 19.324 -4.740 -11.565 1.00 93.19 355 PHE A O 1
ATOM 2837 N N . GLU A 1 356 ? 17.212 -4.120 -11.112 1.00 87.81 356 GLU A N 1
ATOM 2838 C CA . GLU A 1 356 ? 17.063 -4.997 -9.945 1.00 87.81 356 GLU A CA 1
ATOM 2839 C C . GLU A 1 356 ? 17.322 -6.471 -10.292 1.00 87.81 356 GLU A C 1
ATOM 2841 O O . GLU A 1 356 ? 17.912 -7.215 -9.507 1.00 87.81 356 GLU A O 1
ATOM 2846 N N . MET A 1 357 ? 16.871 -6.921 -11.467 1.00 90.25 357 MET A N 1
ATOM 2847 C CA . MET A 1 357 ? 17.134 -8.276 -11.951 1.00 90.25 357 MET A CA 1
ATOM 2848 C C . MET A 1 357 ? 18.626 -8.532 -12.185 1.00 90.25 357 MET A C 1
ATOM 2850 O O . MET A 1 357 ? 19.128 -9.606 -11.837 1.00 90.25 357 MET A O 1
ATOM 2854 N N . ALA A 1 358 ? 19.328 -7.564 -12.772 1.00 91.06 358 ALA A N 1
ATOM 2855 C CA . ALA A 1 358 ? 20.758 -7.650 -13.025 1.00 91.06 358 ALA A CA 1
ATOM 2856 C C . ALA A 1 358 ? 21.559 -7.681 -11.713 1.00 91.06 358 ALA A C 1
ATOM 2858 O O . ALA A 1 358 ? 22.390 -8.574 -11.548 1.00 91.06 358 ALA A O 1
ATOM 2859 N N . GLU A 1 359 ? 21.236 -6.812 -10.748 1.00 87.81 359 GLU A N 1
ATOM 2860 C CA . GLU A 1 359 ? 21.852 -6.807 -9.412 1.00 87.81 359 GLU A CA 1
ATOM 2861 C C . GLU A 1 359 ? 21.644 -8.142 -8.684 1.00 87.81 359 GLU A C 1
ATOM 2863 O O . GLU A 1 359 ? 22.596 -8.739 -8.180 1.00 87.81 359 GLU A O 1
ATOM 2868 N N . LYS A 1 360 ? 20.407 -8.663 -8.678 1.00 84.12 360 LYS A N 1
ATOM 2869 C CA . LYS A 1 360 ? 20.076 -9.968 -8.070 1.00 84.12 360 LYS A CA 1
ATOM 2870 C C . LYS A 1 360 ? 20.818 -11.131 -8.726 1.00 84.12 360 LYS A C 1
ATOM 2872 O O . LYS A 1 360 ? 21.071 -12.138 -8.069 1.00 84.12 360 LYS A O 1
ATOM 2877 N N . SER A 1 361 ? 21.163 -10.990 -10.003 1.00 86.88 361 SER A N 1
ATOM 2878 C CA . SER A 1 361 ? 21.918 -11.986 -10.766 1.00 86.88 361 SER A CA 1
ATOM 2879 C C . SER A 1 361 ? 23.439 -11.771 -10.690 1.00 86.88 361 SER A C 1
ATOM 2881 O O . SER A 1 361 ? 24.183 -12.515 -11.320 1.00 86.88 361 SER A O 1
ATOM 2883 N N . GLY A 1 362 ? 23.911 -10.789 -9.911 1.00 90.62 362 GLY A N 1
ATOM 2884 C CA . GLY A 1 362 ? 25.332 -10.524 -9.671 1.00 90.62 362 GLY A CA 1
ATOM 2885 C C . GLY A 1 362 ? 26.024 -9.650 -10.723 1.00 90.62 362 GLY A C 1
ATOM 2886 O O . GLY A 1 362 ? 27.237 -9.448 -10.636 1.00 90.62 362 GLY A O 1
ATOM 2887 N N . PHE A 1 363 ? 25.285 -9.106 -11.691 1.00 93.38 363 PHE A N 1
ATOM 2888 C CA . PHE A 1 363 ? 25.840 -8.203 -12.698 1.00 93.38 363 PHE A CA 1
ATOM 2889 C C . PHE A 1 363 ? 26.014 -6.794 -12.134 1.00 93.38 363 PHE A C 1
ATOM 2891 O O . PHE A 1 363 ? 25.247 -6.343 -11.288 1.00 93.38 363 PHE A O 1
ATOM 2898 N N . LYS A 1 364 ? 27.027 -6.084 -12.638 1.00 93.69 364 LYS A N 1
ATOM 2899 C CA . LYS A 1 364 ? 27.343 -4.698 -12.243 1.00 93.69 364 LYS A CA 1
ATOM 2900 C C . LYS A 1 364 ? 26.971 -3.668 -13.307 1.00 93.69 364 LYS A C 1
ATOM 2902 O O . LYS A 1 364 ? 27.130 -2.469 -13.089 1.00 93.69 364 LYS A O 1
ATOM 2907 N N . ALA A 1 365 ? 26.521 -4.135 -14.467 1.00 95.88 365 ALA A N 1
ATOM 2908 C CA . ALA A 1 365 ? 26.151 -3.288 -15.583 1.00 95.88 365 ALA A CA 1
ATOM 2909 C C . ALA A 1 365 ? 25.003 -3.900 -16.391 1.00 95.88 365 ALA A C 1
ATOM 2911 O O . ALA A 1 365 ? 24.891 -5.124 -16.515 1.00 95.88 365 ALA A O 1
ATOM 2912 N N . VAL A 1 366 ? 24.180 -3.027 -16.973 1.00 97.50 366 VAL A N 1
ATOM 2913 C CA . VAL A 1 366 ? 23.169 -3.382 -17.975 1.00 97.50 366 VAL A CA 1
ATOM 2914 C C . VAL A 1 366 ? 23.486 -2.676 -19.285 1.00 97.50 366 VAL A C 1
ATOM 2916 O O . VAL A 1 366 ? 23.724 -1.466 -19.294 1.00 97.50 366 VAL A O 1
ATOM 2919 N N . ARG A 1 367 ? 23.459 -3.422 -20.393 1.00 98.12 367 ARG A N 1
ATOM 2920 C CA . ARG A 1 367 ? 23.644 -2.904 -21.754 1.00 98.12 367 ARG A CA 1
ATOM 2921 C C . ARG A 1 367 ? 22.352 -2.988 -22.562 1.00 98.12 367 ARG A C 1
ATOM 2923 O O . ARG A 1 367 ? 21.539 -3.894 -22.385 1.00 98.12 367 ARG A O 1
ATOM 2930 N N . ILE A 1 368 ? 22.158 -2.015 -23.438 1.00 97.50 368 ILE A N 1
ATOM 2931 C CA . ILE A 1 368 ? 21.021 -1.937 -24.356 1.00 97.50 368 ILE A CA 1
ATOM 2932 C C . ILE A 1 368 ? 21.413 -1.101 -25.569 1.00 97.50 368 ILE A C 1
ATOM 2934 O O . ILE A 1 368 ? 22.262 -0.214 -25.487 1.00 97.50 368 ILE A O 1
ATOM 2938 N N . ASP A 1 369 ? 20.766 -1.348 -26.697 1.00 96.06 369 ASP A N 1
ATOM 2939 C CA . ASP A 1 369 ? 20.950 -0.576 -27.914 1.00 96.06 369 ASP A CA 1
ATOM 2940 C C . ASP A 1 369 ? 19.614 -0.100 -28.497 1.00 96.06 369 ASP A C 1
ATOM 2942 O O . ASP A 1 369 ? 18.533 -0.609 -28.186 1.00 96.06 369 ASP A O 1
ATOM 2946 N N . THR A 1 370 ? 19.675 0.933 -29.336 1.00 93.94 370 THR A N 1
ATOM 2947 C CA . THR A 1 370 ? 18.516 1.390 -30.106 1.00 93.94 370 THR A CA 1
ATOM 2948 C C . THR A 1 370 ? 18.926 2.019 -31.434 1.00 93.94 370 THR A C 1
ATOM 2950 O O . THR A 1 370 ? 20.085 2.375 -31.652 1.00 93.94 370 THR A O 1
ATOM 2953 N N . HIS A 1 371 ? 17.971 2.170 -32.350 1.00 92.69 371 HIS A N 1
ATOM 2954 C CA . HIS A 1 371 ? 18.210 2.768 -33.659 1.00 92.69 371 HIS A CA 1
ATOM 2955 C C . HIS A 1 371 ? 18.646 4.249 -33.539 1.00 92.69 371 HIS A C 1
ATOM 2957 O O . HIS A 1 371 ? 18.051 4.992 -32.745 1.00 92.69 371 HIS A O 1
ATOM 2963 N N . PRO A 1 372 ? 19.611 4.736 -34.353 1.00 92.38 372 PRO A N 1
ATOM 2964 C CA . PRO A 1 372 ? 20.085 6.125 -34.297 1.00 92.38 372 PRO A CA 1
ATOM 2965 C C . PRO A 1 372 ? 18.995 7.188 -34.490 1.00 92.38 372 PRO A C 1
ATOM 2967 O O . PRO A 1 372 ? 19.080 8.280 -33.934 1.00 92.38 372 PRO A O 1
ATOM 2970 N N . GLY A 1 373 ? 17.945 6.861 -35.244 1.00 90.88 373 GLY A N 1
ATOM 2971 C CA . GLY A 1 373 ? 16.769 7.717 -35.436 1.00 90.88 373 GLY A CA 1
ATOM 2972 C C . GLY A 1 373 ? 15.672 7.581 -34.368 1.00 90.88 373 GLY A C 1
ATOM 2973 O O . GLY A 1 373 ? 14.736 8.377 -34.356 1.00 90.88 373 GLY A O 1
ATOM 2974 N N . ASN A 1 374 ? 15.758 6.609 -33.449 1.00 90.12 374 ASN A N 1
ATOM 2975 C CA . ASN A 1 374 ? 14.766 6.407 -32.385 1.00 90.12 374 ASN A CA 1
ATOM 2976 C C . ASN A 1 374 ? 15.025 7.355 -31.198 1.00 90.12 374 ASN A C 1
ATOM 2978 O O . ASN A 1 374 ? 15.340 6.939 -30.082 1.00 90.12 374 ASN A O 1
ATOM 2982 N N . LEU A 1 375 ? 14.895 8.659 -31.460 1.00 90.69 375 LEU A N 1
ATOM 2983 C CA . LEU A 1 375 ? 15.098 9.722 -30.470 1.00 90.69 375 LEU A CA 1
ATOM 2984 C C . LEU A 1 375 ? 14.234 9.555 -29.203 1.00 90.69 375 LEU A C 1
ATOM 2986 O O . LEU A 1 375 ? 14.740 9.845 -28.118 1.00 90.69 375 LEU A O 1
ATOM 2990 N N . PRO A 1 376 ? 12.967 9.085 -29.272 1.00 89.44 376 PRO A N 1
ATOM 2991 C CA . PRO A 1 376 ? 12.186 8.812 -28.068 1.00 89.44 376 PRO A CA 1
ATOM 2992 C C . PRO A 1 376 ? 12.829 7.763 -27.154 1.00 89.44 376 PRO A C 1
ATOM 2994 O O . PRO A 1 376 ? 12.883 7.981 -25.945 1.00 89.44 376 PRO A O 1
ATOM 2997 N N . MET A 1 377 ? 13.346 6.660 -27.711 1.00 91.19 377 MET A N 1
ATOM 2998 C CA . MET A 1 377 ? 14.024 5.631 -26.918 1.00 91.19 377 MET A CA 1
ATOM 2999 C C . MET A 1 377 ? 15.345 6.145 -26.346 1.00 91.19 377 MET A C 1
ATOM 3001 O O . MET A 1 377 ? 15.603 5.942 -25.167 1.00 91.19 377 MET A O 1
ATOM 3005 N N . GLN A 1 378 ? 16.143 6.879 -27.128 1.00 93.81 378 GLN A N 1
ATOM 3006 C CA . GLN A 1 378 ? 17.400 7.464 -26.636 1.00 93.81 378 GLN A CA 1
ATOM 3007 C C . GLN A 1 378 ? 17.167 8.367 -25.415 1.00 93.81 378 GLN A C 1
ATOM 3009 O O . GLN A 1 378 ? 17.818 8.194 -24.389 1.00 93.81 378 GLN A O 1
ATOM 3014 N N . ARG A 1 379 ? 16.156 9.247 -25.464 1.00 91.69 379 ARG A N 1
ATOM 3015 C CA . ARG A 1 379 ? 15.777 10.089 -24.313 1.00 91.69 379 ARG A CA 1
ATOM 3016 C C . ARG A 1 379 ? 15.291 9.272 -23.115 1.00 91.69 379 ARG A C 1
ATOM 3018 O O . ARG A 1 379 ? 15.531 9.658 -21.975 1.00 91.69 379 ARG A O 1
ATOM 3025 N N . ALA A 1 380 ? 14.572 8.174 -23.354 1.00 89.94 380 ALA A N 1
ATOM 3026 C CA . ALA A 1 380 ? 14.105 7.294 -22.285 1.00 89.94 380 ALA A CA 1
ATOM 3027 C C . ALA A 1 380 ? 15.276 6.585 -21.582 1.00 89.94 380 ALA A C 1
ATOM 3029 O O . ALA A 1 380 ? 15.273 6.502 -20.355 1.00 89.94 380 ALA A O 1
ATOM 3030 N N . LEU A 1 381 ? 16.281 6.143 -22.345 1.00 94.94 381 LEU A N 1
ATOM 3031 C CA . LEU A 1 381 ? 17.509 5.534 -21.831 1.00 94.94 381 LEU A CA 1
ATOM 3032 C C . LEU A 1 381 ? 18.331 6.533 -21.009 1.00 94.94 381 LEU A C 1
ATOM 3034 O O . LEU A 1 381 ? 18.677 6.246 -19.865 1.00 94.94 381 LEU A O 1
ATOM 3038 N N . GLU A 1 382 ? 18.566 7.734 -21.540 1.00 92.25 382 GLU A N 1
ATOM 3039 C CA . GLU A 1 382 ? 19.276 8.803 -20.823 1.00 92.25 382 GLU A CA 1
ATOM 3040 C C . GLU A 1 382 ? 18.566 9.171 -19.511 1.00 92.25 382 GLU A C 1
ATOM 3042 O O . GLU A 1 382 ? 19.197 9.257 -18.458 1.00 92.25 382 GLU A O 1
ATOM 3047 N N . LYS A 1 383 ? 17.231 9.307 -19.534 1.00 89.62 383 LYS A N 1
ATOM 3048 C CA . LYS A 1 383 ? 16.431 9.578 -18.328 1.00 89.62 383 LYS A CA 1
ATOM 3049 C C . LYS A 1 383 ? 16.519 8.448 -17.294 1.00 89.62 383 LYS A C 1
ATOM 3051 O O . LYS A 1 383 ? 16.427 8.719 -16.100 1.00 89.62 383 LYS A O 1
ATOM 3056 N N . ALA A 1 384 ? 16.681 7.203 -17.737 1.00 88.81 384 ALA A N 1
ATOM 3057 C CA . ALA A 1 384 ? 16.866 6.040 -16.868 1.00 88.81 384 ALA A CA 1
ATOM 3058 C C . ALA A 1 384 ? 18.313 5.882 -16.355 1.00 88.81 384 ALA A C 1
ATOM 3060 O O . ALA A 1 384 ? 18.601 4.947 -15.608 1.00 88.81 384 ALA A O 1
ATOM 3061 N N . GLY A 1 385 ? 19.218 6.797 -16.719 1.00 91.75 385 GLY A N 1
ATOM 3062 C CA . GLY A 1 385 ? 20.601 6.813 -16.248 1.00 91.75 385 GLY A CA 1
ATOM 3063 C C . GLY A 1 385 ? 21.556 5.935 -17.054 1.00 91.75 385 GLY A C 1
ATOM 3064 O O . GLY A 1 385 ? 22.638 5.624 -16.562 1.00 91.75 385 GLY A O 1
ATOM 3065 N N . PHE A 1 386 ? 21.177 5.528 -18.266 1.00 97.69 386 PHE A N 1
ATOM 3066 C CA . PHE A 1 386 ? 22.125 4.946 -19.210 1.00 97.69 386 PHE A CA 1
ATOM 3067 C C . PHE A 1 386 ? 23.031 6.023 -19.814 1.00 97.69 386 PHE A C 1
ATOM 3069 O O . PHE A 1 386 ? 22.594 7.137 -20.107 1.00 97.69 386 PHE A O 1
ATOM 3076 N N . VAL A 1 387 ? 24.282 5.655 -20.075 1.00 96.81 387 VAL A N 1
ATOM 3077 C CA . VAL A 1 387 ? 25.264 6.482 -20.775 1.00 96.81 387 VAL A CA 1
ATOM 3078 C C . VAL A 1 387 ? 25.464 5.930 -22.177 1.00 96.81 387 VAL A C 1
ATOM 3080 O O . VAL A 1 387 ? 25.588 4.724 -22.374 1.00 96.81 387 VAL A O 1
ATOM 3083 N N . ARG A 1 388 ? 25.509 6.819 -23.167 1.00 97.94 388 ARG A N 1
ATOM 3084 C CA . ARG A 1 388 ? 25.830 6.459 -24.548 1.00 97.94 388 ARG A CA 1
ATOM 3085 C C . ARG A 1 388 ? 27.304 6.054 -24.662 1.00 97.94 388 ARG A C 1
ATOM 3087 O O . ARG A 1 388 ? 28.178 6.868 -24.378 1.00 97.94 388 ARG A O 1
ATOM 3094 N N . CYS A 1 389 ? 27.569 4.838 -25.133 1.00 97.38 389 CYS A N 1
ATOM 3095 C CA . CYS A 1 389 ? 28.917 4.257 -25.214 1.00 97.38 389 CYS A CA 1
ATOM 3096 C C . CYS A 1 389 ? 29.535 4.330 -26.613 1.00 97.38 389 CYS A C 1
ATOM 3098 O O . CYS A 1 389 ? 30.756 4.383 -26.748 1.00 97.38 389 CYS A O 1
ATOM 3100 N N . GLY A 1 390 ? 28.710 4.336 -27.661 1.00 96.75 390 GLY A N 1
ATOM 3101 C CA . GLY A 1 390 ? 29.202 4.321 -29.035 1.00 96.75 390 GLY A CA 1
ATOM 3102 C C . GLY A 1 390 ? 28.191 3.766 -30.024 1.00 96.75 390 GLY A C 1
ATOM 3103 O O . GLY A 1 390 ? 26.982 3.774 -29.771 1.00 96.75 390 GLY A O 1
ATOM 3104 N N . LYS A 1 391 ? 28.699 3.303 -31.161 1.00 97.56 391 LYS A N 1
ATOM 3105 C CA . LYS A 1 391 ? 27.921 2.644 -32.210 1.00 97.56 391 LYS A CA 1
ATOM 3106 C C . LYS A 1 391 ? 28.337 1.188 -32.344 1.00 97.56 391 LYS A C 1
ATOM 3108 O O . LYS A 1 391 ? 29.523 0.881 -32.339 1.00 97.56 391 LYS A O 1
ATOM 3113 N N . ILE A 1 392 ? 27.360 0.312 -32.512 1.00 96.81 392 ILE A N 1
ATOM 3114 C CA . ILE A 1 392 ? 27.562 -1.113 -32.783 1.00 96.81 392 ILE A CA 1
ATOM 3115 C C . ILE A 1 392 ? 26.881 -1.482 -34.101 1.00 96.81 392 ILE A C 1
ATOM 3117 O O . ILE A 1 392 ? 26.025 -0.741 -34.598 1.00 96.81 392 ILE A O 1
ATOM 3121 N N . LYS A 1 393 ? 27.222 -2.650 -34.643 1.00 94.88 393 LYS A N 1
ATOM 3122 C CA . LYS A 1 393 ? 26.474 -3.284 -35.733 1.00 94.88 393 LYS A CA 1
ATOM 3123 C C . LYS A 1 393 ? 25.868 -4.575 -35.217 1.00 94.88 393 LYS A C 1
ATOM 3125 O O . LYS A 1 393 ? 26.555 -5.350 -34.559 1.00 94.88 393 LYS A O 1
ATOM 3130 N N . LEU A 1 394 ? 24.596 -4.806 -35.523 1.00 90.88 394 LEU A N 1
ATOM 3131 C CA . LEU A 1 394 ? 23.947 -6.062 -35.155 1.00 90.88 394 LEU A CA 1
ATOM 3132 C C . LEU A 1 394 ? 24.638 -7.226 -35.871 1.00 90.88 394 LEU A C 1
ATOM 3134 O O . LEU A 1 394 ? 24.788 -7.194 -37.093 1.00 90.88 394 LEU A O 1
ATOM 3138 N N . ALA A 1 395 ? 25.073 -8.236 -35.120 1.00 86.75 395 ALA A N 1
ATOM 3139 C CA . ALA A 1 395 ? 25.805 -9.372 -35.680 1.00 86.75 395 ALA A CA 1
ATOM 3140 C C . ALA A 1 395 ? 24.868 -10.463 -36.227 1.00 86.75 395 ALA A C 1
ATOM 3142 O O . ALA A 1 395 ? 25.239 -11.195 -37.143 1.00 86.75 395 ALA A O 1
ATOM 3143 N N . GLU A 1 396 ? 23.643 -10.556 -35.698 1.00 83.31 396 GLU A N 1
ATOM 3144 C CA . GLU A 1 396 ? 22.698 -11.635 -35.997 1.00 83.31 396 GLU A CA 1
ATOM 3145 C C . GLU A 1 396 ? 21.263 -11.132 -36.228 1.00 83.31 396 GLU A C 1
ATOM 3147 O O . GLU A 1 396 ? 20.891 -10.004 -35.898 1.00 83.31 396 GLU A O 1
ATOM 3152 N N . GLY A 1 397 ? 20.428 -12.009 -36.792 1.00 80.31 397 GLY A N 1
ATOM 3153 C CA . GLY A 1 397 ? 19.008 -11.763 -37.028 1.00 80.31 397 GLY A CA 1
ATOM 3154 C C . GLY A 1 397 ? 18.695 -10.988 -38.317 1.00 80.31 397 GLY A C 1
ATOM 3155 O O . GLY A 1 397 ? 19.585 -10.678 -39.108 1.00 80.31 397 GLY A O 1
ATOM 3156 N N . PRO A 1 398 ? 17.410 -10.669 -38.565 1.00 79.56 398 PRO A N 1
ATOM 3157 C CA . PRO A 1 398 ? 16.968 -10.032 -39.815 1.00 79.56 398 PRO A CA 1
ATOM 3158 C C . PRO A 1 398 ? 17.539 -8.627 -40.058 1.00 79.56 398 PRO A C 1
ATOM 3160 O O . PRO A 1 398 ? 17.450 -8.103 -41.165 1.00 79.56 398 PRO A O 1
ATOM 3163 N N . GLU A 1 399 ? 18.103 -8.014 -39.021 1.00 83.50 399 GLU A N 1
ATOM 3164 C CA . GLU A 1 399 ? 18.694 -6.674 -39.024 1.00 83.50 399 GLU A CA 1
ATOM 3165 C C . GLU A 1 399 ? 20.231 -6.715 -38.958 1.00 83.50 399 GLU A C 1
ATOM 3167 O O . GLU A 1 399 ? 20.859 -5.702 -38.664 1.00 83.50 399 GLU A O 1
ATOM 3172 N N . ALA A 1 400 ? 20.850 -7.874 -39.219 1.00 87.31 400 ALA A N 1
ATOM 3173 C CA . ALA A 1 400 ? 22.303 -8.008 -39.207 1.00 87.31 400 ALA A CA 1
ATOM 3174 C C . ALA A 1 400 ? 22.968 -6.982 -40.144 1.00 87.31 400 ALA A C 1
ATOM 3176 O O . ALA A 1 400 ? 22.566 -6.806 -41.296 1.00 87.31 400 ALA A O 1
ATOM 3177 N N . GLY A 1 401 ? 23.993 -6.303 -39.632 1.00 88.56 401 GLY A N 1
ATOM 3178 C CA . GLY A 1 401 ? 24.690 -5.202 -40.292 1.00 88.56 401 GLY A CA 1
ATOM 3179 C C . GLY A 1 401 ? 24.099 -3.812 -40.030 1.00 88.56 401 GLY A C 1
ATOM 3180 O O . GLY A 1 401 ? 24.800 -2.826 -40.272 1.00 88.56 401 GLY A O 1
ATOM 3181 N N . ASP A 1 402 ? 22.871 -3.705 -39.505 1.00 91.00 402 ASP A N 1
ATOM 3182 C CA . ASP A 1 402 ? 22.251 -2.413 -39.206 1.00 91.00 402 ASP A CA 1
ATOM 3183 C C . ASP A 1 402 ? 22.960 -1.739 -38.008 1.00 91.00 402 ASP A C 1
ATOM 3185 O O . ASP A 1 402 ? 23.284 -2.377 -37.001 1.00 91.00 402 ASP A O 1
ATOM 3189 N N . GLU A 1 403 ? 23.193 -0.425 -38.104 1.00 94.06 403 GLU A N 1
ATOM 3190 C CA . GLU A 1 403 ? 23.850 0.357 -37.048 1.00 94.06 403 GLU A CA 1
ATOM 3191 C C . GLU A 1 403 ? 22.889 0.610 -35.872 1.00 94.06 403 GLU A C 1
ATOM 3193 O O . GLU A 1 403 ? 21.708 0.936 -36.057 1.00 94.06 403 GLU A O 1
ATOM 3198 N N . ARG A 1 404 ? 23.391 0.498 -34.640 1.00 95.69 404 ARG A N 1
ATOM 3199 C CA . ARG A 1 404 ? 22.675 0.869 -33.411 1.00 95.69 404 ARG A CA 1
ATOM 3200 C C . ARG A 1 404 ? 23.548 1.753 -32.535 1.00 95.69 404 ARG A C 1
ATOM 3202 O O . ARG A 1 404 ? 24.772 1.658 -32.554 1.00 95.69 404 ARG A O 1
ATOM 3209 N N . ILE A 1 405 ? 22.912 2.620 -31.755 1.00 97.31 405 ILE A N 1
ATOM 3210 C CA . ILE A 1 405 ? 23.584 3.354 -30.686 1.00 97.31 405 ILE A CA 1
ATOM 3211 C C . ILE A 1 405 ? 23.524 2.491 -29.432 1.00 97.31 405 ILE A C 1
ATOM 3213 O O . ILE A 1 405 ? 22.434 2.147 -28.976 1.00 97.31 405 ILE A O 1
ATOM 3217 N N . ALA A 1 406 ? 24.696 2.173 -28.895 1.00 97.69 406 ALA A N 1
ATOM 3218 C CA . ALA A 1 406 ? 24.871 1.379 -27.693 1.00 97.69 406 ALA A CA 1
ATOM 3219 C C . ALA A 1 406 ? 24.893 2.255 -26.436 1.00 97.69 406 ALA A C 1
ATOM 3221 O O . ALA A 1 406 ? 25.488 3.340 -26.415 1.00 97.69 406 ALA A O 1
ATOM 3222 N N . PHE A 1 407 ? 24.267 1.745 -25.382 1.00 98.38 407 PHE A N 1
ATOM 3223 C CA . PHE A 1 407 ? 24.128 2.379 -24.083 1.00 98.38 407 PHE A CA 1
ATOM 3224 C C . PHE A 1 407 ? 24.473 1.394 -22.963 1.00 98.38 407 PHE A C 1
ATOM 3226 O O . PHE A 1 407 ? 24.145 0.209 -23.040 1.00 98.38 407 PHE A O 1
ATOM 3233 N N . GLU A 1 408 ? 25.085 1.894 -21.895 1.00 98.00 408 GLU A N 1
ATOM 3234 C CA . GLU A 1 408 ? 25.397 1.116 -20.696 1.00 98.00 408 GLU A CA 1
ATOM 3235 C C . GLU A 1 408 ? 25.048 1.899 -19.435 1.00 98.00 408 GLU A C 1
ATOM 3237 O O . GLU A 1 408 ? 25.247 3.113 -19.354 1.00 98.00 408 GLU A O 1
ATOM 3242 N N . LYS A 1 409 ? 24.531 1.191 -18.435 1.00 96.88 409 LYS A N 1
ATOM 3243 C CA . LYS A 1 409 ? 24.329 1.711 -17.089 1.00 96.88 409 LYS A CA 1
ATOM 3244 C C . LYS A 1 409 ? 25.111 0.858 -16.102 1.00 96.88 409 LYS A C 1
ATOM 3246 O O . LYS A 1 409 ? 24.916 -0.352 -16.060 1.00 96.88 409 LYS A O 1
ATOM 3251 N N . ILE A 1 410 ? 25.927 1.512 -15.280 1.00 94.50 410 ILE A N 1
ATOM 3252 C CA . ILE A 1 410 ? 26.504 0.910 -14.074 1.00 94.50 410 ILE A CA 1
ATOM 3253 C C . ILE A 1 410 ? 25.428 0.911 -12.978 1.00 94.50 410 ILE A C 1
ATOM 3255 O O . ILE A 1 410 ? 24.692 1.902 -12.830 1.00 94.50 410 ILE A O 1
ATOM 3259 N N . LEU A 1 411 ? 25.311 -0.223 -12.286 1.00 87.75 411 LEU A N 1
ATOM 3260 C CA . LEU A 1 411 ? 24.344 -0.479 -11.217 1.00 87.75 411 LEU A CA 1
ATOM 3261 C C . LEU A 1 411 ? 24.878 -0.008 -9.865 1.00 87.75 411 LEU A C 1
ATOM 3263 O O . LEU A 1 411 ? 26.043 -0.348 -9.543 1.00 87.75 411 LEU A O 1
#

Foldseek 3Di:
DPDDDDDFDFQWFKAFQAQDLQLQFPAFPLFFTKIKTFGDPVNQDVVNCVCVVVFFKKKWKFFPLVCVPPQADQWAQDLLNLSPDIDGPVLDQDCRDPGSIHIHMWTFDDWDQDPPRHIMTIITRDRDHGLTGTRDMGGDDCVPNDDVVDDSPSVVVCVPQFAAEDEPPVALVVDDPVCSRRSRSSNRSPSDRSNDDDQPDWDWGGGNQKTWIWGDDPRYTYTPDIDRHPPDDDDNNPDQDFDKDQDAPVCLVVVQVQLVVVLVVCVVLVHCVCVLCPPDSVVVVVLSVVSQKMFGDGPNDTFWIKGKAQDDAPQPPDFPFADPDPDGEIEIDDTTGHPVCPPVCSSLSVLVVSVVVCVVVVHFKYKYKDAPSPVVVVVSCVVSAWDFGGKTARCDDPRGRHIITMTMHGD

Radius of gyration: 26.86 Å; chains: 1; bounding box: 65×63×72 Å

Secondary structure (DSSP, 8-state):
----PPP---SEEEE-S-SSSTT--SSTTSS--EEEEEE-GGG--GGGGTTGGG-SEEEEEEE-GGGTTPPP-SEE--GGGTTTS-EEGGGS--S-SSS-EEEEEEEEEEEEEETTTEEEEEEES----TT-EEEEEEE--HHHH--TT---GGGTTTTT---EEE--HHHHTTS-HHHHHHHHHHHHT--S-TT---TTPPEEEEETTEEEEEEEETTEEEEEEEEEPP-----TT-S---EEEE--GGGHHHHHHHHHHHHHHHHHTT--TT-SSPSPHHHHHHHHHHT-EEEEEETTEEEEEEEEE-SPPGGGSS-EE--S-SS--EEEEEEEE-GGGTTTTHHHHHHHHHHHHHHHTT-SEEEEEE-TT-HHHHHHHHHTT-EEEEEEE--SSTTTT-EEEEEEEE-

pLDDT: mean 87.82, std 11.82, range [35.0, 98.5]

Sequence (411 aa):
MKEQSLEWKPIAYIRSDFPTKFGIPRQSGLVDTTAEIVFEPYCRQQEVIRGIEEYTHLWLIWGFSEMAGSTWSPTVRPPRLGGNKRMGVFATRSPFRPNPVGLSCVRLKKVELRKSEGPVLIVEGADLMNGTPIYDIKPYLAHIDAHPEAKGGFADEVKEYGLNVHIPERYLDEVPKEKQKALKQILMQDPRPAYQQDEKRVYGMEFAGMEVKFRVVDGTAYVCGIKKAEMEQINDQGEKAMKFIVAKNEHVDRMCEITGQAKRQLKGLGLDQWQKGYPSREVWLDDVKKGCTYLAVEEGEILGIFAFQTTPDVSYYEIDGKWLTDGEYASMHRVCVADESKGKGVAGKMFSYGFEMAEKSGFKAVRIDTHPGNLPMQRALEKAGFVRCGKIKLAEGPEAGDERIAFEKIL